Protein AF-A0A1W0E2M6-F1 (afdb_monomer_lite)

Foldseek 3Di:
DDPPLLVVLLVLLPPDFDFPLRQVVLEALAAAADDQKDFPDKFWDACPQFPAKEDAVVQCWIWTDHPQKIWTARRVVRDIDIDDDRPAHWDDKYKAQADPPADDPQFRIWIWIDGQWKIAIWTQGNPPRDTHGDPAMDTDPAGFQDWDYDHRWIWTWGQQRWIWTWDWDQDVVPRDTYIDIDTPDDPVNSVVCVVVVDRRFTQNEWEDDPFWIWTDTCKTWIWGPPPHTGTDDIGRDPADFNYKYAQPGPQWGIWTAHQQRKIFTAGRVGTDDIRHDNDGDDPPWGWDWDDDNFKIWIWIADPQDIKIKIKGADVLCRQANDSHHHRIHIYIDDDDGAFRYWDDDDQWIWTDGNTMIIIMGRDDPLRCQQPPDLVSLVVVCVSNDQLSLLLSVLVCQLVVHDNPSSVVSNPPPVRNLSSNSSNLSVLCVVPPPDDLVVCLVDPVSLVSLVSSLSSVVSSCVVPVRCVCVSVVSNVVSVVSVVCVVVVND

Sequence (489 aa):
MKNSEITEAFIETNKLHPTVQEIYTRSSDSYSRFKTLFLKKEHLINLQNANKVGILAEIKSIWFTKENSLFIYNYCTTTVEEINGFGHSILFVKIFTPTSGIFSKNINYCLFVLTKHEAIIYAIESDTNNIVYTDFSCKLLSQPCSLEVQKDKLFIGCTDGNVYSVIYKVVPLLGYKTMSLYTTSNFIARAVKTVFRRKYEEVHHLSVGKMYLAALNNNLSIFEFKNNLKSIKTFSLSKKYVSCQILEEEPLLVSCTEPNGNRDFFSFEGKVFSKEHCEFVKEGESMAVVSDTTKQVVLRKSNGISFLYLLAQNEDQLVNFKPDSPSENCEQINVDLGVKSIYLKNNTLIILSNNKIKEYEIFSYKKMLLNCRTEEIYSLHKNYGDLNFMIKYFELLADNENVYKIEAFCKNKNIKRFAFFCYLAQALKKIWTLNLCDIFKKSETLIYFNNLVKKFVNLENKVKMSNGFIDELAQTYYYCSFLNDYNIK

InterPro domains:
  IPR004870 Nucleoporin, Nup155-like [PTHR10350] (44-174)
  IPR014908 Nucleoporin, Nup133/Nup155-like, N-terminal [PF08801] (43-168)

Organism: NCBI:txid646526

Secondary structure (DSSP, 8-state):
--SHHHHHHHHHHTSPPPPHHHHHHHSEEEEE----EEEEEEEE---TT-SEEEEEGGGTEEEEEETTEEEEEETTTTEEEEE---SS-EEEEEEEPPPTTTS-TTEEEEEEEEESSEEEEEEEETTT--EEEEEEEEE-SS-EEEEEEETTEEEEEETTS-EEEEEEEEETTTTEEEEEEEESS-HHHHHHHHHTTPPP----EEEE-SSEEEEESSEEEEEE-SSS-EEEEEEE-SS--SEEEEEEETTEEEEEE-TTS-EEEE-SSSEEEEE--SS-PPTT-EEEEEEETTEEEEEEEETTEEEEEEEEE-HHHHHS--TTSEEEEEEEE---TT--EEEEETTEEEEE-SSEEEEEEEPPHHHHHHHS-HHHHHHHHHHHHHHHHHHHHHHHHHTT---HHHHTT---HHHHHHHHHHHHHHHHTTTTTS-HHHHHH-HHHHHHHHHHHHHHHHHHHHH--STTHHHHHHHHHHHHHHHHHTT--

Structure (mmCIF, N/CA/C/O backbone):
data_AF-A0A1W0E2M6-F1
#
_entry.id   AF-A0A1W0E2M6-F1
#
loop_
_atom_site.group_PDB
_atom_site.id
_atom_site.type_symbol
_atom_site.label_atom_id
_atom_site.label_alt_id
_atom_site.label_comp_id
_atom_site.label_asym_id
_atom_site.label_entity_id
_atom_site.label_seq_id
_atom_site.pdbx_PDB_ins_code
_atom_site.Cartn_x
_atom_site.Cartn_y
_atom_site.Cartn_z
_atom_site.occupancy
_atom_site.B_iso_or_equiv
_atom_site.auth_seq_id
_atom_site.auth_comp_id
_atom_site.auth_asym_id
_atom_site.auth_atom_id
_atom_site.pdbx_PDB_model_num
ATOM 1 N N . MET A 1 1 ? 17.051 -12.721 -40.788 1.00 32.66 1 MET A N 1
ATOM 2 C CA . MET A 1 1 ? 17.848 -12.060 -39.729 1.00 32.66 1 MET A CA 1
ATOM 3 C C . MET A 1 1 ? 17.207 -12.387 -38.386 1.00 32.66 1 MET A C 1
ATOM 5 O O . MET A 1 1 ? 16.017 -12.203 -38.252 1.00 32.66 1 MET A O 1
ATOM 9 N N . LYS A 1 2 ? 17.976 -12.905 -37.426 1.00 45.50 2 LYS A N 1
ATOM 10 C CA . LYS A 1 2 ? 18.221 -12.255 -36.127 1.00 45.50 2 LYS A CA 1
ATOM 11 C C . LYS A 1 2 ? 16.994 -12.091 -35.203 1.00 45.50 2 LYS A C 1
ATOM 13 O O . LYS A 1 2 ? 16.683 -10.983 -34.799 1.00 45.50 2 LYS A O 1
ATOM 18 N N . ASN A 1 3 ? 16.424 -13.204 -34.732 1.00 58.25 3 ASN A N 1
ATOM 19 C CA . ASN A 1 3 ? 15.746 -13.232 -33.420 1.00 58.25 3 ASN A CA 1
ATOM 20 C C . ASN A 1 3 ? 16.750 -13.274 -32.245 1.00 58.25 3 ASN A C 1
ATOM 22 O O . ASN A 1 3 ? 16.351 -13.441 -31.093 1.00 58.25 3 ASN A O 1
ATOM 26 N N . SER A 1 4 ? 18.057 -13.123 -32.509 1.00 75.12 4 SER A N 1
ATOM 27 C CA . SER A 1 4 ? 19.084 -13.081 -31.464 1.00 75.12 4 SER A CA 1
ATOM 28 C C . SER A 1 4 ? 18.876 -11.897 -30.524 1.00 75.12 4 SER A C 1
ATOM 30 O O . SER A 1 4 ? 18.956 -12.084 -29.323 1.00 75.12 4 SER A O 1
ATOM 32 N N . GLU A 1 5 ? 18.501 -10.719 -31.033 1.00 86.62 5 GLU A N 1
ATOM 33 C CA . GLU A 1 5 ? 18.382 -9.504 -30.212 1.00 86.62 5 GLU A CA 1
ATOM 34 C C . GLU A 1 5 ? 17.236 -9.591 -29.196 1.00 86.62 5 GLU A C 1
ATOM 36 O O . GLU A 1 5 ? 17.436 -9.288 -28.022 1.00 86.62 5 GLU A O 1
ATOM 41 N N . ILE A 1 6 ? 16.046 -10.049 -29.610 1.00 90.19 6 ILE A N 1
ATOM 42 C CA . ILE A 1 6 ? 14.932 -10.252 -28.671 1.00 90.19 6 ILE A CA 1
ATOM 43 C C . ILE A 1 6 ? 15.241 -11.386 -27.683 1.00 90.19 6 ILE A C 1
ATOM 45 O O . ILE A 1 6 ? 14.884 -11.297 -26.512 1.00 90.19 6 ILE A O 1
ATOM 49 N N . THR A 1 7 ? 15.956 -12.427 -28.120 1.00 88.81 7 THR A N 1
ATOM 50 C CA . THR A 1 7 ? 16.366 -13.540 -27.249 1.00 88.81 7 THR A CA 1
ATOM 51 C C . THR A 1 7 ? 17.391 -13.083 -26.206 1.00 88.81 7 THR A C 1
ATOM 53 O O . THR A 1 7 ? 17.224 -13.362 -25.022 1.00 88.81 7 THR A O 1
ATOM 56 N N . GLU A 1 8 ? 18.410 -12.326 -26.613 1.00 91.38 8 GLU A N 1
ATOM 57 C CA . GLU A 1 8 ? 19.393 -11.691 -25.727 1.00 91.38 8 GLU A CA 1
ATOM 58 C C . GLU A 1 8 ? 18.714 -10.721 -24.753 1.00 91.38 8 GLU A C 1
ATOM 60 O O . GLU A 1 8 ? 19.009 -10.732 -23.559 1.00 91.38 8 GLU A O 1
ATOM 65 N N . ALA A 1 9 ? 17.736 -9.946 -25.225 1.00 92.69 9 ALA A N 1
ATOM 66 C CA . ALA A 1 9 ? 16.916 -9.089 -24.380 1.00 92.69 9 ALA A CA 1
ATOM 67 C C . ALA A 1 9 ? 16.092 -9.884 -23.351 1.00 92.69 9 ALA A C 1
ATOM 69 O O . ALA A 1 9 ? 15.975 -9.469 -22.197 1.00 92.69 9 ALA A O 1
ATOM 70 N N . PHE A 1 10 ? 15.547 -11.050 -23.711 1.00 92.62 10 PHE A N 1
ATOM 71 C CA . PHE A 1 10 ? 14.902 -11.943 -22.743 1.00 92.62 10 PHE A CA 1
ATOM 72 C C . PHE A 1 10 ? 15.889 -12.509 -21.722 1.00 92.62 10 PHE A C 1
ATOM 74 O O . PHE A 1 10 ? 15.523 -12.641 -20.557 1.00 92.62 10 PHE A O 1
ATOM 81 N N . ILE A 1 11 ? 17.125 -12.822 -22.119 1.00 90.75 11 ILE A N 1
ATOM 82 C CA . ILE A 1 11 ? 18.170 -13.244 -21.176 1.00 90.75 11 ILE A CA 1
ATOM 83 C C . ILE A 1 11 ? 18.460 -12.107 -20.190 1.00 90.75 11 ILE A C 1
ATOM 85 O O . ILE A 1 11 ? 18.434 -12.327 -18.982 1.00 90.75 11 ILE A O 1
ATOM 89 N N . GLU A 1 12 ? 18.659 -10.885 -20.687 1.00 90.75 12 GLU A N 1
ATOM 90 C CA . GLU A 1 12 ? 18.942 -9.705 -19.864 1.00 90.75 12 GLU A CA 1
ATOM 91 C C . GLU A 1 12 ? 17.811 -9.395 -18.876 1.00 90.75 12 GLU A C 1
ATOM 93 O O . GLU A 1 12 ? 18.043 -9.216 -17.685 1.00 90.75 12 GLU A O 1
ATOM 98 N N . THR A 1 13 ? 16.569 -9.380 -19.357 1.00 87.44 13 THR A N 1
ATOM 99 C CA . THR A 1 13 ? 15.379 -9.011 -18.567 1.00 87.44 13 THR A CA 1
ATOM 100 C C . THR A 1 13 ? 14.908 -10.105 -17.605 1.00 87.44 13 THR A C 1
ATOM 102 O O . THR A 1 13 ? 14.034 -9.861 -16.769 1.00 87.44 13 THR A O 1
ATOM 105 N N . ASN A 1 14 ? 15.463 -11.313 -17.720 1.00 87.25 14 ASN A N 1
ATOM 106 C CA . ASN A 1 14 ? 15.234 -12.420 -16.794 1.00 87.25 14 ASN A CA 1
ATOM 107 C C . ASN A 1 14 ? 16.424 -12.680 -15.863 1.00 87.25 14 ASN A C 1
ATOM 109 O O . ASN A 1 14 ? 16.367 -13.637 -15.088 1.00 87.25 14 ASN A O 1
ATOM 113 N N . LYS A 1 15 ? 17.476 -11.850 -15.903 1.00 87.56 15 LYS A N 1
ATOM 114 C CA . LYS A 1 15 ? 18.522 -11.893 -14.880 1.00 87.56 15 LYS A CA 1
ATOM 115 C C . LYS A 1 15 ? 17.897 -11.748 -13.496 1.00 87.56 15 LYS A C 1
ATOM 117 O O . LYS A 1 15 ? 16.925 -11.017 -13.302 1.00 87.56 15 LYS A O 1
ATOM 122 N N . LEU A 1 16 ? 18.462 -12.473 -12.537 1.00 83.50 16 LEU A N 1
ATOM 123 C CA . LEU A 1 16 ? 18.041 -12.376 -11.148 1.00 83.50 16 LEU A CA 1
ATOM 124 C C . LEU A 1 16 ? 18.320 -10.958 -10.650 1.00 83.50 16 LEU A C 1
ATOM 126 O O . LEU A 1 16 ? 19.453 -10.480 -10.700 1.00 83.50 16 LEU A O 1
ATOM 130 N N . HIS A 1 17 ? 17.261 -10.296 -10.201 1.00 83.38 17 HIS A N 1
ATOM 131 C CA . HIS A 1 17 ? 17.357 -9.011 -9.532 1.00 83.38 17 HIS A CA 1
ATOM 132 C C . HIS A 1 17 ? 17.864 -9.209 -8.097 1.00 83.38 17 HIS A C 1
ATOM 134 O O . HIS A 1 17 ? 17.616 -10.268 -7.513 1.00 83.38 17 HIS A O 1
ATOM 140 N N . PRO A 1 18 ? 18.556 -8.208 -7.526 1.00 85.94 18 PRO A N 1
ATOM 141 C CA . PRO A 1 18 ? 18.906 -8.214 -6.109 1.00 85.94 18 PRO A CA 1
ATOM 142 C C . PRO A 1 18 ? 17.656 -8.430 -5.247 1.00 85.94 18 PRO A C 1
ATOM 144 O O . PRO A 1 18 ? 16.582 -7.884 -5.522 1.00 85.94 18 PRO A O 1
ATOM 147 N N . THR A 1 19 ? 17.797 -9.197 -4.174 1.00 84.88 19 THR A N 1
ATOM 148 C CA . THR A 1 19 ? 16.729 -9.293 -3.173 1.00 84.88 19 THR A CA 1
ATOM 149 C C . THR A 1 19 ? 16.646 -8.000 -2.364 1.00 84.88 19 THR A C 1
ATOM 151 O O . THR A 1 19 ? 17.627 -7.271 -2.207 1.00 84.88 19 THR A O 1
ATOM 154 N N . VAL A 1 20 ? 15.481 -7.711 -1.786 1.00 82.31 20 VAL A N 1
ATOM 155 C CA . VAL A 1 20 ? 15.313 -6.532 -0.924 1.00 82.31 20 VAL A CA 1
ATOM 156 C C . VAL A 1 20 ? 16.216 -6.601 0.310 1.00 82.31 20 VAL A C 1
ATOM 158 O O . VAL A 1 20 ? 16.765 -5.581 0.723 1.00 82.31 20 VAL A O 1
ATOM 161 N N . GLN A 1 21 ? 16.475 -7.801 0.839 1.00 85.62 21 GLN A N 1
ATOM 162 C CA . GLN A 1 21 ? 17.494 -7.997 1.870 1.00 85.62 21 GLN A CA 1
ATOM 163 C C . GLN A 1 21 ? 18.885 -7.582 1.392 1.00 85.62 21 GLN A C 1
ATOM 165 O O . GLN A 1 21 ? 19.574 -6.862 2.112 1.00 85.62 21 GLN A O 1
ATOM 170 N N . GLU A 1 22 ? 19.319 -8.032 0.213 1.00 87.69 22 GLU A N 1
ATOM 171 C CA . GLU A 1 22 ? 20.628 -7.652 -0.329 1.00 87.69 22 GLU A CA 1
ATOM 172 C C . GLU A 1 22 ? 20.729 -6.143 -0.510 1.00 87.69 22 GLU A C 1
ATOM 174 O O . GLU A 1 22 ? 21.736 -5.567 -0.109 1.00 87.69 22 GLU A O 1
ATOM 179 N N . ILE A 1 23 ? 19.674 -5.503 -1.026 1.00 88.81 23 ILE A N 1
ATOM 180 C CA . ILE A 1 23 ? 19.622 -4.046 -1.153 1.00 88.81 23 ILE A CA 1
ATOM 181 C C . ILE A 1 23 ? 19.800 -3.407 0.220 1.00 88.81 23 ILE A C 1
ATOM 183 O O . ILE A 1 23 ? 20.744 -2.662 0.422 1.00 88.81 23 ILE A O 1
ATOM 187 N N . TYR A 1 24 ? 18.961 -3.722 1.203 1.00 86.12 24 TYR A N 1
ATOM 188 C CA . TYR A 1 24 ? 19.040 -3.046 2.497 1.00 86.12 24 TYR A CA 1
ATOM 189 C C . TYR A 1 24 ? 20.331 -3.316 3.275 1.00 86.12 24 TYR A C 1
ATOM 191 O O . TYR A 1 24 ? 20.812 -2.417 3.953 1.00 86.12 24 TYR A O 1
ATOM 199 N N . THR A 1 25 ? 20.883 -4.528 3.195 1.00 85.88 25 THR A N 1
ATOM 200 C CA . THR A 1 25 ? 22.079 -4.910 3.970 1.00 85.88 25 THR A CA 1
ATOM 201 C C . THR A 1 25 ? 23.385 -4.433 3.353 1.00 85.88 25 THR A C 1
ATOM 203 O O . THR A 1 25 ? 24.388 -4.344 4.057 1.00 85.88 25 THR A O 1
ATOM 206 N N . ARG A 1 26 ? 23.395 -4.171 2.043 1.00 88.88 26 ARG A N 1
ATOM 207 C CA . ARG A 1 26 ? 24.593 -3.746 1.315 1.00 88.88 26 ARG A CA 1
ATOM 208 C C . ARG A 1 26 ? 24.505 -2.320 0.789 1.00 88.88 26 ARG A C 1
ATOM 210 O O . ARG A 1 26 ? 25.522 -1.858 0.295 1.00 88.88 26 ARG A O 1
ATOM 217 N N . SER A 1 27 ? 23.339 -1.670 0.853 1.00 88.88 27 SER A N 1
ATOM 218 C CA . SER A 1 27 ? 23.154 -0.255 0.521 1.00 88.88 27 SER A CA 1
ATOM 219 C C . SER A 1 27 ? 23.781 0.671 1.563 1.00 88.88 27 SER A C 1
ATOM 221 O O . SER A 1 27 ? 23.973 0.296 2.716 1.00 88.88 27 SER A O 1
ATOM 223 N N . SER A 1 28 ? 23.994 1.932 1.185 1.00 85.56 28 SER A N 1
ATOM 224 C CA . SER A 1 28 ? 24.278 2.993 2.151 1.00 85.56 28 SER A CA 1
ATOM 225 C C . SER A 1 28 ? 23.114 3.179 3.138 1.00 85.56 28 SER A C 1
ATOM 227 O O . SER A 1 28 ? 21.944 3.153 2.739 1.00 85.56 28 SER A O 1
ATOM 229 N N . ASP A 1 29 ? 23.444 3.477 4.398 1.00 83.06 29 ASP A N 1
ATOM 230 C CA . ASP A 1 29 ? 22.484 3.913 5.425 1.00 83.06 29 ASP A CA 1
ATOM 231 C C . ASP A 1 29 ? 21.899 5.308 5.145 1.00 83.06 29 ASP A C 1
ATOM 233 O O . ASP A 1 29 ? 20.904 5.716 5.747 1.00 83.06 29 ASP A O 1
ATOM 237 N N . SER A 1 30 ? 22.502 6.053 4.214 1.00 87.88 30 SER A N 1
ATOM 238 C CA . SER A 1 30 ? 22.000 7.359 3.801 1.00 87.88 30 SER A CA 1
ATOM 239 C C . SER A 1 30 ? 20.691 7.259 3.011 1.00 87.88 30 SER A C 1
ATOM 241 O O . SER A 1 30 ? 20.333 6.228 2.437 1.00 87.88 30 SER A O 1
ATOM 243 N N . TYR A 1 31 ? 19.974 8.381 2.967 1.00 89.62 31 TYR A N 1
ATOM 244 C CA . TYR A 1 31 ? 18.722 8.523 2.235 1.00 89.62 31 TYR A CA 1
ATOM 245 C C . TYR A 1 31 ? 18.902 9.484 1.065 1.00 89.62 31 TYR A C 1
ATOM 247 O O . TYR A 1 31 ? 19.520 10.543 1.210 1.00 89.62 31 TYR A O 1
ATOM 255 N N . SER A 1 32 ? 18.297 9.167 -0.080 1.00 89.75 32 SER A N 1
ATOM 256 C CA . SER A 1 32 ? 18.110 10.165 -1.133 1.00 89.75 32 SER A CA 1
ATOM 257 C C . SER A 1 32 ? 17.049 11.193 -0.717 1.00 89.75 32 SER A C 1
ATOM 259 O O . SER A 1 32 ? 16.231 10.946 0.174 1.00 89.75 32 SER A O 1
ATOM 261 N N . ARG A 1 33 ? 17.079 12.373 -1.349 1.00 88.62 33 ARG A N 1
ATOM 262 C CA . ARG A 1 33 ? 16.215 13.524 -1.027 1.00 88.62 33 ARG A CA 1
ATOM 263 C C . ARG A 1 33 ? 15.489 14.060 -2.268 1.00 88.62 33 ARG A C 1
ATOM 265 O O . ARG A 1 33 ? 15.486 15.259 -2.529 1.00 88.62 33 ARG A O 1
ATOM 272 N N . PHE A 1 34 ? 14.907 13.165 -3.060 1.00 86.94 34 PHE A N 1
ATOM 273 C CA . PHE A 1 34 ? 14.069 13.520 -4.203 1.00 86.94 34 PHE A CA 1
ATOM 274 C C . PHE A 1 34 ? 12.695 14.002 -3.747 1.00 86.94 34 PHE A C 1
ATOM 276 O O . PHE A 1 34 ? 12.108 13.440 -2.816 1.00 86.94 34 PHE A O 1
ATOM 283 N N . LYS A 1 35 ? 12.154 14.996 -4.458 1.00 88.44 35 LYS A N 1
ATOM 284 C CA . LYS A 1 35 ? 10.759 15.399 -4.301 1.00 88.44 35 LYS A CA 1
ATOM 285 C C . LYS A 1 35 ? 9.855 14.405 -5.032 1.00 88.44 35 LYS A C 1
ATOM 287 O O . LYS A 1 35 ? 9.809 14.375 -6.260 1.00 88.44 35 LYS A O 1
ATOM 292 N N . THR A 1 36 ? 9.134 13.591 -4.274 1.00 89.75 36 THR A N 1
ATOM 293 C CA . THR A 1 36 ? 8.269 12.515 -4.779 1.00 89.75 36 THR A CA 1
ATOM 294 C C . THR A 1 36 ? 6.787 12.790 -4.566 1.00 89.75 36 THR A C 1
ATOM 296 O O . THR A 1 36 ? 5.956 12.053 -5.088 1.00 89.75 36 THR A O 1
ATOM 299 N N . LEU A 1 37 ? 6.432 13.850 -3.839 1.00 91.75 37 LEU A N 1
ATOM 300 C CA . LEU A 1 37 ? 5.049 14.177 -3.522 1.00 91.75 37 LEU A CA 1
ATOM 301 C C . LEU A 1 37 ? 4.522 15.376 -4.306 1.00 91.75 37 LEU A C 1
ATOM 303 O O . LEU A 1 37 ? 5.145 16.439 -4.406 1.00 91.75 37 LEU A O 1
ATOM 307 N N . PHE A 1 38 ? 3.290 15.223 -4.780 1.00 91.81 38 PHE A N 1
ATOM 308 C CA . PHE A 1 38 ? 2.512 16.286 -5.396 1.00 91.81 38 PHE A CA 1
ATOM 309 C C . PHE A 1 38 ? 1.163 16.432 -4.698 1.00 91.81 38 PHE A C 1
ATOM 311 O O . PHE A 1 38 ? 0.374 15.488 -4.655 1.00 91.81 38 PHE A O 1
ATOM 318 N N . LEU A 1 39 ? 0.890 17.620 -4.154 1.00 93.81 39 LEU A N 1
ATOM 319 C CA . LEU A 1 39 ? -0.415 17.941 -3.579 1.00 93.81 39 LEU A CA 1
ATOM 320 C C . LEU A 1 39 ? -1.439 18.047 -4.714 1.00 93.81 39 LEU A C 1
ATOM 322 O O . LEU A 1 39 ? -1.394 18.987 -5.504 1.00 93.81 39 LEU A O 1
ATOM 326 N N . LYS A 1 40 ? -2.360 17.084 -4.791 1.00 94.25 40 LYS A N 1
ATOM 327 C CA . LYS A 1 40 ? -3.429 17.071 -5.795 1.00 94.25 40 LYS A CA 1
ATOM 328 C C . LYS A 1 40 ? -4.580 17.978 -5.408 1.00 94.25 40 LYS A C 1
ATOM 330 O O . LYS A 1 40 ? -5.084 18.714 -6.253 1.00 94.25 40 LYS A O 1
ATOM 335 N N . LYS A 1 41 ? -5.043 17.854 -4.164 1.00 94.44 41 LYS A N 1
ATOM 336 C CA . LYS A 1 41 ? -6.239 18.535 -3.668 1.00 94.44 41 LYS A CA 1
ATOM 337 C C . LYS A 1 41 ? -6.118 18.848 -2.188 1.00 94.44 41 LYS A C 1
ATOM 339 O O . LYS A 1 41 ? -5.499 18.106 -1.428 1.00 94.44 41 LYS A O 1
ATOM 344 N N . GLU A 1 42 ? -6.766 19.932 -1.796 1.00 95.12 42 GLU A N 1
ATOM 345 C CA . GLU A 1 42 ? -6.977 20.320 -0.410 1.00 95.12 42 GLU A CA 1
ATOM 346 C C . GLU A 1 42 ? -8.456 20.663 -0.238 1.00 95.12 42 GLU A C 1
ATOM 348 O O . GLU A 1 42 ? -9.010 21.421 -1.034 1.00 95.12 42 GLU A O 1
ATOM 353 N N . HIS A 1 43 ? -9.087 20.104 0.791 1.00 94.69 43 HIS A N 1
ATOM 354 C CA . HIS A 1 43 ? -10.466 20.419 1.150 1.00 94.69 43 HIS A CA 1
ATOM 355 C C . HIS A 1 43 ? -10.523 20.929 2.587 1.00 94.69 43 HIS A C 1
ATOM 357 O O . HIS A 1 43 ? -9.884 20.371 3.484 1.00 94.69 43 HIS A O 1
ATOM 363 N N . LEU A 1 44 ? -11.312 21.981 2.805 1.00 92.88 44 LEU A N 1
ATOM 364 C CA . LEU A 1 44 ? -11.646 22.461 4.141 1.00 92.88 44 LEU A CA 1
ATOM 365 C C . LEU A 1 44 ? -12.698 21.543 4.764 1.00 92.88 44 LEU A C 1
ATOM 367 O O . LEU A 1 44 ? -13.666 21.152 4.112 1.00 92.88 44 LEU A O 1
ATOM 371 N N . ILE A 1 45 ? -12.505 21.214 6.035 1.00 92.00 45 ILE A N 1
ATOM 372 C CA . ILE A 1 45 ? -13.414 20.374 6.817 1.00 92.00 45 ILE A CA 1
ATOM 373 C C . ILE A 1 45 ? -13.619 20.988 8.201 1.00 92.00 45 ILE A C 1
ATOM 375 O O . ILE A 1 45 ? -12.778 21.747 8.681 1.00 92.00 45 ILE A O 1
ATOM 379 N N . ASN A 1 46 ? -14.717 20.637 8.868 1.00 85.56 46 ASN A N 1
ATOM 380 C CA . ASN A 1 46 ? -14.962 21.044 10.247 1.00 85.56 46 ASN A CA 1
ATOM 381 C C . ASN A 1 46 ? -15.166 19.813 11.138 1.00 85.56 46 ASN A C 1
ATOM 383 O O . ASN A 1 46 ? -16.219 19.182 11.104 1.00 85.56 46 ASN A O 1
ATOM 387 N N . LEU A 1 47 ? -14.150 19.493 11.943 1.00 85.19 47 LEU A N 1
ATOM 388 C CA . LEU A 1 47 ? -14.167 18.383 12.902 1.00 85.19 47 LEU A CA 1
ATOM 389 C C . LEU A 1 47 ? -14.304 18.854 14.358 1.00 85.19 47 LEU A C 1
ATOM 391 O O . LEU A 1 47 ? -13.891 18.150 15.283 1.00 85.19 47 LEU A O 1
ATOM 395 N N . GLN A 1 48 ? -14.866 20.046 14.587 1.00 75.19 48 GLN A N 1
ATOM 396 C CA . GLN A 1 48 ? -15.141 20.519 15.943 1.00 75.19 48 GLN A CA 1
ATOM 397 C C . GLN A 1 48 ? -16.016 19.501 16.695 1.00 75.19 48 GLN A C 1
ATOM 399 O O . GLN A 1 48 ? -17.035 19.025 16.188 1.00 75.19 48 GLN A O 1
ATOM 404 N N . ASN A 1 49 ? -15.590 19.164 17.915 1.00 81.25 49 ASN A N 1
ATOM 405 C CA . ASN A 1 49 ? -16.246 18.219 18.828 1.00 81.25 49 ASN A CA 1
ATOM 406 C C . ASN A 1 49 ? -16.287 16.750 18.356 1.00 81.25 49 ASN A C 1
ATOM 408 O O . ASN A 1 49 ? -17.058 15.959 18.893 1.00 81.25 49 ASN A O 1
ATOM 412 N N . ALA A 1 50 ? -15.473 16.356 17.371 1.00 87.56 50 ALA A N 1
ATOM 413 C CA . ALA A 1 50 ? -15.326 14.948 17.008 1.00 87.56 50 ALA A CA 1
ATOM 414 C C . ALA A 1 50 ? -14.486 14.182 18.050 1.00 87.56 50 ALA A C 1
ATOM 416 O O . ALA A 1 50 ? -13.357 14.573 18.353 1.00 87.56 50 ALA A O 1
ATOM 417 N N . ASN A 1 51 ? -15.011 13.058 18.552 1.00 88.56 51 ASN A N 1
ATOM 418 C CA . ASN A 1 51 ? -14.324 12.206 19.533 1.00 88.56 51 ASN A CA 1
ATOM 419 C C . ASN A 1 51 ? -13.247 11.332 18.875 1.00 88.56 51 ASN A C 1
ATOM 421 O O . ASN A 1 51 ? -12.095 11.294 19.309 1.00 88.56 51 ASN A O 1
ATOM 425 N N . LYS A 1 52 ? -13.627 10.622 17.812 1.00 92.38 52 LYS A N 1
ATOM 426 C CA . LYS A 1 52 ? -12.746 9.804 16.977 1.00 92.38 52 LYS A CA 1
ATOM 427 C C . LYS A 1 52 ? -12.973 10.145 15.523 1.00 92.38 52 LYS A C 1
ATOM 429 O O . LYS A 1 52 ? -14.071 10.556 15.156 1.00 92.38 52 LYS A O 1
ATOM 434 N N . VAL A 1 53 ? -11.924 9.980 14.724 1.00 95.25 53 VAL A N 1
ATOM 435 C CA . VAL A 1 53 ? -11.935 10.287 13.296 1.00 95.25 53 VAL A CA 1
ATOM 436 C C . VAL A 1 53 ? -11.068 9.298 12.526 1.00 95.25 53 VAL A C 1
ATOM 438 O O . VAL A 1 53 ? -10.098 8.763 13.068 1.00 95.25 53 VAL A O 1
ATOM 441 N N . GLY A 1 54 ? -11.364 9.119 11.246 1.00 95.44 54 GLY A N 1
ATOM 442 C CA . GLY A 1 54 ? -10.496 8.405 10.320 1.00 95.44 54 GLY A CA 1
ATOM 443 C C . GLY A 1 54 ? -10.878 8.638 8.864 1.00 95.44 54 GLY A C 1
ATOM 444 O O . GLY A 1 54 ? -11.868 9.300 8.555 1.00 95.44 54 GLY A O 1
ATOM 445 N N . ILE A 1 55 ? -10.052 8.122 7.960 1.00 96.62 55 ILE A N 1
ATOM 446 C CA . ILE A 1 55 ? -10.175 8.333 6.514 1.00 96.62 55 ILE A CA 1
ATOM 447 C C . ILE A 1 55 ? -10.784 7.084 5.864 1.00 96.62 55 ILE A C 1
ATOM 449 O O . ILE A 1 55 ? -10.346 5.969 6.144 1.00 96.62 55 ILE A O 1
ATOM 453 N N . LEU A 1 56 ? -11.762 7.283 4.976 1.00 96.06 56 LEU A N 1
ATOM 454 C CA . LEU A 1 56 ? -12.382 6.271 4.112 1.00 96.06 56 LEU A CA 1
ATOM 455 C C . LEU A 1 56 ? -12.098 6.633 2.647 1.00 96.06 56 LEU A C 1
ATOM 457 O O . LEU A 1 56 ? -12.945 7.181 1.935 1.00 96.06 56 LEU A O 1
ATOM 461 N N . ALA A 1 57 ? -10.859 6.386 2.219 1.00 93.44 57 ALA A N 1
ATOM 462 C CA . ALA A 1 57 ? -10.341 6.874 0.942 1.00 93.44 57 ALA A CA 1
ATOM 463 C C . ALA A 1 57 ? -11.091 6.298 -0.270 1.00 93.44 57 ALA A C 1
ATOM 465 O O . ALA A 1 57 ? -11.277 6.999 -1.263 1.00 93.44 57 ALA A O 1
ATOM 466 N N . GLU A 1 58 ? -11.552 5.046 -0.183 1.00 92.62 58 GLU A N 1
ATOM 467 C CA . GLU A 1 58 ? -12.269 4.345 -1.254 1.00 92.62 58 GLU A CA 1
ATOM 468 C C . GLU A 1 58 ? -13.538 5.083 -1.712 1.00 92.62 58 GLU A C 1
ATOM 470 O O . GLU A 1 58 ? -13.849 5.080 -2.900 1.00 92.62 58 GLU A O 1
ATOM 475 N N . ILE A 1 59 ? -14.225 5.769 -0.793 1.00 93.56 59 ILE A N 1
ATOM 476 C CA . ILE A 1 59 ? -15.461 6.528 -1.060 1.00 93.56 59 ILE A CA 1
ATOM 477 C C . ILE A 1 59 ? -15.274 8.041 -0.877 1.00 93.56 59 ILE A C 1
ATOM 479 O O . ILE A 1 59 ? -16.247 8.777 -0.708 1.00 93.56 59 ILE A O 1
ATOM 483 N N . LYS A 1 60 ? -14.019 8.516 -0.861 1.00 94.31 60 LYS A N 1
ATOM 484 C CA . LYS A 1 60 ? -13.652 9.934 -0.681 1.00 94.31 60 LYS A CA 1
ATOM 485 C C . LYS A 1 60 ? -14.368 10.594 0.500 1.00 94.31 60 LYS A C 1
ATOM 487 O O . LYS A 1 60 ? -14.902 11.701 0.395 1.00 94.31 60 LYS A O 1
ATOM 492 N N . SER A 1 61 ? -14.396 9.884 1.622 1.00 95.69 61 SER A N 1
ATOM 493 C CA . SER A 1 61 ? -15.064 10.343 2.834 1.00 95.69 61 SER A CA 1
ATOM 494 C C . SER A 1 61 ? -14.147 10.249 4.046 1.00 95.69 61 SER A C 1
ATOM 496 O O . SER A 1 61 ? -13.127 9.559 4.045 1.00 95.69 61 SER A O 1
ATOM 498 N N . ILE A 1 62 ? -14.514 10.956 5.103 1.00 96.94 62 ILE A N 1
ATOM 499 C CA . ILE A 1 62 ? -13.974 10.760 6.445 1.00 96.94 62 ILE A CA 1
ATOM 500 C C . ILE A 1 62 ? -15.096 10.270 7.342 1.00 96.94 62 ILE A C 1
ATOM 502 O O . ILE A 1 62 ? -16.252 10.648 7.158 1.00 96.94 62 ILE A O 1
ATOM 506 N N . TRP A 1 63 ? -14.750 9.448 8.321 1.00 96.44 63 TRP A N 1
ATOM 507 C CA . TRP A 1 63 ? -15.669 9.109 9.389 1.00 96.44 63 TRP A CA 1
ATOM 508 C C . TRP A 1 63 ? -15.294 9.870 10.647 1.00 96.44 63 TRP A C 1
ATOM 510 O O . TRP A 1 63 ? -14.112 10.091 10.926 1.00 96.44 63 TRP A O 1
ATOM 520 N N . PHE A 1 64 ? -16.296 10.253 11.420 1.00 96.00 64 PHE A N 1
ATOM 521 C CA . PHE A 1 64 ? -16.093 10.766 12.759 1.00 96.00 64 PHE A CA 1
ATOM 522 C C . PHE A 1 64 ? -17.259 10.410 13.664 1.00 96.00 64 PHE A C 1
ATOM 524 O O . PHE A 1 64 ? -18.356 10.104 13.208 1.00 96.00 64 PHE A O 1
ATOM 531 N N . THR A 1 65 ? -17.017 10.446 14.966 1.00 95.19 65 THR A N 1
ATOM 532 C CA . THR A 1 65 ? -18.036 10.122 15.965 1.00 95.19 65 THR A CA 1
ATOM 533 C C . THR A 1 65 ? -18.332 11.337 16.822 1.00 95.19 65 THR A C 1
ATOM 535 O O . THR A 1 65 ? -17.398 1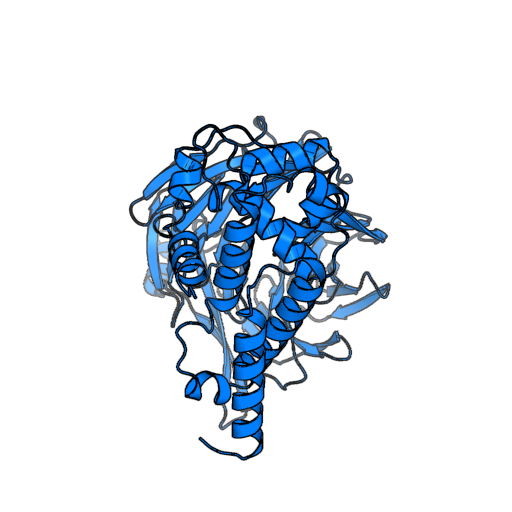1.971 17.329 1.00 95.19 65 THR A O 1
ATOM 538 N N . LYS A 1 66 ? -19.613 11.604 17.059 1.00 91.25 66 LYS A N 1
ATOM 539 C CA . LYS A 1 66 ? -20.074 12.473 18.145 1.00 91.25 66 LYS A CA 1
ATOM 540 C C . LYS A 1 66 ? -20.930 11.604 19.052 1.00 91.25 66 LYS A C 1
ATOM 542 O O . LYS A 1 66 ? -21.861 10.964 18.577 1.00 91.25 66 LYS A O 1
ATOM 547 N N . GLU A 1 67 ? -20.544 11.517 20.321 1.00 85.31 67 GLU A N 1
ATOM 548 C CA . GLU A 1 67 ? -21.149 10.578 21.275 1.00 85.31 67 GLU A CA 1
ATOM 549 C C . GLU A 1 67 ? -21.082 9.126 20.757 1.00 85.31 67 GLU A C 1
ATOM 551 O O . GLU A 1 67 ? -19.977 8.623 20.525 1.00 85.31 67 GLU A O 1
ATOM 556 N N . ASN A 1 68 ? -22.231 8.471 20.565 1.00 87.19 68 ASN A N 1
ATOM 557 C CA . ASN A 1 68 ? -22.341 7.120 20.011 1.00 87.19 68 ASN A CA 1
ATOM 558 C C . ASN A 1 68 ? -22.786 7.100 18.536 1.00 87.19 68 ASN A C 1
ATOM 560 O O . ASN A 1 68 ? -22.949 6.021 17.976 1.00 87.19 68 ASN A O 1
ATOM 564 N N . SER A 1 69 ? -22.958 8.252 17.888 1.00 93.00 69 SER A N 1
ATOM 565 C CA . SER A 1 69 ? -23.361 8.327 16.480 1.00 93.00 69 SER A CA 1
ATOM 566 C C . SER A 1 69 ? -22.148 8.348 15.554 1.00 93.00 69 SER A C 1
ATOM 568 O O . SER A 1 69 ? -21.110 8.947 15.867 1.00 93.00 69 SER A O 1
ATOM 570 N N . LEU A 1 70 ? -22.280 7.689 14.402 1.00 96.38 70 LEU A N 1
ATOM 571 C CA . LEU A 1 70 ? -21.278 7.678 13.341 1.00 96.38 70 LEU A CA 1
ATOM 572 C C . LEU A 1 70 ? -21.687 8.655 12.242 1.00 96.38 70 LEU A C 1
ATOM 574 O O . LEU A 1 70 ? -22.782 8.555 11.705 1.00 96.38 70 LEU A O 1
ATOM 578 N N . PHE A 1 71 ? -20.782 9.543 11.859 1.00 95.81 71 PHE A N 1
ATOM 579 C CA . PHE A 1 71 ? -20.968 10.456 10.741 1.00 95.81 71 PHE A CA 1
ATOM 580 C C . PHE A 1 71 ? -19.971 10.121 9.642 1.00 95.81 71 PHE A C 1
ATOM 582 O O . PHE A 1 71 ? -18.772 10.000 9.911 1.00 95.81 71 PHE A O 1
ATOM 589 N N . ILE A 1 72 ? -20.457 10.011 8.411 1.00 96.25 72 ILE A N 1
ATOM 590 C CA . ILE A 1 72 ? -19.650 9.840 7.205 1.00 96.25 72 ILE A CA 1
ATOM 591 C C . ILE A 1 72 ? -19.770 11.119 6.384 1.00 96.25 72 ILE A C 1
ATOM 593 O O . ILE A 1 72 ? -20.836 11.445 5.872 1.00 96.25 72 ILE A O 1
ATOM 597 N N . TYR A 1 73 ? -18.676 11.869 6.284 1.00 95.25 73 TYR A N 1
ATOM 598 C CA . TYR A 1 73 ? -18.623 13.118 5.531 1.00 95.25 73 TYR A CA 1
ATOM 599 C C . TYR A 1 73 ? -17.838 12.938 4.242 1.00 95.25 73 TYR A C 1
ATOM 601 O O . TYR A 1 73 ? -16.626 12.702 4.273 1.00 95.25 73 TYR A O 1
ATOM 609 N N . ASN A 1 74 ? -18.518 13.096 3.111 1.00 94.44 74 ASN A N 1
ATOM 610 C CA . ASN A 1 74 ? -17.890 13.110 1.803 1.00 94.44 74 ASN A CA 1
ATOM 611 C C . ASN A 1 74 ? -17.295 14.495 1.549 1.00 94.44 74 ASN A C 1
ATOM 613 O O . ASN A 1 74 ? -18.007 15.476 1.339 1.00 94.44 74 ASN A O 1
ATOM 617 N N . TYR A 1 75 ? -15.970 14.586 1.551 1.00 93.81 75 TYR A N 1
ATOM 618 C CA . TYR A 1 75 ? -15.273 15.866 1.427 1.00 93.81 75 TYR A CA 1
ATOM 619 C C . TYR A 1 75 ? -15.214 16.392 -0.018 1.00 93.81 75 TYR A C 1
ATOM 621 O O . TYR A 1 75 ? -14.770 17.518 -0.239 1.00 93.81 75 TYR A O 1
ATOM 629 N N . CYS A 1 76 ? -15.671 15.612 -1.005 1.00 90.81 76 CYS A N 1
ATOM 630 C CA . CYS A 1 76 ? -15.821 16.065 -2.389 1.00 90.81 76 CYS A CA 1
ATOM 631 C C . CYS A 1 76 ? -17.197 16.686 -2.656 1.00 90.81 76 CYS A C 1
ATOM 633 O O . CYS A 1 76 ? -17.273 17.689 -3.360 1.00 90.81 76 CYS A O 1
ATOM 635 N N . THR A 1 77 ? -18.268 16.095 -2.121 1.00 91.06 77 THR A N 1
ATOM 636 C CA . THR A 1 77 ? -19.656 16.560 -2.310 1.00 91.06 77 THR A CA 1
ATOM 637 C C . THR A 1 77 ? -20.169 17.393 -1.147 1.00 91.06 77 THR A C 1
ATOM 639 O O . THR A 1 77 ? -21.228 17.997 -1.274 1.00 91.06 77 THR A O 1
ATOM 642 N N . THR A 1 78 ? -19.434 17.459 -0.033 1.00 90.94 78 THR A N 1
ATOM 643 C CA . THR A 1 78 ? -19.810 18.135 1.223 1.00 90.94 78 THR A CA 1
ATOM 644 C C . THR A 1 78 ? -21.076 17.582 1.888 1.00 90.94 78 THR A C 1
ATOM 646 O O . THR A 1 78 ? -21.708 18.252 2.702 1.00 90.94 78 THR A O 1
ATOM 649 N N . THR A 1 79 ? -21.439 16.337 1.576 1.00 91.81 79 THR A N 1
ATOM 650 C CA . THR A 1 79 ? -22.598 15.650 2.159 1.00 91.81 79 THR A CA 1
ATOM 651 C C . THR A 1 79 ? -22.205 14.901 3.431 1.00 91.81 79 THR A C 1
ATOM 653 O O . THR A 1 79 ? -21.100 14.364 3.525 1.00 91.81 79 THR A O 1
ATOM 656 N N . VAL A 1 80 ? -23.114 14.854 4.407 1.00 93.12 80 VAL A N 1
ATOM 657 C CA . VAL A 1 80 ? -22.960 14.091 5.653 1.00 93.12 80 VAL A CA 1
ATOM 658 C C . VAL A 1 80 ? -24.066 13.047 5.722 1.00 93.12 80 VAL A C 1
ATOM 660 O O . VAL A 1 80 ? -25.238 13.393 5.595 1.00 93.12 80 VAL A O 1
ATOM 663 N N . GLU A 1 81 ? -23.694 11.799 5.967 1.00 94.19 81 GLU A N 1
ATOM 664 C CA . GLU A 1 81 ? -24.613 10.728 6.340 1.00 94.19 81 GLU A CA 1
ATOM 665 C C . GLU A 1 81 ? -24.412 10.387 7.820 1.00 94.19 81 GLU A C 1
ATOM 667 O O . GLU A 1 81 ? -23.277 10.274 8.291 1.00 94.19 81 GLU A O 1
ATOM 672 N N . GLU A 1 82 ? -25.507 10.254 8.562 1.00 95.06 82 GLU A N 1
ATOM 673 C CA . GLU A 1 82 ? -25.500 9.920 9.984 1.00 95.06 82 GLU A CA 1
ATOM 674 C C . GLU A 1 82 ? -26.070 8.518 10.190 1.00 95.06 82 GLU A C 1
ATOM 676 O O . GLU A 1 82 ? -27.187 8.215 9.775 1.00 95.06 82 GLU A O 1
ATOM 681 N N . ILE A 1 83 ? -25.303 7.669 10.870 1.00 94.69 83 ILE A N 1
ATOM 682 C CA . ILE A 1 83 ? -25.712 6.327 11.268 1.00 94.69 83 ILE A CA 1
ATOM 683 C C . ILE A 1 83 ? -25.865 6.328 12.786 1.00 94.69 83 ILE A C 1
ATOM 685 O O . ILE A 1 83 ? -24.895 6.463 13.542 1.00 94.69 83 ILE A O 1
ATOM 689 N N . ASN A 1 84 ? -27.112 6.171 13.213 1.00 89.31 84 ASN A N 1
ATOM 690 C CA . ASN A 1 84 ? -27.522 6.179 14.609 1.00 89.31 84 ASN A CA 1
ATOM 691 C C . ASN A 1 84 ? -27.756 4.768 15.151 1.00 89.31 84 ASN A C 1
ATOM 693 O O . ASN A 1 84 ? -27.848 3.798 14.403 1.00 89.31 84 ASN A O 1
ATOM 697 N N . GLY A 1 85 ? -27.882 4.667 16.477 1.00 83.00 85 GLY A N 1
ATOM 698 C CA . GLY A 1 85 ? -28.321 3.436 17.141 1.00 83.00 85 GLY A CA 1
ATOM 699 C C . GLY A 1 85 ? -27.205 2.527 17.656 1.00 83.00 85 GLY A C 1
ATOM 700 O O . GLY A 1 85 ? -27.484 1.393 18.039 1.00 83.00 85 GLY A O 1
ATOM 701 N N . PHE A 1 86 ? -25.952 2.989 17.723 1.00 92.00 86 PHE A N 1
ATOM 702 C CA . PHE A 1 86 ? -24.907 2.212 18.391 1.00 92.00 86 PHE A CA 1
ATOM 703 C C . PHE A 1 86 ? -25.074 2.294 19.914 1.00 92.00 86 PHE A C 1
ATOM 705 O O . PHE A 1 86 ? -25.009 3.369 20.507 1.00 92.00 86 PHE A O 1
ATOM 712 N N . GLY A 1 87 ? -25.236 1.143 20.571 1.00 88.94 87 GLY A N 1
ATOM 713 C CA . GLY A 1 87 ? -25.343 1.075 22.036 1.00 88.94 87 GLY A CA 1
ATOM 714 C C . GLY A 1 87 ? -24.033 1.375 22.776 1.00 88.94 87 GLY A C 1
ATOM 715 O O . GLY A 1 87 ? -24.032 1.558 23.990 1.00 88.94 87 GLY A O 1
ATOM 716 N N . HIS A 1 88 ? -22.905 1.422 22.060 1.00 91.44 88 HIS A N 1
ATOM 717 C CA . HIS A 1 88 ? -21.574 1.577 22.637 1.00 91.44 88 HIS A CA 1
ATOM 718 C C . HIS A 1 88 ? -20.677 2.439 21.753 1.00 91.44 88 HIS A C 1
ATOM 720 O O . HIS A 1 88 ? -20.831 2.470 20.533 1.00 91.44 88 HIS A O 1
ATOM 726 N N . SER A 1 89 ? -19.666 3.057 22.368 1.00 93.00 89 SER A N 1
ATOM 727 C CA . SER A 1 89 ? -18.709 3.909 21.661 1.00 93.00 89 SER A CA 1
ATOM 728 C C . SER A 1 89 ? -18.023 3.165 20.512 1.00 93.00 89 SER A C 1
ATOM 730 O O . SER A 1 89 ? -17.410 2.109 20.726 1.00 93.00 89 SER A O 1
ATOM 732 N N . ILE A 1 90 ? -18.069 3.758 19.324 1.00 96.12 90 ILE A N 1
ATOM 733 C CA . ILE A 1 90 ? -17.383 3.275 18.125 1.00 96.12 90 ILE A CA 1
ATOM 734 C C . ILE A 1 90 ? -15.873 3.456 18.304 1.00 96.12 90 ILE A C 1
ATOM 736 O O . ILE A 1 90 ? -15.399 4.486 18.788 1.00 96.12 90 ILE A O 1
ATOM 740 N N . LEU A 1 91 ? -15.102 2.432 17.950 1.00 94.94 91 LEU A N 1
ATOM 741 C CA . LEU A 1 91 ? -13.652 2.405 18.095 1.00 94.94 91 LEU A CA 1
ATOM 742 C C . LEU A 1 91 ? -12.927 2.502 16.758 1.00 94.94 91 LEU A C 1
ATOM 744 O O . LEU A 1 91 ? -11.970 3.272 16.674 1.00 94.94 91 LEU A O 1
ATOM 748 N N . PHE A 1 92 ? -13.390 1.753 15.757 1.00 96.00 92 PHE A N 1
ATOM 749 C CA . PHE A 1 92 ? -12.784 1.690 14.432 1.00 96.00 92 PHE A CA 1
ATOM 750 C C . PHE A 1 92 ? -13.857 1.620 13.354 1.00 96.00 92 PHE A C 1
ATOM 752 O O . PHE A 1 92 ? -14.889 0.973 13.535 1.00 96.00 92 PHE A O 1
ATOM 759 N N . VAL A 1 93 ? -13.563 2.241 12.216 1.00 97.19 93 VAL A N 1
ATOM 760 C CA . VAL A 1 93 ? -14.349 2.124 10.991 1.00 97.19 93 VAL A CA 1
ATOM 761 C C . VAL A 1 93 ? -13.377 1.957 9.824 1.00 97.19 93 VAL A C 1
ATOM 763 O O . VAL A 1 93 ? -12.442 2.752 9.688 1.00 97.19 93 VAL A O 1
ATOM 766 N N . LYS A 1 94 ? -13.565 0.917 9.006 1.00 96.62 94 LYS A N 1
ATOM 767 C CA . LYS A 1 94 ? -12.783 0.674 7.780 1.00 96.62 94 LYS A CA 1
ATOM 768 C C . LYS A 1 94 ? -13.690 0.219 6.641 1.00 96.62 94 LYS A C 1
ATOM 770 O O . LYS A 1 94 ? -14.728 -0.394 6.873 1.00 96.62 94 LYS A O 1
ATOM 775 N N . ILE A 1 95 ? -13.258 0.492 5.414 1.00 96.00 95 ILE A N 1
ATOM 776 C CA . ILE A 1 95 ? -13.865 -0.067 4.207 1.00 96.00 95 ILE A CA 1
ATOM 777 C C . ILE A 1 95 ? -13.140 -1.343 3.804 1.00 96.00 95 ILE A C 1
ATOM 779 O O . ILE A 1 95 ? -11.920 -1.451 3.933 1.00 96.00 95 ILE A O 1
ATOM 783 N N . PHE A 1 96 ? -13.905 -2.304 3.299 1.00 95.69 96 PHE A N 1
ATOM 784 C CA . PHE A 1 96 ? -13.385 -3.535 2.725 1.00 95.69 96 PHE A CA 1
ATOM 785 C C . PHE A 1 96 ? -14.182 -3.930 1.477 1.00 95.69 96 PHE A C 1
ATOM 787 O O . PHE A 1 96 ? -15.308 -3.473 1.273 1.00 95.69 96 PHE A O 1
ATOM 794 N N . THR A 1 97 ? -13.590 -4.764 0.625 1.00 94.56 97 THR A N 1
ATOM 795 C CA . THR A 1 97 ? -14.274 -5.324 -0.548 1.00 94.56 97 THR A CA 1
ATOM 796 C C . THR A 1 97 ? -14.820 -6.688 -0.153 1.00 94.56 97 THR A C 1
ATOM 798 O O . THR A 1 97 ? -14.022 -7.539 0.236 1.00 94.56 97 THR A O 1
ATOM 801 N N . PRO A 1 98 ? -16.136 -6.930 -0.213 1.00 93.12 98 PRO A N 1
ATOM 802 C CA . PRO A 1 98 ? -16.694 -8.174 0.293 1.00 93.12 98 PRO A CA 1
ATOM 803 C C . PRO A 1 98 ? -16.324 -9.392 -0.556 1.00 93.12 98 PRO A C 1
ATOM 805 O O . PRO A 1 98 ? -16.036 -9.279 -1.750 1.00 93.12 98 PRO A O 1
ATOM 808 N N . THR A 1 99 ? -16.401 -10.582 0.047 1.00 89.69 99 THR A N 1
ATOM 809 C CA . THR A 1 99 ? -16.256 -11.844 -0.689 1.00 89.69 99 THR A CA 1
ATOM 810 C C . THR A 1 99 ? -17.326 -11.951 -1.778 1.00 89.69 99 THR A C 1
ATOM 812 O O . THR A 1 99 ? -18.513 -11.692 -1.546 1.00 89.69 99 THR A O 1
ATOM 815 N N . SER A 1 100 ? -16.913 -12.367 -2.977 1.00 86.94 100 SER A N 1
ATOM 816 C CA . SER A 1 100 ? -17.825 -12.583 -4.100 1.00 86.94 100 SER A CA 1
ATOM 817 C C . SER A 1 100 ? -18.925 -13.588 -3.741 1.00 86.94 100 SER A C 1
ATOM 819 O O . SER A 1 100 ? -18.652 -14.647 -3.182 1.00 86.94 100 SER A O 1
ATOM 821 N N . GLY A 1 101 ? -20.171 -13.257 -4.089 1.00 85.69 101 GLY A N 1
ATOM 822 C CA . GLY A 1 101 ? -21.340 -14.113 -3.860 1.00 85.69 101 GLY A CA 1
ATOM 823 C C . GLY A 1 101 ? -22.060 -13.905 -2.523 1.00 85.69 101 GLY A C 1
ATOM 824 O O . GLY A 1 101 ? -23.097 -14.526 -2.315 1.00 85.69 101 GLY A O 1
ATOM 825 N N . ILE A 1 102 ? -21.563 -13.035 -1.633 1.00 90.06 102 ILE A N 1
ATOM 826 C CA . ILE A 1 102 ? -22.256 -12.683 -0.376 1.00 90.06 102 ILE A CA 1
ATOM 827 C C . ILE A 1 102 ? -23.281 -11.563 -0.587 1.00 90.06 102 ILE A C 1
ATOM 829 O O . ILE A 1 102 ? -24.393 -11.636 -0.069 1.00 90.06 102 ILE A O 1
ATOM 833 N N . PHE A 1 103 ? -22.910 -10.536 -1.348 1.00 89.56 103 PHE A N 1
ATOM 834 C CA . PHE A 1 103 ? -23.756 -9.381 -1.642 1.00 89.56 103 PHE A CA 1
ATOM 835 C C . PHE A 1 103 ? -24.136 -9.335 -3.125 1.00 89.56 103 PHE A C 1
ATOM 837 O O . PHE A 1 103 ? -23.555 -10.041 -3.956 1.00 89.56 103 PHE A O 1
ATOM 844 N N . SER A 1 104 ? -25.125 -8.501 -3.461 1.00 86.12 104 SER A N 1
ATOM 845 C CA . SER A 1 104 ? -25.489 -8.234 -4.853 1.00 86.12 104 SER A CA 1
ATOM 846 C C . SER A 1 104 ? -24.323 -7.580 -5.605 1.00 86.12 104 SER A C 1
ATOM 848 O O . SER A 1 104 ? -23.449 -6.950 -5.009 1.00 86.12 104 SER A O 1
ATOM 850 N N . LYS A 1 105 ? -24.318 -7.690 -6.940 1.00 86.31 105 LYS A N 1
ATOM 851 C CA . LYS A 1 105 ? -23.276 -7.080 -7.789 1.00 86.31 105 LYS A CA 1
ATOM 852 C C . LYS A 1 105 ? -23.215 -5.551 -7.684 1.00 86.31 105 LYS A C 1
ATOM 854 O O . LYS A 1 105 ? -22.213 -4.972 -8.077 1.00 86.31 105 LYS A O 1
ATOM 859 N N . ASN A 1 106 ? -24.257 -4.919 -7.143 1.00 89.94 106 ASN A N 1
ATOM 860 C CA . ASN A 1 106 ? -24.323 -3.472 -6.955 1.00 89.94 106 ASN A CA 1
ATOM 861 C C . ASN A 1 106 ? -23.569 -3.009 -5.697 1.00 89.94 106 ASN A C 1
ATOM 863 O O . ASN A 1 106 ? -23.521 -1.810 -5.440 1.00 89.94 106 ASN A O 1
ATOM 867 N N . ILE A 1 107 ? -22.974 -3.914 -4.912 1.00 91.50 107 ILE A N 1
ATOM 868 C CA . ILE A 1 107 ? -22.213 -3.588 -3.700 1.00 91.50 107 ILE A CA 1
ATOM 869 C C . ILE A 1 107 ? -20.723 -3.841 -3.957 1.00 91.50 107 ILE A C 1
ATOM 871 O O . ILE A 1 107 ? -20.263 -4.983 -3.951 1.00 91.50 107 ILE A O 1
ATOM 875 N N . ASN A 1 108 ? -19.961 -2.764 -4.157 1.00 88.50 108 ASN A N 1
ATOM 876 C CA . ASN A 1 108 ? -18.507 -2.830 -4.360 1.00 88.50 108 ASN A CA 1
ATOM 877 C C . ASN A 1 108 ? -17.722 -2.806 -3.044 1.00 88.50 108 ASN A C 1
ATOM 879 O O . ASN A 1 108 ? -16.623 -3.361 -2.951 1.00 88.50 108 ASN A O 1
ATOM 883 N N . TYR A 1 109 ? -18.285 -2.157 -2.028 1.00 95.50 109 TYR A N 1
ATOM 884 C CA . TYR A 1 109 ? -17.636 -1.932 -0.747 1.00 95.50 109 TYR A CA 1
ATOM 885 C C . TYR A 1 109 ? -18.588 -2.218 0.404 1.00 95.50 109 TYR A C 1
ATOM 887 O O . TYR A 1 109 ? -19.809 -2.147 0.282 1.00 95.50 109 TYR A O 1
ATOM 895 N N . CYS A 1 110 ? -18.008 -2.535 1.549 1.00 97.00 110 CYS A N 1
ATOM 896 C CA . CYS A 1 110 ? -18.712 -2.656 2.809 1.00 97.00 110 CYS A CA 1
ATOM 897 C C . CYS A 1 110 ? -18.011 -1.802 3.862 1.00 97.00 110 CYS A C 1
ATOM 899 O O . CYS A 1 110 ? -16.780 -1.705 3.886 1.00 97.00 110 CYS A O 1
ATOM 901 N N . LEU A 1 111 ? -18.804 -1.194 4.737 1.00 97.50 111 LEU A N 1
ATOM 902 C CA . LEU A 1 111 ? -18.330 -0.460 5.897 1.00 97.50 111 LEU A CA 1
ATOM 903 C C . LEU A 1 111 ? -18.315 -1.403 7.097 1.00 97.50 111 LEU A C 1
ATOM 905 O O . LEU A 1 111 ? -19.354 -1.912 7.516 1.00 97.50 111 LEU A O 1
ATOM 909 N N . PHE A 1 112 ? -17.136 -1.629 7.661 1.00 97.75 112 PHE A N 1
ATOM 910 C CA . PHE A 1 112 ? -16.970 -2.400 8.880 1.00 97.75 112 PHE A CA 1
ATOM 911 C C . PHE A 1 112 ? -16.865 -1.461 10.078 1.00 97.75 112 PHE A C 1
ATOM 913 O O . PHE A 1 112 ? -15.925 -0.668 10.157 1.00 97.75 112 PHE A O 1
ATOM 920 N N . VAL A 1 113 ? -17.817 -1.560 11.006 1.00 97.44 113 VAL A N 1
ATOM 921 C CA . VAL A 1 113 ? -17.879 -0.741 12.220 1.00 97.44 113 VAL A CA 1
ATOM 922 C C . VAL A 1 113 ? -17.618 -1.620 13.437 1.00 97.44 113 VAL A C 1
ATOM 924 O O . VAL A 1 113 ? -18.330 -2.595 13.679 1.00 97.44 113 VAL A O 1
ATOM 927 N N . LEU A 1 114 ? -16.607 -1.254 14.224 1.00 96.69 114 LEU A N 1
ATOM 928 C CA . LEU A 1 114 ? -16.305 -1.875 15.510 1.00 96.69 114 LEU A CA 1
ATOM 929 C C . LEU A 1 114 ? -16.630 -0.921 16.645 1.00 96.69 114 LEU A C 1
ATOM 931 O O . LEU A 1 114 ? -16.056 0.164 16.732 1.00 96.69 114 LEU A O 1
ATOM 935 N N . THR A 1 115 ? -17.486 -1.360 17.559 1.00 95.69 115 THR A N 1
ATOM 936 C CA . THR A 1 115 ? -17.710 -0.712 18.853 1.00 95.69 115 THR A CA 1
ATOM 937 C C . THR A 1 115 ? -16.884 -1.400 19.942 1.00 95.69 115 THR A C 1
ATOM 939 O O . THR A 1 115 ? -16.082 -2.294 19.668 1.00 95.69 115 THR A O 1
ATOM 942 N N . LYS A 1 116 ? -17.069 -1.005 21.207 1.00 93.12 116 LYS A N 1
ATOM 943 C CA . LYS A 1 116 ? -16.468 -1.716 22.349 1.00 93.12 116 LYS A CA 1
ATOM 944 C C . LYS A 1 116 ? -16.885 -3.187 22.449 1.00 93.12 116 LYS A C 1
ATOM 946 O O . LYS A 1 116 ? -16.096 -3.984 22.950 1.00 93.12 116 LYS A O 1
ATOM 951 N N . HIS A 1 117 ? -18.092 -3.540 21.999 1.00 92.69 117 HIS A N 1
ATOM 952 C CA . HIS A 1 117 ? -18.680 -4.864 22.245 1.00 92.69 117 HIS A CA 1
ATOM 953 C C . HIS A 1 117 ? -19.271 -5.544 21.013 1.00 92.69 117 HIS A C 1
ATOM 955 O O . HIS A 1 117 ? -19.644 -6.710 21.104 1.00 92.69 117 HIS A O 1
ATOM 961 N N . GLU A 1 118 ? -19.359 -4.867 19.872 1.00 95.19 118 GLU A N 1
ATOM 962 C CA . GLU A 1 118 ? -20.018 -5.400 18.679 1.00 95.19 118 GLU A CA 1
ATOM 963 C C . GLU A 1 118 ? -19.250 -5.035 17.412 1.00 95.19 118 GLU A C 1
ATOM 965 O O . GLU A 1 118 ? -18.659 -3.957 17.307 1.00 95.19 118 GLU A O 1
ATOM 970 N N . ALA A 1 119 ? -19.283 -5.948 16.448 1.00 96.69 119 ALA A N 1
ATOM 971 C CA . ALA A 1 119 ? -18.837 -5.734 15.083 1.00 96.69 119 ALA A CA 1
ATOM 972 C C . ALA A 1 119 ? -20.051 -5.764 14.159 1.00 96.69 119 ALA A C 1
ATOM 974 O O . ALA A 1 119 ? -20.884 -6.660 14.294 1.00 96.69 119 ALA A O 1
ATOM 975 N N . ILE A 1 120 ? -20.149 -4.804 13.241 1.00 96.75 120 ILE A N 1
ATOM 976 C CA . ILE A 1 120 ? -21.295 -4.635 12.343 1.00 96.75 120 ILE A CA 1
ATOM 977 C C . ILE A 1 120 ? -20.783 -4.356 10.928 1.00 96.75 120 ILE A C 1
ATOM 979 O O . ILE A 1 120 ? -19.823 -3.602 10.752 1.00 96.75 120 ILE A O 1
ATOM 983 N N . ILE A 1 121 ? -21.422 -4.956 9.923 1.00 97.25 121 ILE A N 1
ATOM 984 C CA . ILE A 1 121 ? -21.157 -4.678 8.507 1.00 97.25 121 ILE A CA 1
ATOM 985 C C . ILE A 1 121 ? -22.343 -3.907 7.913 1.00 97.25 121 ILE A C 1
ATOM 987 O O . ILE A 1 121 ? -23.499 -4.307 8.051 1.00 97.25 121 ILE A O 1
ATOM 991 N N . TYR A 1 122 ? -22.048 -2.824 7.203 1.00 96.62 122 TYR A N 1
ATOM 992 C CA . TYR A 1 122 ? -22.985 -2.139 6.315 1.00 96.62 122 TYR A CA 1
ATOM 993 C C . TYR A 1 122 ? -22.525 -2.314 4.865 1.00 96.62 122 TYR A C 1
ATOM 995 O O . TYR A 1 122 ? -21.327 -2.415 4.597 1.00 96.62 122 TYR A O 1
ATOM 1003 N N . ALA A 1 123 ? -23.463 -2.350 3.929 1.00 95.38 123 ALA A N 1
ATOM 1004 C CA . ALA A 1 123 ? -23.190 -2.368 2.501 1.00 95.38 123 ALA A CA 1
ATOM 1005 C C . ALA A 1 123 ? -23.119 -0.935 1.977 1.00 95.38 123 ALA A C 1
ATOM 1007 O O . ALA A 1 123 ? -23.829 -0.066 2.474 1.00 95.38 123 ALA A O 1
ATOM 1008 N N . ILE A 1 124 ? -22.278 -0.705 0.972 1.00 95.25 124 ILE A N 1
ATOM 1009 C CA . ILE A 1 124 ? -22.193 0.571 0.264 1.00 95.25 124 ILE A CA 1
ATOM 1010 C C . ILE A 1 124 ? -22.595 0.320 -1.188 1.00 95.25 124 ILE A C 1
ATOM 1012 O O . ILE A 1 124 ? -21.944 -0.456 -1.897 1.00 95.25 124 ILE A O 1
ATOM 1016 N N . GLU A 1 125 ? -23.682 0.954 -1.619 1.00 91.75 125 GLU A N 1
ATOM 1017 C CA . GLU A 1 125 ? -24.164 0.864 -2.997 1.00 91.75 125 GLU A CA 1
ATOM 1018 C C . GLU A 1 125 ? -23.206 1.564 -3.967 1.00 91.75 125 GLU A C 1
ATOM 1020 O O . GLU A 1 125 ? -22.737 2.670 -3.717 1.00 91.75 125 GLU A O 1
ATOM 1025 N N . SER A 1 126 ? -22.929 0.929 -5.104 1.00 88.25 126 SER A N 1
ATOM 1026 C CA . SER A 1 126 ? -21.900 1.392 -6.045 1.00 88.25 126 SER A CA 1
ATOM 1027 C C . SER A 1 126 ? -22.263 2.692 -6.759 1.00 88.25 126 SER A C 1
ATOM 1029 O O . SER A 1 126 ? -21.373 3.485 -7.059 1.00 88.25 126 SER A O 1
ATOM 1031 N N . ASP A 1 127 ? -23.552 2.907 -7.026 1.00 85.31 127 ASP A N 1
ATOM 1032 C CA . ASP A 1 127 ? -24.025 4.040 -7.828 1.00 85.31 127 ASP A CA 1
ATOM 1033 C C . ASP A 1 127 ? -24.245 5.294 -6.973 1.00 85.31 127 ASP A C 1
ATOM 1035 O O . ASP A 1 127 ? -23.966 6.412 -7.404 1.00 85.31 127 ASP A O 1
ATOM 1039 N N . THR A 1 128 ? -24.728 5.111 -5.744 1.00 84.81 128 THR A N 1
ATOM 1040 C CA . THR A 1 128 ? -25.156 6.195 -4.848 1.00 84.81 128 THR A CA 1
ATOM 1041 C C . THR A 1 128 ? -24.167 6.458 -3.711 1.00 84.81 128 THR A C 1
ATOM 1043 O O . THR A 1 128 ? -24.172 7.547 -3.145 1.00 84.81 128 THR A O 1
ATOM 1046 N N . ASN A 1 129 ? -23.296 5.493 -3.385 1.00 85.81 129 ASN A N 1
ATOM 1047 C CA . ASN A 1 129 ? -22.547 5.417 -2.124 1.00 85.81 129 ASN A CA 1
ATOM 1048 C C . ASN A 1 129 ? -23.430 5.432 -0.863 1.00 85.81 129 ASN A C 1
ATOM 1050 O O . ASN A 1 129 ? -22.915 5.698 0.221 1.00 85.81 129 ASN A O 1
ATOM 1054 N N . ASN A 1 130 ? -24.726 5.125 -0.981 1.00 89.31 130 ASN A N 1
ATOM 1055 C CA . ASN A 1 130 ? -25.614 5.028 0.174 1.00 89.31 130 ASN A CA 1
ATOM 1056 C C . ASN A 1 130 ? -25.202 3.857 1.070 1.00 89.31 130 ASN A C 1
ATOM 1058 O O . ASN A 1 130 ? -24.870 2.772 0.569 1.00 89.31 130 ASN A O 1
ATOM 1062 N N . ILE A 1 131 ? -25.261 4.061 2.388 1.00 93.69 131 ILE A N 1
ATOM 1063 C CA . ILE A 1 131 ? -24.896 3.043 3.369 1.00 93.69 131 ILE A CA 1
ATOM 1064 C C . ILE A 1 131 ? -26.157 2.317 3.844 1.00 93.69 131 ILE A C 1
ATOM 1066 O O . ILE A 1 131 ? -27.079 2.899 4.408 1.00 93.69 131 ILE A O 1
ATOM 1070 N N . VAL A 1 132 ? -26.193 1.002 3.634 1.00 93.25 132 VAL A N 1
ATOM 1071 C CA . VAL A 1 132 ? -27.358 0.157 3.925 1.00 93.25 132 VAL A CA 1
ATOM 1072 C C . VAL A 1 132 ? -27.007 -0.873 4.993 1.00 93.25 132 VAL A C 1
ATOM 1074 O O . VAL A 1 132 ? -25.984 -1.555 4.914 1.00 93.25 132 VAL A O 1
ATOM 1077 N N . TYR A 1 133 ? -27.859 -1.013 6.008 1.00 92.69 133 TYR A N 1
ATOM 1078 C CA . TYR A 1 133 ? -27.690 -2.028 7.049 1.00 92.69 133 TYR A CA 1
ATOM 1079 C C . TYR A 1 133 ? -27.845 -3.447 6.478 1.00 92.69 133 TYR A C 1
ATOM 1081 O O . TYR A 1 133 ? -28.736 -3.703 5.671 1.00 92.69 133 TYR A O 1
ATOM 1089 N N . THR A 1 134 ? -26.974 -4.381 6.883 1.00 91.50 134 THR A N 1
ATOM 1090 C CA . THR A 1 134 ? -26.914 -5.727 6.273 1.00 91.50 134 THR A CA 1
ATOM 1091 C C . THR A 1 134 ? -27.292 -6.875 7.202 1.00 91.50 134 THR A C 1
ATOM 1093 O O . THR A 1 134 ? -27.195 -8.026 6.779 1.00 91.50 134 THR A O 1
ATOM 1096 N N . ASP A 1 135 ? -27.706 -6.603 8.441 1.00 90.69 135 ASP A N 1
ATOM 1097 C CA . ASP A 1 135 ? -27.952 -7.581 9.521 1.00 90.69 135 ASP A CA 1
ATOM 1098 C C . ASP A 1 135 ? -26.725 -8.398 9.967 1.00 90.69 135 ASP A C 1
ATOM 1100 O O . ASP A 1 135 ? -26.789 -9.134 10.953 1.00 90.69 135 ASP A O 1
ATOM 1104 N N . PHE A 1 136 ? -25.579 -8.274 9.291 1.00 95.06 136 PHE A N 1
ATOM 1105 C CA . PHE A 1 136 ? -24.335 -8.888 9.740 1.00 95.06 136 PHE A CA 1
ATOM 1106 C C . PHE A 1 136 ? -23.827 -8.162 10.984 1.00 95.06 136 PHE A C 1
ATOM 1108 O O . PHE A 1 136 ? -23.276 -7.060 10.910 1.00 95.06 136 PHE A O 1
ATOM 1115 N N . SER A 1 137 ? -24.001 -8.811 12.130 1.00 94.88 137 SER A N 1
ATOM 1116 C CA . SER A 1 137 ? -23.458 -8.358 13.402 1.00 94.88 137 SER A CA 1
ATOM 1117 C C . SER A 1 137 ? -23.003 -9.531 14.267 1.00 94.88 137 SER A C 1
ATOM 1119 O O . SER A 1 137 ? -23.549 -10.634 14.195 1.00 94.88 137 SER A O 1
ATOM 1121 N N . CYS A 1 138 ? -21.985 -9.307 15.095 1.00 95.06 138 CYS A N 1
ATOM 1122 C CA . CYS A 1 138 ? -21.583 -10.265 16.119 1.00 95.06 138 CYS A CA 1
ATOM 1123 C C . CYS A 1 138 ? -21.040 -9.568 17.367 1.00 95.06 138 CYS A C 1
ATOM 1125 O O . CYS A 1 138 ? -20.402 -8.515 17.284 1.00 95.06 138 CYS A O 1
ATOM 1127 N N . LYS A 1 139 ? -21.239 -10.198 18.529 1.00 94.75 139 LYS A N 1
ATOM 1128 C CA . LYS A 1 139 ? -20.668 -9.732 19.796 1.00 94.75 139 LYS A CA 1
ATOM 1129 C C . LYS A 1 139 ? -19.178 -10.047 19.876 1.00 94.75 139 LYS A C 1
ATOM 1131 O O . LYS A 1 139 ? -18.726 -11.119 19.475 1.00 94.75 139 LYS A O 1
ATOM 1136 N N . LEU A 1 140 ? -18.429 -9.108 20.432 1.00 92.31 140 LEU A N 1
ATOM 1137 C CA . LEU A 1 140 ? -17.003 -9.212 20.682 1.00 92.31 140 LEU A CA 1
ATOM 1138 C C . LEU A 1 140 ? -16.757 -9.853 22.048 1.00 92.31 140 LEU A C 1
ATOM 1140 O O . LEU A 1 140 ? -17.446 -9.563 23.024 1.00 92.31 140 LEU A O 1
ATOM 1144 N N . LEU A 1 141 ? -15.743 -10.713 22.116 1.00 86.75 141 LEU A N 1
ATOM 1145 C CA . LEU A 1 141 ? -15.349 -11.396 23.353 1.00 86.75 141 LEU A CA 1
ATOM 1146 C C . LEU A 1 141 ? -14.436 -10.540 24.240 1.00 86.75 141 LEU A C 1
ATOM 1148 O O . LEU A 1 141 ? -14.341 -10.781 25.439 1.00 86.75 141 LEU A O 1
ATOM 1152 N N . SER A 1 142 ? -13.759 -9.560 23.645 1.00 90.94 142 SER A N 1
ATOM 1153 C CA . SER A 1 142 ? -12.861 -8.625 24.317 1.00 90.94 142 SER A CA 1
ATOM 1154 C C . SER A 1 142 ? -12.854 -7.293 23.568 1.00 90.94 142 SER A C 1
ATOM 1156 O O . SER A 1 142 ? -13.236 -7.239 22.398 1.00 90.94 142 SER A O 1
ATOM 1158 N N . GLN A 1 143 ? -12.418 -6.223 24.234 1.00 93.88 143 GLN A N 1
ATOM 1159 C CA . GLN A 1 143 ? -12.366 -4.892 23.634 1.00 93.88 143 GLN A CA 1
ATOM 1160 C C . GLN A 1 143 ? -11.315 -4.838 22.501 1.00 93.88 143 GLN A C 1
ATOM 1162 O O . GLN A 1 143 ? -10.165 -5.221 22.738 1.00 93.88 143 GLN A O 1
ATOM 1167 N N . PRO A 1 144 ? -11.669 -4.331 21.304 1.00 95.56 144 PRO A N 1
ATOM 1168 C CA . PRO A 1 144 ? -10.723 -4.101 20.212 1.00 95.56 144 PRO A CA 1
ATOM 1169 C C . PRO A 1 144 ? -9.684 -3.025 20.534 1.00 95.56 144 PRO A C 1
ATOM 1171 O O . PRO A 1 144 ? -10.034 -1.934 20.993 1.00 95.56 144 PRO A O 1
ATOM 1174 N N . CYS A 1 145 ? -8.429 -3.306 20.193 1.00 95.00 145 CYS A N 1
ATOM 1175 C CA . CYS A 1 145 ? -7.297 -2.374 20.247 1.00 95.00 145 CYS A CA 1
ATOM 1176 C C . CYS A 1 145 ? -6.720 -2.066 18.863 1.00 95.00 145 CYS A C 1
ATOM 1178 O O . CYS A 1 145 ? -6.145 -0.999 18.670 1.00 95.00 145 CYS A O 1
ATOM 1180 N N . SER A 1 146 ? -6.881 -2.969 17.897 1.00 95.62 14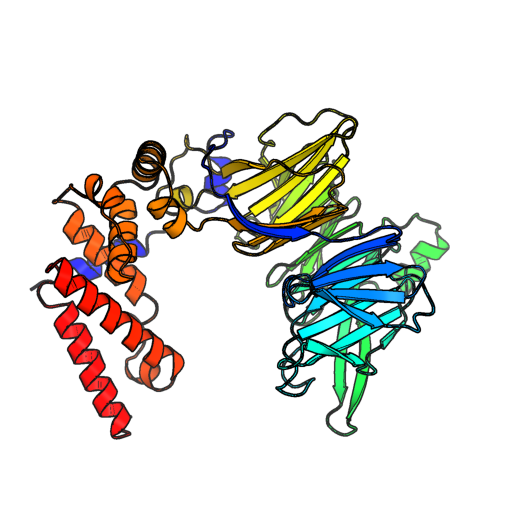6 SER A N 1
ATOM 1181 C CA . SER A 1 146 ? -6.391 -2.794 16.530 1.00 95.62 146 SER A CA 1
ATOM 1182 C C . SER A 1 146 ? -7.308 -3.483 15.517 1.00 95.62 146 SER A C 1
ATOM 1184 O O . SER A 1 146 ? -8.010 -4.445 15.838 1.00 95.62 146 SER A O 1
ATOM 1186 N N . LEU A 1 147 ? -7.318 -2.969 14.286 1.00 96.19 147 LEU A N 1
ATOM 1187 C CA . LEU A 1 147 ? -8.119 -3.480 13.175 1.00 96.19 147 LEU A CA 1
ATOM 1188 C C . LEU A 1 147 ? -7.310 -3.409 11.884 1.00 96.19 147 LEU A C 1
ATOM 1190 O O . LEU A 1 147 ? -6.902 -2.321 11.469 1.00 96.19 147 LEU A O 1
ATOM 1194 N N . GLU A 1 148 ? -7.196 -4.540 11.196 1.00 95.00 148 GLU A N 1
ATOM 1195 C CA . GLU A 1 148 ? -6.592 -4.585 9.871 1.00 95.00 148 GLU A CA 1
ATOM 1196 C C . GLU A 1 148 ? -7.452 -5.340 8.859 1.00 95.00 148 GLU A C 1
ATOM 1198 O O . GLU A 1 148 ? -8.175 -6.281 9.196 1.00 95.00 148 GLU A O 1
ATOM 1203 N N . VAL A 1 149 ? -7.408 -4.870 7.612 1.00 92.94 149 VAL A N 1
ATOM 1204 C CA . VAL A 1 149 ? -8.286 -5.324 6.535 1.00 92.94 149 VAL A CA 1
ATOM 1205 C C . VAL A 1 149 ? -7.458 -5.608 5.298 1.00 92.94 149 VAL A C 1
ATOM 1207 O O . VAL A 1 149 ? -6.694 -4.760 4.843 1.00 92.94 149 VAL A O 1
ATOM 1210 N N . GLN A 1 150 ? -7.682 -6.771 4.693 1.00 90.31 150 GLN A N 1
ATOM 1211 C CA . GLN A 1 150 ? -7.151 -7.080 3.376 1.00 90.31 150 GLN A CA 1
ATOM 1212 C C . GLN A 1 150 ? -8.231 -7.672 2.486 1.00 90.31 150 GLN A C 1
ATOM 1214 O O . GLN A 1 150 ? -8.642 -8.814 2.680 1.00 90.31 150 GLN A O 1
ATOM 1219 N N . LYS A 1 151 ? -8.640 -6.911 1.465 1.00 89.00 151 LYS A N 1
ATOM 1220 C CA . LYS A 1 151 ? -9.739 -7.282 0.563 1.00 89.00 151 LYS A CA 1
ATOM 1221 C C . LYS A 1 151 ? -11.004 -7.618 1.356 1.00 89.00 151 LYS A C 1
ATOM 1223 O O . LYS A 1 151 ? -11.626 -6.698 1.866 1.00 89.00 151 LYS A O 1
ATOM 1228 N N . ASP A 1 152 ? -11.333 -8.900 1.464 1.00 90.44 152 ASP A N 1
ATOM 1229 C CA . ASP A 1 152 ? -12.514 -9.462 2.109 1.00 90.44 152 ASP A CA 1
ATOM 1230 C C . ASP A 1 152 ? -12.239 -10.023 3.510 1.00 90.44 152 ASP A C 1
ATOM 1232 O O . ASP A 1 152 ? -13.171 -10.439 4.202 1.00 90.44 152 ASP A O 1
ATOM 1236 N N . LYS A 1 153 ? -10.972 -10.019 3.939 1.00 93.50 153 LYS A N 1
ATOM 1237 C CA . LYS A 1 153 ? -10.521 -10.553 5.222 1.00 93.50 153 LYS A CA 1
ATOM 1238 C C . LYS A 1 153 ? -10.362 -9.439 6.248 1.00 93.50 153 LYS A C 1
ATOM 1240 O O . LYS A 1 153 ? -9.706 -8.428 5.997 1.00 93.50 153 LYS A O 1
ATOM 1245 N N . LEU A 1 154 ? -10.945 -9.663 7.420 1.00 96.00 154 LEU A N 1
ATOM 1246 C CA . LEU A 1 154 ? -11.007 -8.713 8.526 1.00 96.00 154 LEU A CA 1
ATOM 1247 C C . LEU A 1 154 ? -10.362 -9.343 9.766 1.00 96.00 154 LEU A C 1
ATOM 1249 O O . LEU A 1 154 ? -10.736 -10.454 10.163 1.00 96.00 154 LEU A O 1
ATOM 1253 N N . PHE A 1 155 ? -9.424 -8.627 10.386 1.00 96.94 155 PHE A N 1
ATOM 1254 C CA . PHE A 1 155 ? -8.705 -9.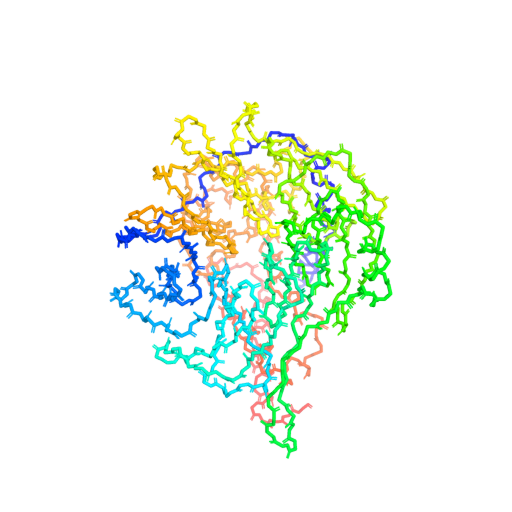077 11.576 1.00 96.94 155 PHE A CA 1
ATOM 1255 C C . PHE A 1 155 ? -8.769 -8.038 12.692 1.00 96.94 155 PHE A C 1
ATOM 1257 O O . PHE A 1 155 ? -8.549 -6.851 12.462 1.00 96.94 155 PHE A O 1
ATOM 1264 N N . ILE A 1 156 ? -9.047 -8.497 13.910 1.00 97.38 156 ILE A N 1
ATOM 1265 C CA . ILE A 1 156 ? -9.204 -7.660 15.101 1.00 97.38 156 ILE A CA 1
ATOM 1266 C C . ILE A 1 156 ? -8.197 -8.116 16.150 1.00 97.38 156 ILE A C 1
ATOM 1268 O O . ILE A 1 156 ? -8.175 -9.292 16.515 1.00 97.38 156 ILE A O 1
ATOM 1272 N N . GLY A 1 157 ? -7.380 -7.192 16.642 1.00 96.44 157 GLY A N 1
ATOM 1273 C CA . GLY A 1 157 ? -6.520 -7.402 17.800 1.00 96.44 157 GLY A CA 1
ATOM 1274 C C . GLY A 1 157 ? -7.184 -6.811 19.036 1.00 96.44 157 GLY A C 1
ATOM 1275 O O . GLY A 1 157 ? -7.740 -5.713 18.972 1.00 96.44 157 GLY A O 1
ATOM 1276 N N . CYS A 1 158 ? -7.154 -7.533 20.152 1.00 95.31 158 CYS A N 1
ATOM 1277 C CA . CYS A 1 158 ? -7.915 -7.180 21.349 1.00 95.31 158 CYS A CA 1
ATOM 1278 C C . CYS A 1 158 ? -7.037 -7.025 22.603 1.00 95.31 158 CYS A C 1
ATOM 1280 O O . CYS A 1 158 ? -5.878 -7.448 22.644 1.00 95.31 158 CYS A O 1
ATOM 1282 N N . THR A 1 159 ? -7.623 -6.447 23.657 1.00 92.75 159 THR A N 1
ATOM 1283 C CA . THR A 1 159 ? -6.997 -6.276 24.985 1.00 92.75 159 THR A CA 1
ATOM 1284 C C . THR A 1 159 ? -6.627 -7.593 25.676 1.00 92.75 159 THR A C 1
ATOM 1286 O O . THR A 1 159 ? -5.770 -7.609 26.554 1.00 92.75 159 THR A O 1
ATOM 1289 N N . ASP A 1 160 ? -7.242 -8.710 25.284 1.00 89.88 160 ASP A N 1
ATOM 1290 C CA . ASP A 1 160 ? -6.946 -10.057 25.785 1.00 89.88 160 ASP A CA 1
ATOM 1291 C C . ASP A 1 160 ? -5.714 -10.697 25.110 1.00 89.88 160 ASP A C 1
ATOM 1293 O O . ASP A 1 160 ? -5.409 -11.871 25.337 1.00 89.88 160 ASP A O 1
ATOM 1297 N N . GLY A 1 161 ? -5.010 -9.942 24.262 1.00 89.62 161 GLY A N 1
ATOM 1298 C CA . GLY A 1 161 ? -3.838 -10.401 23.522 1.00 89.62 161 GLY A CA 1
ATOM 1299 C C . GLY A 1 161 ? -4.151 -11.380 22.392 1.00 89.62 161 GLY A C 1
ATOM 1300 O O . GLY A 1 161 ? -3.225 -11.940 21.803 1.00 89.62 161 GLY A O 1
ATOM 1301 N N . ASN A 1 162 ? -5.431 -11.617 22.087 1.00 91.69 162 ASN A N 1
ATOM 1302 C CA . ASN A 1 162 ? -5.839 -12.492 20.998 1.00 91.69 162 ASN A CA 1
ATOM 1303 C C . ASN A 1 162 ? -6.069 -11.709 19.707 1.00 91.69 162 ASN A C 1
ATOM 1305 O O . ASN A 1 162 ? -6.427 -10.529 19.698 1.00 91.69 162 ASN A O 1
ATOM 1309 N N . VAL A 1 163 ? -5.915 -12.442 18.609 1.00 94.75 163 VAL A N 1
ATOM 1310 C CA . VAL A 1 163 ? -6.301 -12.007 17.272 1.00 94.75 163 VAL A CA 1
ATOM 1311 C C . VAL A 1 163 ? -7.532 -12.794 16.847 1.00 94.75 163 VAL A C 1
ATOM 1313 O O . VAL A 1 163 ? -7.576 -14.024 16.985 1.00 94.75 163 VAL A O 1
ATOM 1316 N N . TYR A 1 164 ? -8.522 -12.078 16.330 1.00 94.62 164 TYR A N 1
ATOM 1317 C CA . TYR A 1 164 ? -9.778 -12.620 15.842 1.00 94.62 164 TYR A CA 1
ATOM 1318 C C . TYR A 1 164 ? -9.907 -12.371 14.342 1.00 94.62 164 TYR A C 1
ATOM 1320 O O . TYR A 1 164 ? -9.710 -11.254 13.874 1.00 94.62 164 TYR A O 1
ATOM 1328 N N . SER A 1 165 ? -10.265 -13.405 13.590 1.00 95.38 165 SER A N 1
ATOM 1329 C CA . SER A 1 165 ? -10.716 -13.290 12.206 1.00 95.38 165 SER A CA 1
ATOM 1330 C C . SER A 1 165 ? -12.237 -13.220 12.188 1.00 95.38 165 SER A C 1
ATOM 1332 O O . SER A 1 165 ? -12.906 -14.038 12.825 1.00 95.38 165 SER A O 1
ATOM 1334 N N . VAL A 1 166 ? -12.784 -12.238 11.477 1.00 95.12 166 VAL A N 1
ATOM 1335 C CA . VAL A 1 166 ? -14.233 -12.105 11.303 1.00 95.12 166 VAL A CA 1
ATOM 1336 C C . VAL A 1 166 ? -14.664 -12.959 10.120 1.00 95.12 166 VAL A C 1
ATOM 1338 O O . VAL A 1 166 ? -14.178 -12.782 9.005 1.00 95.12 166 VAL A O 1
ATOM 1341 N N . ILE A 1 167 ? -15.598 -13.872 10.362 1.00 93.38 167 ILE A N 1
ATOM 1342 C CA . ILE A 1 167 ? -16.168 -14.751 9.344 1.00 93.38 167 ILE A CA 1
ATOM 1343 C C . ILE A 1 167 ? -17.623 -14.347 9.146 1.00 93.38 167 ILE A C 1
ATOM 1345 O O . ILE A 1 167 ? -18.424 -14.484 10.070 1.00 93.38 167 ILE A O 1
ATOM 1349 N N . TYR A 1 168 ? -17.967 -13.890 7.944 1.00 93.94 168 TYR A N 1
ATOM 1350 C CA . TYR A 1 168 ? -19.332 -13.553 7.542 1.00 93.94 168 TYR A CA 1
ATOM 1351 C C . TYR A 1 168 ? -19.727 -14.383 6.315 1.00 93.94 168 TYR A C 1
ATOM 1353 O O . TYR A 1 168 ? -18.945 -14.525 5.376 1.00 93.94 168 TYR A O 1
ATOM 1361 N N . LYS A 1 169 ? -20.907 -15.012 6.352 1.00 92.12 169 LYS A N 1
ATOM 1362 C CA . LYS A 1 169 ? -21.388 -15.933 5.307 1.00 92.12 169 LYS A CA 1
ATOM 1363 C C . LYS A 1 169 ? -22.907 -15.882 5.182 1.00 92.12 169 LYS A C 1
ATOM 1365 O O . LYS A 1 169 ? -23.605 -15.722 6.183 1.00 92.12 169 LYS A O 1
ATOM 1370 N N . VAL A 1 170 ? -23.404 -16.108 3.967 1.00 88.81 170 VAL A N 1
ATOM 1371 C CA . VAL A 1 170 ? -24.824 -16.371 3.688 1.00 88.81 170 VAL A CA 1
ATOM 1372 C C . VAL A 1 170 ? -25.002 -17.870 3.480 1.00 88.81 170 VAL A C 1
ATOM 1374 O O . VAL A 1 170 ? -24.296 -18.466 2.669 1.00 88.81 170 VAL A O 1
ATOM 1377 N N . VAL A 1 171 ? -25.925 -18.489 4.215 1.00 82.62 171 VAL A N 1
ATOM 1378 C CA . VAL A 1 171 ? -26.287 -19.900 4.040 1.00 82.62 171 VAL A CA 1
ATOM 1379 C C . VAL A 1 171 ? -27.239 -20.007 2.841 1.00 82.62 171 VAL A C 1
ATOM 1381 O O . VAL A 1 171 ? -28.376 -19.543 2.951 1.00 82.62 171 VAL A O 1
ATOM 1384 N N . PRO A 1 172 ? -26.833 -20.624 1.711 1.00 73.12 172 PRO A N 1
ATOM 1385 C CA . PRO A 1 172 ? -27.584 -20.536 0.453 1.00 73.12 172 PRO A CA 1
ATOM 1386 C C . PRO A 1 172 ? -29.006 -21.099 0.524 1.00 73.12 172 PRO A C 1
ATOM 1388 O O . PRO A 1 172 ? -29.903 -20.566 -0.116 1.00 73.12 172 PRO A O 1
ATOM 1391 N N . LEU A 1 173 ? -29.223 -22.155 1.317 1.00 72.88 173 LEU A N 1
ATOM 1392 C CA . LEU A 1 173 ? -30.520 -22.838 1.393 1.00 72.88 173 LEU A CA 1
ATOM 1393 C C . LEU A 1 173 ? -31.600 -22.035 2.134 1.00 72.88 173 LEU A C 1
ATOM 1395 O O . LEU A 1 173 ? -32.782 -22.229 1.881 1.00 72.88 173 LEU A O 1
ATOM 1399 N N . LEU A 1 174 ? -31.196 -21.181 3.078 1.00 72.94 174 LEU A N 1
ATOM 1400 C CA . LEU A 1 174 ? -32.104 -20.473 3.991 1.00 72.94 174 LEU A CA 1
ATOM 1401 C C . LEU A 1 174 ? -32.013 -18.948 3.854 1.00 72.94 174 LEU A C 1
ATOM 1403 O O . LEU A 1 174 ? -32.733 -18.231 4.540 1.00 72.94 174 LEU A O 1
ATOM 1407 N N . GLY A 1 175 ? -31.075 -18.439 3.047 1.00 73.31 175 GLY A N 1
ATOM 1408 C CA . GLY A 1 175 ? -30.747 -17.011 2.989 1.00 73.31 175 GLY A CA 1
ATOM 1409 C C . GLY A 1 175 ? -30.208 -16.449 4.310 1.00 73.31 175 GLY A C 1
ATOM 1410 O O . GLY A 1 175 ? -30.101 -15.234 4.465 1.00 73.31 175 GLY A O 1
ATOM 1411 N N . TYR A 1 176 ? -29.875 -17.313 5.276 1.00 82.44 176 TYR A N 1
ATOM 1412 C CA . TYR A 1 176 ? -29.522 -16.892 6.626 1.00 82.44 176 TYR A CA 1
ATOM 1413 C C . TYR A 1 176 ? -28.129 -16.267 6.640 1.00 82.44 176 TYR A C 1
ATOM 1415 O O . TYR A 1 176 ? -27.147 -16.885 6.216 1.00 82.44 176 TYR A O 1
ATOM 1423 N N . LYS A 1 177 ? -28.038 -15.040 7.145 1.00 88.31 177 LYS A N 1
ATOM 1424 C CA . LYS A 1 177 ? -26.782 -14.308 7.296 1.00 88.31 177 LYS A CA 1
ATOM 1425 C C . LYS A 1 177 ? -26.159 -14.659 8.640 1.00 88.31 177 LYS A C 1
ATOM 1427 O O . LYS A 1 177 ? -26.815 -14.606 9.675 1.00 88.31 177 LYS A O 1
ATOM 1432 N N . THR A 1 178 ? -24.887 -15.034 8.632 1.00 91.19 178 THR A N 1
ATOM 1433 C CA . THR A 1 178 ? -24.141 -15.377 9.847 1.00 91.19 178 THR A CA 1
ATOM 1434 C C . THR A 1 178 ? -22.855 -14.579 9.910 1.00 91.19 178 THR A C 1
ATOM 1436 O O . THR A 1 178 ? -22.169 -14.425 8.900 1.00 91.19 178 THR A O 1
ATOM 1439 N N . MET A 1 179 ? -22.522 -14.085 11.098 1.00 94.88 179 MET A N 1
ATOM 1440 C CA . MET A 1 179 ? -21.260 -13.420 11.390 1.00 94.88 179 MET A CA 1
ATOM 1441 C C . MET A 1 179 ? -20.713 -13.967 12.705 1.00 94.88 179 MET A C 1
ATOM 1443 O O . MET A 1 179 ? -21.443 -14.107 13.684 1.00 94.88 179 MET A O 1
ATOM 1447 N N . SER A 1 180 ? -19.434 -14.321 12.726 1.00 93.19 180 SER A N 1
ATOM 1448 C CA . SER A 1 180 ? -18.786 -14.927 13.888 1.00 93.19 180 SER A CA 1
ATOM 1449 C C . SER A 1 180 ? -17.317 -14.531 13.972 1.00 93.19 180 SER A C 1
ATOM 1451 O O . SER A 1 180 ? -16.719 -14.085 12.991 1.00 93.19 180 SER A O 1
ATOM 1453 N N . LEU A 1 181 ? -16.736 -14.704 15.158 1.00 92.62 181 LEU A N 1
ATOM 1454 C CA . LEU A 1 181 ? -15.319 -14.476 15.409 1.00 92.62 181 LEU A CA 1
ATOM 1455 C C . LEU A 1 181 ? -14.603 -15.810 15.583 1.00 92.62 181 LEU A C 1
ATOM 1457 O O . LEU A 1 181 ? -14.998 -16.635 16.407 1.00 92.62 181 LEU A O 1
ATOM 1461 N N . TYR A 1 182 ? -13.508 -15.985 14.854 1.00 91.44 182 TYR A N 1
ATOM 1462 C CA . TYR A 1 182 ? -12.618 -17.129 14.988 1.00 91.44 182 TYR A CA 1
ATOM 1463 C C . TYR A 1 182 ? -11.269 -16.694 15.561 1.00 91.44 182 TYR A C 1
ATOM 1465 O O . TYR A 1 182 ? -10.703 -15.694 15.133 1.00 91.44 182 TYR A O 1
ATOM 1473 N N . THR A 1 183 ? -10.725 -17.455 16.508 1.00 89.06 183 THR A N 1
ATOM 1474 C CA . THR A 1 183 ? -9.384 -17.234 17.064 1.00 89.06 183 THR A CA 1
ATOM 1475 C C . THR A 1 183 ? -8.658 -18.561 17.234 1.00 89.06 183 THR A C 1
ATOM 1477 O O . THR A 1 183 ? -9.284 -19.605 17.397 1.00 89.06 183 THR A O 1
ATOM 1480 N N . THR A 1 184 ? -7.328 -18.514 17.215 1.00 82.56 184 THR A N 1
ATOM 1481 C CA . THR A 1 184 ? -6.470 -19.683 17.454 1.00 82.56 184 THR A CA 1
ATOM 1482 C C . THR A 1 184 ? -6.383 -20.060 18.932 1.00 82.56 184 THR A C 1
ATOM 1484 O O . THR A 1 184 ? -5.939 -21.160 19.255 1.00 82.56 184 THR A O 1
ATOM 1487 N N . SER A 1 185 ? -6.794 -19.176 19.849 1.00 75.75 185 SER A N 1
ATOM 1488 C CA . SER A 1 185 ? -6.731 -19.462 21.279 1.00 75.75 185 SER A CA 1
ATOM 1489 C C . SER A 1 185 ? -7.875 -20.374 21.728 1.00 75.75 185 SER A C 1
ATOM 1491 O O . SER A 1 185 ? -9.062 -20.017 21.723 1.00 75.75 185 SER A O 1
ATOM 1493 N N . ASN A 1 186 ? -7.496 -21.568 22.187 1.00 65.88 186 ASN A N 1
ATOM 1494 C CA . ASN A 1 186 ? -8.428 -22.500 22.809 1.00 65.88 186 ASN A CA 1
ATOM 1495 C C . ASN A 1 186 ? -9.074 -21.862 24.047 1.00 65.88 186 ASN A C 1
ATOM 1497 O O . ASN A 1 186 ? -8.423 -21.143 24.811 1.00 65.88 186 ASN A O 1
ATOM 1501 N N . PHE A 1 187 ? -10.350 -22.173 24.278 1.00 63.78 187 PHE A N 1
ATOM 1502 C CA . PHE A 1 187 ? -11.113 -21.685 25.432 1.00 63.78 187 PHE A CA 1
ATOM 1503 C C . PHE A 1 187 ? -10.394 -21.948 26.769 1.00 63.78 187 PHE A C 1
ATOM 1505 O O . PHE A 1 187 ? -10.346 -21.075 27.633 1.00 63.78 187 PHE A O 1
ATOM 1512 N N . ILE A 1 188 ? -9.739 -23.108 26.900 1.00 59.19 188 ILE A N 1
ATOM 1513 C CA . ILE A 1 188 ? -8.965 -23.492 28.091 1.00 59.19 188 ILE A CA 1
ATOM 1514 C C . ILE A 1 188 ? -7.784 -22.539 28.323 1.00 59.19 188 ILE A C 1
ATOM 1516 O O . ILE A 1 188 ? -7.561 -22.102 29.448 1.00 59.19 188 ILE A O 1
ATOM 1520 N N . ALA A 1 189 ? -7.054 -22.150 27.273 1.00 61.50 189 ALA A N 1
ATOM 1521 C CA . ALA A 1 189 ? -5.921 -21.231 27.400 1.00 61.50 189 ALA A CA 1
ATOM 1522 C C . ALA A 1 189 ? -6.361 -19.831 27.869 1.00 61.50 189 ALA A C 1
ATOM 1524 O O . ALA A 1 189 ? -5.640 -19.178 28.627 1.00 61.50 189 ALA A O 1
ATOM 1525 N N . ARG A 1 190 ? -7.563 -19.395 27.464 1.00 62.69 190 ARG A N 1
ATOM 1526 C CA . ARG A 1 190 ? -8.197 -18.164 27.959 1.00 62.69 190 ARG A CA 1
ATOM 1527 C C . ARG A 1 190 ? -8.614 -18.299 29.425 1.00 62.69 190 ARG A C 1
ATOM 1529 O O . ARG A 1 190 ? -8.275 -17.441 30.231 1.00 62.69 190 ARG A O 1
ATOM 1536 N N . ALA A 1 191 ? -9.271 -19.397 29.798 1.00 61.28 191 ALA A N 1
ATOM 1537 C CA . ALA A 1 191 ? -9.696 -19.639 31.178 1.00 61.28 191 ALA A CA 1
ATOM 1538 C C . ALA A 1 191 ? -8.506 -19.699 32.155 1.00 61.28 191 ALA A C 1
ATOM 1540 O O . ALA A 1 191 ? -8.520 -19.035 33.189 1.00 61.28 191 ALA A O 1
ATOM 1541 N N . VAL A 1 192 ? -7.438 -20.416 31.790 1.00 60.97 192 VAL A N 1
ATOM 1542 C CA . VAL A 1 192 ? -6.215 -20.555 32.597 1.00 60.97 192 VAL A CA 1
ATOM 1543 C C . VAL A 1 192 ? -5.578 -19.190 32.876 1.00 60.97 192 VAL A C 1
ATOM 1545 O O . VAL A 1 192 ? -5.300 -18.863 34.028 1.00 60.97 192 VAL A O 1
ATOM 1548 N N . LYS A 1 193 ? -5.388 -18.343 31.858 1.00 61.06 193 LYS A N 1
ATOM 1549 C CA . LYS A 1 193 ? -4.781 -17.014 32.052 1.00 61.06 193 LYS A CA 1
ATOM 1550 C C . LYS A 1 193 ? -5.628 -16.097 32.940 1.00 61.06 193 LYS A C 1
ATOM 1552 O O . LYS A 1 193 ? -5.062 -15.371 33.758 1.00 61.06 193 LYS A O 1
ATOM 1557 N N . THR A 1 194 ? -6.955 -16.184 32.835 1.00 62.75 194 THR A N 1
ATOM 1558 C CA . THR A 1 194 ? -7.890 -15.450 33.700 1.00 62.75 194 THR A CA 1
ATOM 1559 C C . THR A 1 194 ? -7.794 -15.911 35.158 1.00 62.75 194 THR A C 1
ATOM 1561 O O . THR A 1 194 ? -7.734 -15.073 36.056 1.00 62.75 194 THR A O 1
ATOM 1564 N N . VAL A 1 195 ? -7.691 -17.222 35.403 1.00 66.06 195 VAL A N 1
ATOM 1565 C CA . VAL A 1 195 ? -7.533 -17.792 36.756 1.00 66.06 195 VAL A CA 1
ATOM 1566 C C . VAL A 1 195 ? -6.204 -17.373 37.395 1.00 66.06 195 VAL A C 1
ATOM 1568 O O . VAL A 1 195 ? -6.173 -17.010 38.569 1.00 66.06 195 VAL A O 1
ATOM 1571 N N . PHE A 1 196 ? -5.113 -17.333 36.623 1.00 67.75 196 PHE A N 1
ATOM 1572 C CA . PHE A 1 196 ? -3.783 -16.955 37.124 1.00 67.75 196 PHE A CA 1
ATOM 1573 C C . PHE A 1 196 ? -3.519 -15.439 37.186 1.00 67.75 196 PHE A C 1
ATOM 1575 O O . PHE A 1 196 ? -2.390 -15.042 37.473 1.00 67.75 196 PHE A O 1
ATOM 1582 N N . ARG A 1 197 ? -4.519 -14.581 36.912 1.00 60.09 197 ARG A N 1
ATOM 1583 C CA . ARG A 1 197 ? -4.412 -13.102 36.932 1.00 60.09 197 ARG A CA 1
ATOM 1584 C C . ARG A 1 197 ? -3.189 -12.540 36.187 1.00 60.09 197 ARG A C 1
ATOM 1586 O O . ARG A 1 197 ? -2.682 -11.471 36.530 1.00 60.09 197 ARG A O 1
ATOM 1593 N N . ARG A 1 198 ? -2.692 -13.236 35.162 1.00 61.00 198 ARG A N 1
ATOM 1594 C CA . ARG A 1 198 ? -1.606 -12.699 34.332 1.00 61.00 198 ARG A CA 1
ATOM 1595 C C . ARG A 1 198 ? -2.173 -11.548 33.507 1.00 61.00 198 ARG A C 1
ATOM 1597 O O . ARG A 1 198 ? -3.211 -11.717 32.872 1.00 61.00 198 ARG A O 1
ATOM 1604 N N . LYS A 1 199 ? -1.513 -10.383 33.518 1.00 64.69 199 LYS A N 1
ATOM 1605 C CA . LYS A 1 199 ? -1.899 -9.270 32.641 1.00 64.69 199 LYS A CA 1
ATOM 1606 C C . LYS A 1 199 ? -1.825 -9.749 31.192 1.00 64.69 199 LYS A C 1
ATOM 1608 O O . LYS A 1 199 ? -0.788 -10.249 30.760 1.00 64.69 199 LYS A O 1
ATOM 1613 N N . TYR A 1 200 ? -2.938 -9.631 30.477 1.00 71.56 200 TYR A N 1
ATOM 1614 C CA . TYR A 1 200 ? -2.949 -9.804 29.034 1.00 71.56 200 TYR A CA 1
ATOM 1615 C C . TYR A 1 200 ? -2.201 -8.633 28.399 1.00 71.56 200 TYR A C 1
ATOM 1617 O O . TYR A 1 200 ? -2.361 -7.487 28.819 1.00 71.56 200 TYR A O 1
ATOM 1625 N N . GLU A 1 201 ? -1.354 -8.938 27.425 1.00 85.75 201 GLU A N 1
ATOM 1626 C CA . GLU A 1 201 ? -0.665 -7.924 26.637 1.00 85.75 201 GLU A CA 1
ATOM 1627 C C . GLU A 1 201 ? -1.508 -7.634 25.405 1.00 85.75 201 GLU A C 1
ATOM 1629 O O . GLU A 1 201 ? -1.695 -8.517 24.565 1.00 85.75 201 GLU A O 1
ATOM 1634 N N . GLU A 1 202 ? -2.040 -6.418 25.329 1.00 92.94 202 GLU A N 1
ATOM 1635 C CA . GLU A 1 202 ? -2.921 -6.000 24.245 1.00 92.94 202 GLU A CA 1
ATOM 1636 C C . GLU A 1 202 ? -2.230 -6.063 22.880 1.00 92.94 202 GLU A C 1
ATOM 1638 O O . GLU A 1 202 ? -1.047 -5.752 22.750 1.00 92.94 202 GLU A O 1
ATOM 1643 N N . VAL A 1 203 ? -2.980 -6.455 21.848 1.00 94.88 203 VAL A N 1
ATOM 1644 C CA . VAL A 1 203 ? -2.492 -6.402 20.463 1.00 94.88 203 VAL A CA 1
ATOM 1645 C C . VAL A 1 203 ? -2.667 -4.979 19.938 1.00 94.88 203 VAL A C 1
ATOM 1647 O O . VAL A 1 203 ? -3.739 -4.618 19.438 1.00 94.88 203 VAL A O 1
ATOM 1650 N N . HIS A 1 204 ? -1.626 -4.158 20.061 1.00 93.62 204 HIS A N 1
ATOM 1651 C CA . HIS A 1 204 ? -1.684 -2.740 19.696 1.00 93.62 204 HIS A CA 1
ATOM 1652 C C . HIS A 1 204 ? -1.490 -2.474 18.201 1.00 93.62 204 HIS A C 1
ATOM 1654 O O . HIS A 1 204 ? -1.916 -1.425 17.726 1.00 93.62 204 HIS A O 1
ATOM 1660 N N . HIS A 1 205 ? -0.905 -3.405 17.438 1.00 95.69 205 HIS A N 1
ATOM 1661 C CA . HIS A 1 205 ? -0.762 -3.252 15.985 1.00 95.69 205 HIS A CA 1
ATOM 1662 C C . HIS A 1 205 ? -0.949 -4.576 15.234 1.00 95.69 205 HIS A C 1
ATOM 1664 O O . HIS A 1 205 ? -0.508 -5.636 15.684 1.00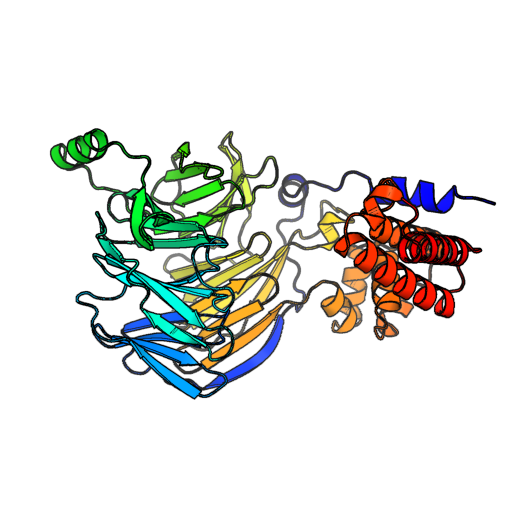 95.69 205 HIS A O 1
ATOM 1670 N N . LEU A 1 206 ? -1.571 -4.497 14.057 1.00 96.44 206 LEU A N 1
ATOM 1671 C CA . LEU A 1 206 ? -1.744 -5.599 13.113 1.00 96.44 206 LEU A CA 1
ATOM 1672 C C . LEU A 1 206 ? -1.211 -5.179 11.741 1.00 96.44 206 LEU A C 1
ATOM 1674 O O . LEU A 1 206 ? -1.363 -4.029 11.346 1.00 96.44 206 LEU A O 1
ATOM 1678 N N . SER A 1 207 ? -0.618 -6.112 11.004 1.00 95.31 207 SER A N 1
ATOM 1679 C CA . SER A 1 207 ? -0.267 -5.912 9.596 1.00 95.31 207 SER A CA 1
ATOM 1680 C C . SER A 1 207 ? -0.506 -7.183 8.804 1.00 95.31 207 SER A C 1
ATOM 1682 O O . SER A 1 207 ? -0.186 -8.274 9.270 1.00 95.31 207 SER A O 1
ATOM 1684 N N . VAL A 1 208 ? -1.087 -7.046 7.617 1.00 93.88 208 VAL A N 1
ATOM 1685 C CA . VAL A 1 208 ? -1.581 -8.157 6.801 1.00 93.88 208 VAL A CA 1
ATOM 1686 C C . VAL A 1 208 ? -0.922 -8.132 5.416 1.00 93.88 208 VAL A C 1
ATOM 1688 O O . VAL A 1 208 ? -1.063 -7.172 4.660 1.00 93.88 208 VAL A O 1
ATOM 1691 N N . GLY A 1 209 ? -0.171 -9.185 5.090 1.00 92.06 209 GLY A N 1
ATOM 1692 C CA . GLY A 1 209 ? 0.331 -9.484 3.742 1.00 92.06 209 GLY A CA 1
ATOM 1693 C C . GLY A 1 209 ? -0.650 -10.359 2.981 1.00 92.06 209 GLY A C 1
ATOM 1694 O O . GLY A 1 209 ? -1.797 -10.443 3.375 1.00 92.06 209 GLY A O 1
ATOM 1695 N N . LYS A 1 210 ? -0.281 -10.995 1.870 1.00 90.19 210 LYS A N 1
ATOM 1696 C CA . LYS A 1 210 ? -1.178 -11.857 1.071 1.00 90.19 210 LYS A CA 1
ATOM 1697 C C . LYS A 1 210 ? -1.492 -13.189 1.760 1.00 90.19 210 LYS A C 1
ATOM 1699 O O . LYS A 1 210 ? -2.559 -13.759 1.519 1.00 90.19 210 LYS A O 1
ATOM 1704 N N . MET A 1 211 ? -0.563 -13.706 2.559 1.00 90.81 211 MET A N 1
ATOM 1705 C CA . MET A 1 211 ? -0.632 -15.024 3.199 1.00 90.81 211 MET A CA 1
ATOM 1706 C C . MET A 1 211 ? -0.479 -14.960 4.721 1.00 90.81 211 MET A C 1
ATOM 1708 O O . MET A 1 211 ? -1.027 -15.825 5.417 1.00 90.81 211 MET A O 1
ATOM 1712 N N . TYR A 1 212 ? 0.227 -13.946 5.225 1.00 94.31 212 TYR A N 1
ATOM 1713 C CA . TYR A 1 212 ? 0.628 -13.823 6.618 1.00 94.31 212 TYR A CA 1
ATOM 1714 C C . TYR A 1 212 ? 0.091 -12.567 7.296 1.00 94.31 212 TYR A C 1
ATOM 1716 O O . TYR A 1 212 ? 0.026 -11.484 6.717 1.00 94.31 212 TYR A O 1
ATOM 1724 N N . LEU A 1 213 ? -0.281 -12.719 8.561 1.00 95.75 213 LEU A N 1
ATOM 1725 C CA . LEU A 1 213 ? -0.694 -11.645 9.453 1.00 95.75 213 LEU A CA 1
ATOM 1726 C C . LEU A 1 213 ? 0.333 -11.543 10.581 1.00 95.75 213 LEU A C 1
ATOM 1728 O O . LEU A 1 213 ? 0.602 -12.535 11.258 1.00 95.75 213 LEU A O 1
ATOM 1732 N N . ALA A 1 214 ? 0.876 -10.352 10.803 1.00 96.31 214 ALA A N 1
ATOM 1733 C CA . ALA A 1 214 ? 1.664 -10.026 11.981 1.00 96.31 214 ALA A CA 1
ATOM 1734 C C . ALA A 1 214 ? 0.782 -9.343 13.026 1.00 96.31 214 ALA A C 1
ATOM 1736 O O . ALA A 1 214 ? 0.018 -8.430 12.710 1.00 96.31 214 ALA A O 1
ATOM 1737 N N . ALA A 1 215 ? 0.938 -9.756 14.278 1.00 96.81 215 ALA A N 1
ATOM 1738 C CA . ALA A 1 215 ? 0.358 -9.107 15.439 1.00 96.81 215 ALA A CA 1
ATOM 1739 C C . ALA A 1 215 ? 1.461 -8.708 16.408 1.00 96.81 215 ALA A C 1
ATOM 1741 O O . ALA A 1 215 ? 2.317 -9.526 16.754 1.00 96.81 215 ALA A O 1
ATOM 1742 N N . LEU A 1 216 ? 1.425 -7.449 16.826 1.00 96.06 216 LEU A N 1
ATOM 1743 C CA . LEU A 1 216 ? 2.410 -6.860 17.712 1.00 96.06 216 LEU A CA 1
ATOM 1744 C C . LEU A 1 216 ? 1.778 -6.578 19.075 1.00 96.06 216 LEU A C 1
ATOM 1746 O O . LEU A 1 216 ? 0.761 -5.891 19.172 1.00 96.06 216 LEU A O 1
ATOM 1750 N N . ASN A 1 217 ? 2.412 -7.128 20.103 1.00 92.81 217 ASN A N 1
ATOM 1751 C CA . ASN A 1 217 ? 2.285 -6.752 21.507 1.00 92.81 217 ASN A CA 1
ATOM 1752 C C . ASN A 1 217 ? 3.713 -6.589 22.070 1.00 92.81 217 ASN A C 1
ATOM 1754 O O . ASN A 1 217 ? 4.552 -5.997 21.387 1.00 92.81 217 ASN A O 1
ATOM 1758 N N . ASN A 1 218 ? 4.060 -7.129 23.246 1.00 89.62 218 ASN A N 1
ATOM 1759 C CA . ASN A 1 218 ? 5.484 -7.225 23.620 1.00 89.62 218 ASN A CA 1
ATOM 1760 C C . ASN A 1 218 ? 6.227 -8.311 22.822 1.00 89.62 218 ASN A C 1
ATOM 1762 O O . ASN A 1 218 ? 7.450 -8.395 22.864 1.00 89.62 218 ASN A O 1
ATOM 1766 N N . ASN A 1 219 ? 5.493 -9.141 22.086 1.00 93.25 219 ASN A N 1
ATOM 1767 C CA . ASN A 1 219 ? 5.998 -10.135 21.161 1.00 93.25 219 ASN A CA 1
ATOM 1768 C C . ASN A 1 219 ? 5.520 -9.811 19.739 1.00 93.25 219 ASN A C 1
ATOM 1770 O O . ASN A 1 219 ? 4.536 -9.102 19.522 1.00 93.25 219 ASN A O 1
ATOM 1774 N N . LEU A 1 220 ? 6.198 -10.390 18.756 1.00 95.88 220 LEU A N 1
ATOM 1775 C CA . LEU A 1 220 ? 5.763 -10.384 17.364 1.00 95.88 220 LEU A CA 1
ATOM 1776 C C . LEU A 1 220 ? 5.231 -11.776 17.030 1.00 95.88 220 LEU A C 1
ATOM 1778 O O . LEU A 1 220 ? 5.998 -12.734 16.988 1.00 95.88 220 LEU A O 1
ATOM 1782 N N . SER A 1 221 ? 3.926 -11.900 16.801 1.00 95.62 221 SER A N 1
ATOM 1783 C CA . SER A 1 221 ? 3.285 -13.167 16.433 1.00 95.62 221 SER A CA 1
ATOM 1784 C C . SER A 1 221 ? 2.889 -13.176 14.962 1.00 95.62 221 SER A C 1
ATOM 1786 O O . SER A 1 221 ? 2.239 -12.251 14.488 1.00 95.62 221 SER A O 1
ATOM 1788 N N . ILE A 1 222 ? 3.256 -14.240 14.255 1.00 95.88 222 ILE A N 1
ATOM 1789 C CA . ILE A 1 222 ? 2.966 -14.468 12.841 1.00 95.88 222 ILE A CA 1
ATOM 1790 C C . ILE A 1 222 ? 1.908 -15.557 12.709 1.00 95.88 222 ILE A C 1
ATOM 1792 O O . ILE A 1 222 ? 2.037 -16.650 13.274 1.00 95.88 222 ILE A O 1
ATOM 1796 N N . PHE A 1 223 ? 0.892 -15.270 11.905 1.00 95.12 223 PHE A N 1
ATOM 1797 C CA . PHE A 1 223 ? -0.184 -16.188 11.569 1.00 95.12 223 PHE A CA 1
ATOM 1798 C C . PHE A 1 223 ? -0.262 -16.407 10.059 1.00 95.12 223 PHE A C 1
ATOM 1800 O O . PHE A 1 223 ? -0.081 -15.470 9.292 1.00 95.12 223 PHE A O 1
ATOM 1807 N N . GLU A 1 224 ? -0.594 -17.622 9.635 1.00 94.25 224 GLU A N 1
ATOM 1808 C CA . GLU A 1 224 ? -1.038 -17.922 8.271 1.00 94.25 224 GLU A CA 1
ATOM 1809 C C . GLU A 1 224 ? -2.559 -17.796 8.210 1.00 94.25 224 GLU A C 1
ATOM 1811 O O . GLU A 1 224 ? -3.240 -18.178 9.165 1.00 94.25 224 GLU A O 1
ATOM 1816 N N . PHE A 1 225 ? -3.113 -17.306 7.098 1.00 90.56 225 PHE A N 1
ATOM 1817 C CA . PHE A 1 225 ? -4.570 -17.204 6.939 1.00 90.56 225 PHE A CA 1
ATOM 1818 C C . PHE A 1 225 ? -5.092 -17.620 5.549 1.00 90.56 225 PHE A C 1
ATOM 1820 O O . PHE A 1 225 ? -6.184 -17.218 5.133 1.00 90.56 225 PHE A O 1
ATOM 1827 N N . LYS A 1 226 ? -4.346 -18.451 4.804 1.00 81.38 226 LYS A N 1
ATOM 1828 C CA . LYS A 1 226 ? -4.765 -18.920 3.467 1.00 81.38 226 LYS A CA 1
ATOM 1829 C C . LYS A 1 226 ? -6.153 -19.579 3.488 1.00 81.38 226 LYS A C 1
ATOM 1831 O O . LYS A 1 226 ? -7.000 -19.188 2.692 1.00 81.38 226 LYS A O 1
ATOM 1836 N N . ASN A 1 227 ? -6.384 -20.490 4.440 1.00 72.06 227 ASN A N 1
ATOM 1837 C CA . ASN A 1 227 ? -7.670 -21.178 4.636 1.00 72.06 227 ASN A CA 1
ATOM 1838 C C . ASN A 1 227 ? -8.327 -20.820 5.977 1.00 72.06 227 ASN A C 1
ATOM 1840 O O . ASN A 1 227 ? -9.495 -20.458 6.013 1.00 72.06 227 ASN A O 1
ATOM 1844 N N . ASN A 1 228 ? -7.563 -20.903 7.069 1.00 81.94 228 ASN A N 1
ATOM 1845 C CA . ASN A 1 228 ? -7.973 -20.547 8.427 1.00 81.94 228 ASN A CA 1
ATOM 1846 C C . ASN A 1 228 ? -6.822 -19.808 9.107 1.00 81.94 228 ASN A C 1
ATOM 1848 O O . ASN A 1 228 ? -5.667 -20.012 8.736 1.00 81.94 228 ASN A O 1
ATOM 1852 N N . LEU A 1 229 ? -7.129 -19.001 10.124 1.00 90.94 229 LEU A N 1
ATOM 1853 C CA . LEU A 1 229 ? -6.100 -18.354 10.934 1.00 90.94 229 LEU A CA 1
ATOM 1854 C C . LEU A 1 229 ? -5.342 -19.417 11.754 1.00 90.94 229 LEU A C 1
ATOM 1856 O O . LEU A 1 229 ? -5.949 -20.150 12.538 1.00 90.94 229 LEU A O 1
ATOM 1860 N N . LYS A 1 230 ? -4.023 -19.504 11.583 1.00 91.69 230 LYS A N 1
ATOM 1861 C CA . LYS A 1 230 ? -3.145 -20.449 12.289 1.00 91.69 230 LYS A CA 1
ATOM 1862 C C . LYS A 1 230 ? -1.889 -19.732 12.765 1.00 91.69 230 LYS A C 1
ATOM 1864 O O . LYS A 1 230 ? -1.225 -19.087 11.968 1.00 91.69 230 LYS A O 1
ATOM 1869 N N . SER A 1 231 ? -1.543 -19.861 14.045 1.00 92.00 231 SER A N 1
ATOM 1870 C CA . SER A 1 231 ? -0.275 -19.333 14.564 1.00 92.00 231 SER A CA 1
ATOM 1871 C C . SER A 1 231 ? 0.892 -20.180 14.051 1.00 92.00 231 SER A C 1
ATOM 1873 O O . SER A 1 231 ? 0.834 -21.409 14.121 1.00 92.00 231 SER A O 1
ATOM 1875 N N . ILE A 1 232 ? 1.922 -19.526 13.510 1.00 92.50 232 ILE A N 1
ATOM 1876 C CA . ILE A 1 232 ? 3.119 -20.182 12.963 1.00 92.50 232 ILE A CA 1
ATOM 1877 C C . ILE A 1 232 ? 4.319 -19.954 13.877 1.00 92.50 232 ILE A C 1
ATOM 1879 O O . ILE A 1 232 ? 5.063 -20.885 14.178 1.00 92.50 232 ILE A O 1
ATOM 1883 N N . LYS A 1 233 ? 4.535 -18.700 14.285 1.00 92.62 233 LYS A N 1
ATOM 1884 C CA . LYS A 1 233 ? 5.754 -18.278 14.974 1.00 92.62 233 LYS A CA 1
ATOM 1885 C C . LYS A 1 233 ? 5.461 -17.105 15.897 1.00 92.62 233 LYS A C 1
ATOM 1887 O O . LYS A 1 233 ? 4.688 -16.224 15.540 1.00 92.62 233 LYS A O 1
ATOM 1892 N N . THR A 1 234 ? 6.130 -17.068 17.041 1.00 94.00 234 THR A N 1
ATOM 1893 C CA . THR A 1 234 ? 6.150 -15.906 17.931 1.00 94.00 234 THR A CA 1
ATOM 1894 C C . THR A 1 234 ? 7.596 -15.594 18.292 1.00 94.00 234 THR A C 1
ATOM 1896 O O . THR A 1 234 ? 8.342 -16.494 18.679 1.00 94.00 234 THR A O 1
ATOM 1899 N N . PHE A 1 235 ? 7.988 -14.332 18.147 1.00 93.31 235 PHE A N 1
ATOM 1900 C CA . PHE A 1 235 ? 9.294 -13.815 18.537 1.00 93.31 235 PHE A CA 1
ATOM 1901 C C . PHE A 1 235 ? 9.154 -12.997 19.816 1.00 93.31 235 PHE A C 1
ATOM 1903 O O . PHE A 1 235 ? 8.344 -12.069 19.869 1.00 93.31 235 PHE A O 1
ATOM 1910 N N . SER A 1 236 ? 9.970 -13.315 20.818 1.00 91.81 236 SER A N 1
ATOM 1911 C CA . SER A 1 236 ? 10.128 -12.466 21.997 1.00 91.81 236 SER A CA 1
ATOM 1912 C C . SER A 1 236 ? 10.981 -11.259 21.634 1.00 91.81 236 SER A C 1
ATOM 1914 O O . SER A 1 236 ? 12.108 -11.417 21.161 1.00 91.81 236 SER A O 1
ATOM 1916 N N . LEU A 1 237 ? 10.447 -10.057 21.831 1.00 91.81 237 LEU A N 1
ATOM 1917 C CA . LEU A 1 237 ? 11.118 -8.824 21.438 1.00 91.81 237 LEU A CA 1
ATOM 1918 C C . LEU A 1 237 ? 11.903 -8.251 22.620 1.00 91.81 237 LEU A C 1
ATOM 1920 O O . LEU A 1 237 ? 11.390 -8.143 23.730 1.00 91.81 237 LEU A O 1
ATOM 1924 N N . SER A 1 238 ? 13.157 -7.865 22.382 1.00 87.12 238 SER A N 1
ATOM 1925 C CA . SER A 1 238 ? 14.000 -7.198 23.387 1.00 87.12 238 SER A CA 1
ATOM 1926 C C . SER A 1 238 ? 13.747 -5.690 23.477 1.00 87.12 238 SER A C 1
ATOM 1928 O O . SER A 1 238 ? 14.150 -5.048 24.445 1.00 87.12 238 SER A O 1
ATOM 1930 N N . LYS A 1 239 ? 13.080 -5.126 22.468 1.00 90.19 239 LYS A N 1
ATOM 1931 C CA . LYS A 1 239 ? 12.770 -3.703 22.334 1.00 90.19 239 LYS A CA 1
ATOM 1932 C C . LYS A 1 239 ? 11.264 -3.489 22.234 1.00 90.19 239 LYS A C 1
ATOM 1934 O O . LYS A 1 239 ? 10.515 -4.397 21.876 1.00 90.19 239 LYS A O 1
ATOM 1939 N N . LYS A 1 240 ? 10.825 -2.261 22.516 1.00 90.81 240 LYS A N 1
ATOM 1940 C CA . LYS A 1 240 ? 9.441 -1.833 22.282 1.00 90.81 240 LYS A CA 1
ATOM 1941 C C . LYS A 1 240 ? 9.291 -1.346 20.846 1.00 90.81 240 LYS A C 1
ATOM 1943 O O . LYS A 1 240 ? 10.107 -0.555 20.386 1.00 90.81 240 LYS A O 1
ATOM 1948 N N . TYR A 1 241 ? 8.216 -1.759 20.185 1.00 93.38 241 TYR A N 1
ATOM 1949 C CA . TYR A 1 241 ? 7.890 -1.341 18.823 1.00 93.38 241 TYR A CA 1
ATOM 1950 C C . TYR A 1 241 ? 6.483 -0.745 18.775 1.00 93.38 241 TYR A C 1
ATOM 1952 O O . TYR A 1 241 ? 5.579 -1.201 19.479 1.00 93.38 241 TYR A O 1
ATOM 1960 N N . VAL A 1 242 ? 6.301 0.274 17.939 1.00 92.06 242 VAL A N 1
ATOM 1961 C CA . VAL A 1 242 ? 5.028 0.997 17.773 1.00 92.06 242 VAL A CA 1
ATOM 1962 C C . VAL A 1 242 ? 4.196 0.466 16.607 1.00 92.06 242 VAL A C 1
ATOM 1964 O O . VAL A 1 242 ? 2.982 0.639 16.589 1.00 92.06 242 VAL A O 1
ATOM 1967 N N . SER A 1 243 ? 4.840 -0.182 15.636 1.00 94.38 243 SER A N 1
ATOM 1968 C CA . SER A 1 243 ? 4.198 -0.697 14.427 1.00 94.38 243 SER A CA 1
ATOM 1969 C C . SER A 1 243 ? 4.974 -1.887 13.869 1.00 94.38 243 SER A C 1
ATOM 1971 O O . SER A 1 243 ? 6.177 -2.024 14.107 1.00 94.38 243 SER A O 1
ATOM 1973 N N . CYS A 1 244 ? 4.279 -2.744 13.126 1.00 95.19 244 CYS A N 1
ATOM 1974 C CA . CYS A 1 244 ? 4.865 -3.801 12.313 1.00 95.19 244 CYS A CA 1
ATOM 1975 C C . CYS A 1 244 ? 4.305 -3.738 10.886 1.00 95.19 244 CYS A C 1
ATOM 1977 O O . CYS A 1 244 ? 3.167 -3.318 10.692 1.00 95.19 244 CYS A O 1
ATOM 1979 N N . GLN A 1 245 ? 5.083 -4.169 9.893 1.00 94.50 245 GLN A N 1
ATOM 1980 C CA . GLN A 1 245 ? 4.666 -4.246 8.495 1.00 94.50 245 GLN A CA 1
ATOM 1981 C C . GLN A 1 245 ? 5.100 -5.574 7.878 1.00 94.50 245 GLN A C 1
ATOM 1983 O O . GLN A 1 245 ? 6.295 -5.862 7.804 1.00 94.50 245 GLN A O 1
ATOM 1988 N N . ILE A 1 246 ? 4.133 -6.366 7.412 1.00 92.62 246 ILE A N 1
ATOM 1989 C CA . ILE A 1 246 ? 4.394 -7.573 6.627 1.00 92.62 246 ILE A CA 1
ATOM 1990 C C . ILE A 1 246 ? 4.968 -7.183 5.254 1.00 92.62 246 ILE A C 1
ATOM 1992 O O . ILE A 1 246 ? 4.427 -6.309 4.570 1.00 92.62 246 ILE A O 1
ATOM 1996 N N . LEU A 1 247 ? 6.056 -7.853 4.868 1.00 89.56 247 LEU A N 1
ATOM 1997 C CA . LEU A 1 247 ? 6.748 -7.684 3.586 1.00 89.56 247 LEU A CA 1
ATOM 1998 C C . LEU A 1 247 ? 6.470 -8.869 2.640 1.00 89.56 247 LEU A C 1
ATOM 2000 O O . LEU A 1 247 ? 6.129 -8.651 1.483 1.00 89.56 247 LEU A O 1
ATOM 2004 N N . GLU A 1 248 ? 6.521 -10.107 3.158 1.00 82.81 248 GLU A N 1
ATOM 2005 C CA . GLU A 1 248 ? 6.408 -11.373 2.390 1.00 82.81 248 GLU A CA 1
ATOM 2006 C C . GLU A 1 248 ? 7.389 -11.500 1.214 1.00 82.81 248 GLU A C 1
ATOM 2008 O O . GLU A 1 248 ? 7.034 -11.987 0.139 1.00 82.81 248 GLU A O 1
ATOM 2013 N N . GLU A 1 249 ? 8.632 -11.081 1.418 1.00 81.38 249 GLU A N 1
ATOM 2014 C CA . GLU A 1 249 ? 9.689 -11.150 0.414 1.00 81.38 249 GLU A CA 1
ATOM 2015 C C . GLU A 1 249 ? 10.794 -12.066 0.918 1.00 81.38 249 GLU A C 1
ATOM 2017 O O . GLU A 1 249 ? 11.586 -11.657 1.756 1.00 81.38 249 GLU A O 1
ATOM 2022 N N . GLU A 1 250 ? 10.863 -13.310 0.442 1.00 78.25 250 GLU A N 1
ATOM 2023 C CA . GLU A 1 250 ? 11.824 -14.270 0.993 1.00 78.25 250 GLU A CA 1
ATOM 2024 C C . GLU A 1 250 ? 13.279 -13.750 0.945 1.00 78.25 250 GLU A C 1
ATOM 2026 O O . GLU A 1 250 ? 13.732 -13.291 -0.108 1.00 78.25 250 GLU A O 1
ATOM 2031 N N . PRO A 1 251 ? 14.025 -13.829 2.068 1.00 83.75 251 PRO A N 1
ATOM 2032 C CA . PRO A 1 251 ? 13.644 -14.413 3.366 1.00 83.75 251 PRO A CA 1
ATOM 2033 C C . PRO A 1 251 ? 13.057 -13.407 4.388 1.00 83.75 251 PRO A C 1
ATOM 2035 O O . PRO A 1 251 ? 12.759 -13.790 5.521 1.00 83.75 251 PRO A O 1
ATOM 2038 N N . LEU A 1 252 ? 12.894 -12.129 4.035 1.00 88.81 252 LEU A N 1
ATOM 2039 C CA . LEU A 1 252 ? 12.284 -11.094 4.876 1.00 88.81 252 LEU A CA 1
ATOM 2040 C C . LEU A 1 252 ? 10.764 -11.251 4.984 1.00 88.81 252 LEU A C 1
ATOM 2042 O O . LEU A 1 252 ? 9.999 -11.153 4.026 1.00 88.81 252 LEU A O 1
ATOM 2046 N N . LEU A 1 253 ? 10.294 -11.419 6.212 1.00 91.50 253 LEU A N 1
ATOM 2047 C CA . LEU A 1 253 ? 8.883 -11.633 6.490 1.00 91.50 253 LEU A CA 1
ATOM 2048 C C . LEU A 1 253 ? 8.187 -10.348 6.936 1.00 91.50 253 LEU A C 1
ATOM 2050 O O . LEU A 1 253 ? 7.104 -10.020 6.447 1.00 91.50 253 LEU A O 1
ATOM 2054 N N . VAL A 1 254 ? 8.790 -9.637 7.887 1.00 94.00 254 VAL A N 1
ATOM 2055 C CA . VAL A 1 254 ? 8.157 -8.514 8.585 1.00 94.00 254 VAL A CA 1
ATOM 2056 C C . VAL A 1 254 ? 9.202 -7.515 9.068 1.00 94.00 254 VAL A C 1
ATOM 2058 O O . VAL A 1 254 ? 10.312 -7.892 9.442 1.00 94.00 254 VAL A O 1
ATOM 2061 N N . SER A 1 255 ? 8.835 -6.239 9.087 1.00 94.00 255 SER A N 1
ATOM 2062 C CA . SER A 1 255 ? 9.604 -5.180 9.739 1.00 94.00 255 SER A CA 1
ATOM 2063 C C . SER A 1 255 ? 8.858 -4.656 10.965 1.00 94.00 255 SER A C 1
ATOM 2065 O O . SER A 1 255 ? 7.629 -4.598 10.964 1.00 94.00 255 SER A O 1
ATOM 2067 N N . CYS A 1 256 ? 9.584 -4.269 12.010 1.00 95.06 256 CYS A N 1
ATOM 2068 C CA . CYS A 1 256 ? 9.037 -3.630 13.205 1.00 95.06 256 CYS A CA 1
ATOM 2069 C C . CYS A 1 256 ? 9.692 -2.264 13.398 1.00 95.06 256 CYS A C 1
ATOM 2071 O O . CYS A 1 256 ? 10.912 -2.146 13.309 1.00 95.06 256 CYS A O 1
ATOM 2073 N N . THR A 1 257 ? 8.893 -1.234 13.672 1.00 93.38 257 THR A N 1
ATOM 2074 C CA . THR A 1 257 ? 9.364 0.147 13.853 1.00 93.38 257 THR A CA 1
ATOM 2075 C C . THR A 1 257 ? 9.391 0.521 15.329 1.00 93.38 257 THR A C 1
ATOM 2077 O O . THR A 1 257 ? 8.396 0.372 16.040 1.00 93.38 257 THR A O 1
ATOM 2080 N N . GLU A 1 258 ? 10.547 0.975 15.798 1.00 91.38 258 GLU A N 1
ATOM 2081 C CA . GLU A 1 258 ? 10.778 1.482 17.150 1.00 91.38 258 GLU A CA 1
ATOM 2082 C C . GLU A 1 258 ? 10.189 2.899 17.318 1.00 91.38 258 GLU A C 1
ATOM 2084 O O . GLU A 1 258 ? 9.981 3.602 16.327 1.00 91.38 258 GLU A O 1
ATOM 2089 N N . PRO A 1 259 ? 9.957 3.378 18.556 1.00 87.06 259 PRO A N 1
ATOM 2090 C CA . PRO A 1 259 ? 9.493 4.746 18.810 1.00 87.06 259 PRO A CA 1
ATOM 2091 C C . PRO A 1 259 ? 10.395 5.855 18.248 1.00 87.06 259 PRO A C 1
ATOM 2093 O O . PRO A 1 259 ? 9.927 6.972 18.056 1.00 87.06 259 PRO A O 1
ATOM 2096 N N . ASN A 1 260 ? 11.675 5.563 17.998 1.00 84.75 260 ASN A N 1
ATOM 2097 C CA . ASN A 1 260 ? 12.629 6.496 17.394 1.00 84.75 260 ASN A CA 1
ATOM 2098 C C . ASN A 1 260 ? 12.668 6.423 15.852 1.00 84.75 260 ASN A C 1
ATOM 2100 O O . ASN A 1 260 ? 13.470 7.111 15.230 1.00 84.75 260 ASN A O 1
ATOM 2104 N N . GLY A 1 261 ? 11.823 5.594 15.232 1.00 86.31 261 GLY A N 1
ATOM 2105 C CA . GLY A 1 261 ? 11.743 5.423 13.780 1.00 86.31 261 GLY A CA 1
ATOM 2106 C C . GLY A 1 261 ? 12.700 4.381 13.202 1.00 86.31 261 GLY A C 1
ATOM 2107 O O . GLY A 1 261 ? 12.595 4.076 12.011 1.00 86.31 261 GLY A O 1
ATOM 2108 N N . ASN A 1 262 ? 13.601 3.808 14.007 1.00 89.31 262 ASN A N 1
ATOM 2109 C CA . ASN A 1 262 ? 14.460 2.713 13.561 1.00 89.31 262 ASN A CA 1
ATOM 2110 C C . ASN A 1 262 ? 13.618 1.478 13.240 1.00 89.31 262 ASN A C 1
ATOM 2112 O O . ASN A 1 262 ? 12.581 1.227 13.859 1.00 89.31 262 ASN A O 1
ATOM 2116 N N . ARG A 1 263 ? 14.069 0.695 12.262 1.00 91.56 263 ARG A N 1
ATOM 2117 C CA . ARG A 1 263 ? 13.372 -0.506 11.803 1.00 91.56 263 ARG A CA 1
ATOM 2118 C C . ARG A 1 263 ? 14.232 -1.736 11.991 1.00 91.56 263 ARG A C 1
ATOM 2120 O O . ARG A 1 263 ? 15.358 -1.777 11.512 1.00 91.56 263 ARG A O 1
ATOM 2127 N N . ASP A 1 264 ? 13.661 -2.755 12.611 1.00 94.25 264 ASP A N 1
ATOM 2128 C CA . ASP A 1 264 ? 14.240 -4.091 12.668 1.00 94.25 264 ASP A CA 1
ATOM 2129 C C . ASP A 1 264 ? 13.505 -5.006 11.691 1.00 94.25 264 ASP A C 1
ATOM 2131 O O . ASP A 1 264 ? 12.274 -5.034 11.667 1.00 94.25 264 ASP A O 1
ATOM 2135 N N . PHE A 1 265 ? 14.256 -5.758 10.891 1.00 93.19 265 PHE A N 1
ATOM 2136 C CA . PHE A 1 265 ? 13.723 -6.666 9.878 1.00 93.19 265 PHE A CA 1
ATOM 2137 C C . PHE A 1 265 ? 13.900 -8.114 10.325 1.00 93.19 265 PHE A C 1
ATOM 2139 O O . PHE A 1 265 ? 14.970 -8.491 10.805 1.00 93.19 265 PHE A O 1
ATOM 2146 N N . PHE A 1 266 ? 12.858 -8.927 10.163 1.00 93.81 266 PHE A N 1
ATOM 2147 C CA . PHE A 1 266 ? 12.796 -10.300 10.656 1.00 93.81 266 PHE A CA 1
ATOM 2148 C C . PHE A 1 266 ? 12.487 -11.289 9.529 1.00 93.81 266 PHE A C 1
ATOM 2150 O O . PHE A 1 266 ? 11.639 -11.029 8.673 1.00 93.81 266 PHE A O 1
ATOM 2157 N N . SER A 1 267 ? 13.140 -12.448 9.581 1.00 93.56 267 SER A N 1
ATOM 2158 C CA . SER A 1 267 ? 12.794 -13.672 8.854 1.00 93.56 267 SER A CA 1
ATOM 2159 C C . SER A 1 267 ? 12.106 -14.664 9.802 1.00 93.56 267 SER A C 1
ATOM 2161 O O . SER A 1 267 ? 11.908 -14.378 10.985 1.00 93.56 267 SER A O 1
ATOM 2163 N N . PHE A 1 268 ? 11.771 -15.865 9.322 1.00 91.38 268 PHE A N 1
ATOM 2164 C CA . PHE A 1 268 ? 11.293 -16.947 10.197 1.00 91.38 268 PHE A CA 1
ATOM 2165 C C . PHE A 1 268 ? 12.332 -17.409 11.236 1.00 91.38 268 PHE A C 1
ATOM 2167 O O . PHE A 1 268 ? 11.955 -17.962 12.277 1.00 91.38 268 PHE A O 1
ATOM 2174 N N . GLU A 1 269 ? 13.618 -17.174 10.972 1.00 91.50 269 GLU A N 1
ATOM 2175 C CA . GLU A 1 269 ? 14.727 -17.567 11.845 1.00 91.50 269 GLU A CA 1
ATOM 2176 C C . GLU A 1 269 ? 14.969 -16.548 12.963 1.00 91.50 269 GLU A C 1
ATOM 2178 O O . GLU A 1 269 ? 15.378 -16.922 14.061 1.00 91.50 269 GLU A O 1
ATOM 2183 N N . GLY A 1 270 ? 14.642 -15.275 12.733 1.00 91.81 270 GLY A N 1
ATOM 2184 C CA . GLY A 1 270 ? 14.809 -14.212 13.716 1.00 91.81 270 GLY A CA 1
ATOM 2185 C C . GLY A 1 270 ? 15.070 -12.858 13.074 1.00 91.81 270 GLY A C 1
ATOM 2186 O O . GLY A 1 270 ? 14.760 -12.629 11.906 1.00 91.81 270 GLY A O 1
ATOM 2187 N N . LYS A 1 271 ? 15.637 -11.939 13.857 1.00 93.06 271 LYS A N 1
ATOM 2188 C CA . LYS A 1 271 ? 16.071 -10.631 13.361 1.00 93.06 271 LYS A CA 1
ATOM 2189 C C . LYS A 1 271 ? 17.242 -10.806 12.390 1.00 93.06 271 LYS A C 1
ATOM 2191 O O . LYS A 1 271 ? 18.222 -11.457 12.733 1.00 93.06 271 LYS A O 1
ATOM 2196 N N . VAL A 1 272 ? 17.141 -10.185 11.219 1.00 92.44 272 VAL A N 1
ATOM 2197 C CA . VAL A 1 272 ? 18.154 -10.228 10.156 1.00 92.44 272 VAL A CA 1
ATOM 2198 C C . VAL A 1 272 ? 19.063 -9.002 10.225 1.00 92.44 272 VAL A C 1
ATOM 2200 O O . VAL A 1 272 ? 20.279 -9.144 10.273 1.00 92.44 272 VAL A O 1
ATOM 2203 N N . PHE A 1 273 ? 18.488 -7.796 10.255 1.00 91.50 273 PHE A N 1
ATOM 2204 C CA . PHE A 1 273 ? 19.241 -6.539 10.326 1.00 91.50 273 PHE A CA 1
ATOM 2205 C C . PHE A 1 273 ? 18.385 -5.393 10.893 1.00 91.50 273 PHE A C 1
ATOM 2207 O O . PHE A 1 273 ? 17.188 -5.560 11.156 1.00 91.50 273 PHE A O 1
ATOM 2214 N N . SER A 1 274 ? 19.015 -4.234 11.092 1.00 91.06 274 SER A N 1
ATOM 2215 C CA . SER A 1 274 ? 18.382 -2.978 11.502 1.00 91.06 274 SER A CA 1
ATOM 2216 C C . SER A 1 274 ? 18.660 -1.886 10.479 1.00 91.06 274 SER A C 1
ATOM 2218 O O . SER A 1 274 ? 19.730 -1.880 9.880 1.00 91.06 274 SER A O 1
ATOM 2220 N N . LYS A 1 275 ? 17.733 -0.941 10.331 1.00 88.81 275 LYS A N 1
ATOM 2221 C CA . LYS A 1 275 ? 17.933 0.286 9.567 1.00 88.81 275 LYS A CA 1
ATOM 2222 C C . LYS A 1 275 ? 17.564 1.505 10.397 1.00 88.81 275 LYS A C 1
ATOM 2224 O O . LYS A 1 275 ? 16.474 1.563 10.974 1.00 88.81 275 LYS A O 1
ATOM 2229 N N . GLU A 1 276 ? 18.463 2.477 10.436 1.00 87.94 276 GLU A N 1
ATOM 2230 C CA . GLU A 1 276 ? 18.264 3.723 11.173 1.00 87.94 276 GLU A CA 1
ATOM 2231 C C . GLU A 1 276 ? 17.308 4.671 10.446 1.00 87.94 276 GLU A C 1
ATOM 2233 O O . GLU A 1 276 ? 17.210 4.665 9.216 1.00 87.94 276 GLU A O 1
ATOM 2238 N N . HIS A 1 277 ? 16.576 5.487 11.202 1.00 85.31 277 HIS A N 1
ATOM 2239 C CA . HIS A 1 277 ? 15.709 6.519 10.635 1.00 85.31 277 HIS A CA 1
ATOM 2240 C C . HIS A 1 277 ? 16.517 7.657 9.982 1.00 85.31 277 HIS A C 1
ATOM 2242 O O . HIS A 1 277 ? 17.647 7.928 10.378 1.00 85.31 277 HIS A O 1
ATOM 2248 N N . CYS A 1 278 ? 15.933 8.372 9.008 1.00 80.00 278 CYS A N 1
ATOM 2249 C CA . CYS A 1 278 ? 16.627 9.472 8.316 1.00 80.00 278 CYS A CA 1
ATOM 2250 C C . CYS A 1 278 ? 16.937 10.686 9.208 1.00 80.00 278 CYS A C 1
ATOM 2252 O O . CYS A 1 278 ? 17.712 11.551 8.798 1.00 80.00 278 CYS A O 1
ATOM 2254 N N . GLU A 1 279 ? 16.345 10.765 10.402 1.00 76.25 279 GLU A N 1
ATOM 2255 C CA . GLU A 1 279 ? 16.609 11.812 11.386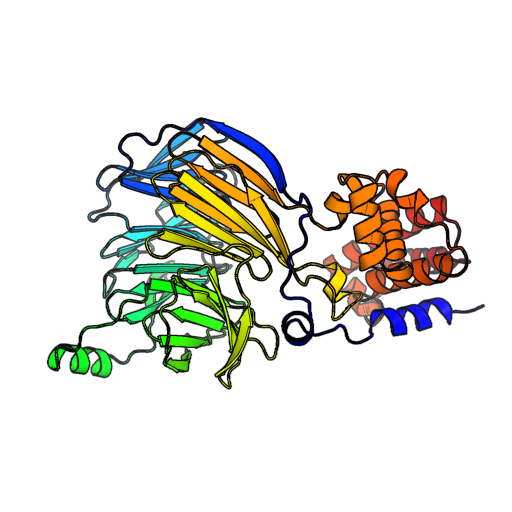 1.00 76.25 279 GLU A CA 1
ATOM 2256 C C . GLU A 1 279 ? 16.637 11.254 12.810 1.00 76.25 279 GLU A C 1
ATOM 2258 O O . GLU A 1 279 ? 15.893 10.335 13.150 1.00 76.25 279 GLU A O 1
ATOM 2263 N N . PHE A 1 280 ? 17.464 11.852 13.669 1.00 61.81 280 PHE A N 1
ATOM 2264 C CA . PHE A 1 280 ? 17.542 11.473 15.076 1.00 61.81 280 PHE A CA 1
ATOM 2265 C C . PHE A 1 280 ? 16.276 11.937 15.815 1.00 61.81 280 PHE A C 1
ATOM 2267 O O . PHE A 1 280 ? 16.042 13.137 16.002 1.00 61.81 280 PHE A O 1
ATOM 2274 N N . VAL A 1 281 ? 15.445 10.984 16.232 1.00 62.75 281 VAL A N 1
ATOM 2275 C CA . VAL A 1 281 ? 14.271 11.234 17.078 1.00 62.75 281 VAL A CA 1
ATOM 2276 C C . VAL A 1 281 ? 14.733 11.265 18.533 1.00 62.75 281 VAL A C 1
ATOM 2278 O O . VAL A 1 281 ? 15.404 10.344 18.999 1.00 62.75 281 VAL A O 1
ATOM 2281 N N . LYS A 1 282 ? 14.413 12.350 19.245 1.00 62.91 282 LYS A N 1
ATOM 2282 C CA . LYS A 1 282 ? 14.815 12.522 20.649 1.00 62.91 282 LYS A CA 1
ATOM 2283 C C . LYS A 1 282 ? 13.835 11.795 21.571 1.00 62.91 282 LYS A C 1
ATOM 2285 O O . LYS A 1 282 ? 12.665 11.618 21.237 1.00 62.91 282 LYS A O 1
ATOM 2290 N N . GLU A 1 283 ? 14.303 11.407 22.755 1.00 59.19 283 GLU A N 1
ATOM 2291 C CA . GLU A 1 283 ? 13.431 10.856 23.797 1.00 59.19 283 GLU A CA 1
ATOM 2292 C C . GLU A 1 283 ? 12.308 11.846 24.167 1.00 59.19 283 GLU A C 1
ATOM 2294 O O . GLU A 1 283 ? 12.541 13.048 24.289 1.00 59.19 283 GLU A O 1
ATOM 2299 N N . GLY A 1 284 ? 11.083 11.336 24.348 1.00 60.56 284 GLY A N 1
ATOM 2300 C CA . GLY A 1 284 ? 9.903 12.124 24.744 1.00 60.56 284 GLY A CA 1
ATOM 2301 C C . GLY A 1 284 ? 8.956 12.525 23.605 1.00 60.56 284 GLY A C 1
ATOM 2302 O O . GLY A 1 284 ? 7.908 13.116 23.859 1.00 60.56 284 GLY A O 1
ATOM 2303 N N . GLU A 1 285 ? 9.275 12.186 22.358 1.00 71.94 285 GLU A N 1
ATOM 2304 C CA . GLU A 1 285 ? 8.428 12.487 21.201 1.00 71.94 285 GLU A CA 1
ATOM 2305 C C . GLU A 1 285 ? 7.425 11.362 20.933 1.00 71.94 285 GLU A C 1
ATOM 2307 O O . GLU A 1 285 ? 7.731 10.179 21.082 1.00 71.94 285 GLU A O 1
ATOM 2312 N N . SER A 1 286 ? 6.202 11.725 20.534 1.00 72.75 286 SER A N 1
ATOM 2313 C CA . SER A 1 286 ? 5.210 10.724 20.122 1.00 72.75 286 SER A CA 1
ATOM 2314 C C . SER A 1 286 ? 5.323 10.447 18.628 1.00 72.75 286 SER A C 1
ATOM 2316 O O . SER A 1 286 ? 5.495 11.375 17.830 1.00 72.75 286 SER A O 1
ATOM 2318 N N . MET A 1 287 ? 5.202 9.170 18.265 1.00 81.75 287 MET A N 1
ATOM 2319 C CA . MET A 1 287 ? 5.309 8.699 16.892 1.00 81.75 287 MET A CA 1
ATOM 2320 C C . MET A 1 287 ? 4.053 7.928 16.487 1.00 81.75 287 MET A C 1
ATOM 2322 O O . MET A 1 287 ? 3.577 7.066 17.224 1.00 81.75 287 MET A O 1
ATOM 2326 N N . ALA A 1 288 ? 3.535 8.226 15.299 1.00 82.50 288 ALA A N 1
ATOM 2327 C CA . ALA A 1 288 ? 2.571 7.385 14.605 1.00 82.50 288 ALA A CA 1
ATOM 2328 C C . ALA A 1 288 ? 3.173 6.938 13.275 1.00 82.50 288 ALA A C 1
ATOM 2330 O O . ALA A 1 288 ? 3.832 7.718 12.588 1.00 82.50 288 ALA A O 1
ATOM 2331 N N . VAL A 1 289 ? 2.942 5.679 12.925 1.00 86.75 289 VAL A N 1
ATOM 2332 C CA . VAL A 1 289 ? 3.514 5.049 11.740 1.00 86.75 289 VAL A CA 1
ATOM 2333 C C . VAL A 1 289 ? 2.379 4.465 10.921 1.00 86.75 289 VAL A C 1
ATOM 2335 O O . VAL A 1 289 ? 1.530 3.755 11.455 1.00 86.75 289 VAL A O 1
ATOM 2338 N N . VAL A 1 290 ? 2.372 4.770 9.628 1.00 87.25 290 VAL A N 1
ATOM 2339 C CA . VAL A 1 290 ? 1.502 4.116 8.652 1.00 87.25 290 VAL A CA 1
ATOM 2340 C C . VAL A 1 290 ? 2.390 3.576 7.550 1.00 87.25 290 VAL A C 1
ATOM 2342 O O . VAL A 1 290 ? 3.176 4.323 6.971 1.00 87.25 290 VAL A O 1
ATOM 2345 N N . SER A 1 291 ? 2.268 2.288 7.267 1.00 87.50 291 SER A N 1
ATOM 2346 C CA . SER A 1 291 ? 3.117 1.605 6.300 1.00 87.50 291 SER A CA 1
ATOM 2347 C C . SER A 1 291 ? 2.284 0.961 5.198 1.00 87.50 291 SER A C 1
ATOM 2349 O O . SER A 1 291 ? 1.156 0.525 5.410 1.00 87.50 291 SER A O 1
ATOM 2351 N N . ASP A 1 292 ? 2.883 0.911 4.020 1.00 84.12 292 ASP A N 1
ATOM 2352 C CA . ASP A 1 292 ? 2.554 0.045 2.895 1.00 84.12 292 ASP A CA 1
ATOM 2353 C C . ASP A 1 292 ? 3.803 -0.824 2.623 1.00 84.12 292 ASP A C 1
ATOM 2355 O O . ASP A 1 292 ? 4.863 -0.586 3.205 1.00 84.12 292 ASP A O 1
ATOM 2359 N N . THR A 1 293 ? 3.728 -1.827 1.750 1.00 80.75 293 THR A N 1
ATOM 2360 C CA . THR A 1 293 ? 4.828 -2.783 1.516 1.00 80.75 293 THR A CA 1
ATOM 2361 C C . THR A 1 293 ? 6.160 -2.100 1.179 1.00 80.75 293 THR A C 1
ATOM 2363 O O . THR A 1 293 ? 7.203 -2.534 1.650 1.00 80.75 293 THR A O 1
ATOM 2366 N N . THR A 1 294 ? 6.133 -1.011 0.402 1.00 84.38 294 THR A N 1
ATOM 2367 C CA . THR A 1 294 ? 7.344 -0.318 -0.089 1.00 84.38 294 THR A CA 1
ATOM 2368 C C . THR A 1 294 ? 7.516 1.103 0.442 1.00 84.38 294 THR A C 1
ATOM 2370 O O . THR A 1 294 ? 8.453 1.805 0.052 1.00 84.38 294 THR A O 1
ATOM 2373 N N . LYS A 1 295 ? 6.584 1.572 1.280 1.00 91.31 295 LYS A N 1
ATOM 2374 C CA . LYS A 1 295 ? 6.533 2.965 1.734 1.00 91.31 295 LYS A CA 1
ATOM 2375 C C . LYS A 1 295 ? 6.123 3.038 3.187 1.00 91.31 295 LYS A C 1
ATOM 2377 O O . LYS A 1 295 ? 5.280 2.278 3.642 1.00 91.31 295 LYS A O 1
ATOM 2382 N N . GLN A 1 296 ? 6.654 4.014 3.896 1.00 91.81 296 GLN A N 1
ATOM 2383 C CA . GLN A 1 296 ? 6.288 4.273 5.273 1.00 91.81 296 GLN A CA 1
ATOM 2384 C C . GLN A 1 296 ? 6.158 5.768 5.491 1.00 91.81 296 GLN A C 1
ATOM 2386 O O . GLN A 1 296 ? 6.989 6.551 5.043 1.00 91.81 296 GLN A O 1
ATOM 2391 N N . VAL A 1 297 ? 5.114 6.160 6.204 1.00 93.06 297 VAL A N 1
ATOM 2392 C CA . VAL A 1 297 ? 4.929 7.520 6.675 1.00 93.06 297 VAL A CA 1
ATOM 2393 C C . VAL A 1 297 ? 5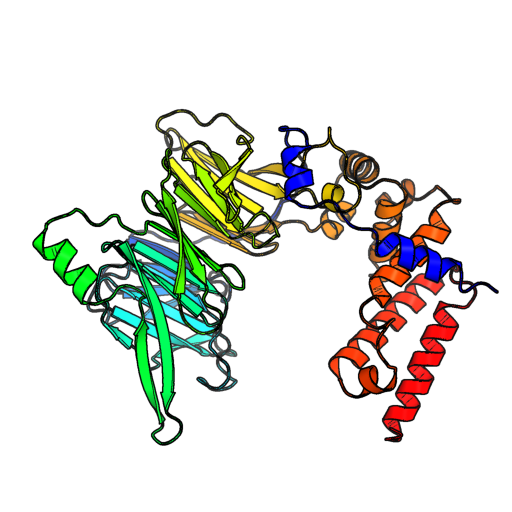.088 7.535 8.184 1.00 93.06 297 VAL A C 1
ATOM 2395 O O . VAL A 1 297 ? 4.384 6.829 8.907 1.00 93.06 297 VAL A O 1
ATOM 2398 N N . VAL A 1 298 ? 6.019 8.363 8.646 1.00 91.50 298 VAL A N 1
ATOM 2399 C CA . VAL A 1 298 ? 6.318 8.561 10.062 1.00 91.50 298 VAL A CA 1
ATOM 2400 C C . VAL A 1 298 ? 5.867 9.959 10.456 1.00 91.50 298 VAL A C 1
ATOM 2402 O O . VAL A 1 298 ? 6.370 10.953 9.936 1.00 91.50 298 VAL A O 1
ATOM 2405 N N . LEU A 1 299 ? 4.904 10.037 11.372 1.00 90.00 299 LEU A N 1
ATOM 2406 C CA . LEU A 1 299 ? 4.466 11.275 12.009 1.00 90.00 299 LEU A CA 1
ATOM 2407 C C . LEU A 1 299 ? 5.125 11.389 13.374 1.00 90.00 299 LEU A C 1
ATOM 2409 O O . LEU A 1 299 ? 4.807 10.628 14.285 1.00 90.00 299 LEU A O 1
ATOM 2413 N N . ARG A 1 300 ? 5.976 12.393 13.526 1.00 86.56 300 ARG A N 1
ATOM 2414 C CA . ARG A 1 300 ? 6.623 12.778 14.776 1.00 86.56 300 ARG A CA 1
ATOM 2415 C C . ARG A 1 300 ? 5.939 14.021 15.326 1.00 86.56 300 ARG A C 1
ATOM 2417 O O . ARG A 1 300 ? 5.748 14.994 14.598 1.00 86.56 300 ARG A O 1
ATOM 2424 N N . LYS A 1 301 ? 5.593 14.021 16.613 1.00 83.75 301 LYS A N 1
ATOM 2425 C CA . LYS A 1 301 ? 5.102 15.217 17.313 1.00 83.75 301 LYS A CA 1
ATOM 2426 C C . LYS A 1 301 ? 6.069 15.602 18.422 1.00 83.75 301 LYS A C 1
ATOM 2428 O O . LYS A 1 301 ? 6.304 14.806 19.330 1.00 83.75 301 LYS A O 1
ATOM 2433 N N . SER A 1 302 ? 6.586 16.824 18.340 1.00 79.56 302 SER A N 1
ATOM 2434 C CA . SER A 1 302 ? 7.561 17.392 19.271 1.00 79.56 302 SER A CA 1
ATOM 2435 C C . SER A 1 302 ? 7.140 18.810 19.638 1.00 79.56 302 SER A C 1
ATOM 2437 O O . SER A 1 302 ? 6.968 19.648 18.755 1.00 79.56 302 SER A O 1
ATOM 2439 N N . ASN A 1 303 ? 6.905 19.074 20.927 1.00 76.44 303 ASN A N 1
ATOM 2440 C CA . ASN A 1 303 ? 6.512 20.394 21.447 1.00 76.44 303 ASN A CA 1
ATOM 2441 C C . ASN A 1 303 ? 5.340 21.056 20.689 1.00 76.44 303 ASN A C 1
ATOM 2443 O O . ASN A 1 303 ? 5.350 22.253 20.418 1.00 76.44 303 ASN A O 1
ATOM 2447 N N . GLY A 1 304 ? 4.335 20.265 20.300 1.00 73.25 304 GLY A N 1
ATOM 2448 C CA . GLY A 1 304 ? 3.172 20.738 19.537 1.00 73.25 304 GLY A CA 1
ATOM 2449 C C . GLY A 1 304 ? 3.393 20.856 18.025 1.00 73.25 304 GLY A C 1
ATOM 2450 O O . GLY A 1 304 ? 2.413 20.937 17.287 1.00 73.25 304 GLY A O 1
ATOM 2451 N N . ILE A 1 305 ? 4.634 20.778 17.541 1.00 79.31 305 ILE A N 1
ATOM 2452 C CA . ILE A 1 305 ? 4.968 20.758 16.114 1.00 79.31 305 ILE A CA 1
ATOM 2453 C C . ILE A 1 305 ? 4.877 19.321 15.598 1.00 79.31 305 ILE A C 1
ATOM 2455 O O . ILE A 1 305 ? 5.295 18.374 16.264 1.00 79.31 305 ILE A O 1
ATOM 2459 N N . SER A 1 306 ? 4.292 19.154 14.414 1.00 84.50 306 SER A N 1
ATOM 2460 C CA . SER A 1 306 ? 4.181 17.865 13.730 1.00 84.50 306 SER A CA 1
ATOM 2461 C C . SER A 1 306 ? 5.122 17.839 12.530 1.00 84.50 306 SER A C 1
ATOM 2463 O O . SER A 1 306 ? 5.041 18.709 11.669 1.00 84.50 306 SER A O 1
ATOM 2465 N N . PHE A 1 307 ? 5.987 16.833 12.471 1.00 86.25 307 PHE A N 1
ATOM 2466 C CA . PHE A 1 307 ? 6.871 16.560 11.344 1.00 86.25 307 PHE A CA 1
ATOM 2467 C C . PHE A 1 307 ? 6.456 15.237 10.718 1.00 86.25 307 PHE A C 1
ATOM 2469 O O . PHE A 1 307 ? 6.284 14.243 11.423 1.00 86.25 307 PHE A O 1
ATOM 2476 N N . LEU A 1 308 ? 6.263 15.231 9.405 1.00 90.62 308 LEU A N 1
ATOM 2477 C CA . LEU A 1 308 ? 5.848 14.045 8.675 1.00 90.62 308 LEU A CA 1
ATOM 2478 C C . LEU A 1 308 ? 6.925 13.688 7.653 1.00 90.62 308 LEU A C 1
ATOM 2480 O O . LEU A 1 308 ? 7.325 14.545 6.871 1.00 90.62 308 LEU A O 1
ATOM 2484 N N . TYR A 1 309 ? 7.367 12.436 7.643 1.00 91.88 309 TYR A N 1
ATOM 2485 C CA . TYR A 1 309 ? 8.380 11.941 6.713 1.00 91.88 309 TYR A CA 1
ATOM 2486 C C . TYR A 1 309 ? 7.799 10.798 5.895 1.00 91.88 309 TYR A C 1
ATOM 2488 O O . TYR A 1 309 ? 7.254 9.853 6.466 1.00 91.88 309 TYR A O 1
ATOM 2496 N N . LEU A 1 310 ? 7.923 10.879 4.572 1.00 93.81 310 LEU A N 1
ATOM 2497 C CA . LEU A 1 310 ? 7.687 9.763 3.666 1.00 93.81 310 LEU A CA 1
ATOM 2498 C C . LEU A 1 310 ? 9.021 9.079 3.376 1.00 93.81 310 LEU A C 1
ATOM 2500 O O . LEU A 1 310 ? 9.916 9.675 2.777 1.00 93.81 310 LEU A O 1
ATOM 2504 N N . LEU A 1 311 ? 9.116 7.817 3.775 1.00 92.94 311 LEU A N 1
ATOM 2505 C CA . LEU A 1 311 ? 10.168 6.892 3.388 1.00 92.94 311 LEU A CA 1
ATOM 2506 C C . LEU A 1 311 ? 9.647 6.025 2.243 1.00 92.94 311 LEU A C 1
ATOM 2508 O O . LEU A 1 311 ? 8.566 5.443 2.354 1.00 92.94 311 LEU A O 1
ATOM 2512 N N . ALA A 1 312 ? 10.393 5.927 1.150 1.00 92.12 312 ALA A N 1
ATOM 2513 C CA . ALA A 1 312 ? 10.040 5.076 0.018 1.00 92.12 312 ALA A CA 1
ATOM 2514 C C . ALA A 1 312 ? 11.276 4.351 -0.510 1.00 92.12 312 ALA A C 1
ATOM 2516 O O . ALA A 1 312 ? 12.340 4.956 -0.625 1.00 92.12 312 ALA A O 1
ATOM 2517 N N . GLN A 1 313 ? 11.133 3.073 -0.853 1.00 89.88 313 GLN A N 1
ATOM 2518 C CA . GLN A 1 313 ? 12.204 2.312 -1.493 1.00 89.88 313 GLN A CA 1
ATOM 2519 C C . GLN A 1 313 ? 12.563 2.906 -2.861 1.00 89.88 313 GLN A C 1
ATOM 2521 O O . GLN A 1 313 ? 11.685 3.248 -3.657 1.00 89.88 313 GLN A O 1
ATOM 2526 N N . ASN A 1 314 ? 13.862 3.001 -3.139 1.00 90.94 314 ASN A N 1
ATOM 2527 C CA . ASN A 1 314 ? 14.374 3.462 -4.422 1.00 90.94 314 ASN A CA 1
ATOM 2528 C C . ASN A 1 314 ? 14.252 2.344 -5.465 1.00 90.94 314 ASN A C 1
ATOM 2530 O O . ASN A 1 314 ? 14.982 1.355 -5.421 1.00 90.94 314 ASN A O 1
ATOM 2534 N N . GLU A 1 315 ? 13.328 2.505 -6.419 1.00 87.69 315 GLU A N 1
ATOM 2535 C CA . GLU A 1 315 ? 13.101 1.525 -7.495 1.00 87.69 315 GLU A CA 1
ATOM 2536 C C . GLU A 1 315 ? 14.365 1.284 -8.338 1.00 87.69 315 GLU A C 1
ATOM 2538 O O . GLU A 1 315 ? 14.586 0.172 -8.814 1.00 87.69 315 GLU A O 1
ATOM 2543 N N . ASP A 1 316 ? 15.236 2.289 -8.486 1.00 88.88 316 ASP A N 1
ATOM 2544 C CA . ASP A 1 316 ? 16.497 2.144 -9.216 1.00 88.88 316 ASP A CA 1
ATOM 2545 C C . ASP A 1 316 ? 17.417 1.068 -8.618 1.00 88.88 316 ASP A C 1
ATOM 2547 O O . ASP A 1 316 ? 18.088 0.367 -9.376 1.00 88.88 316 ASP A O 1
ATOM 2551 N N . GLN A 1 317 ? 17.388 0.855 -7.298 1.00 90.62 317 GLN A N 1
ATOM 2552 C CA . GLN A 1 317 ? 18.195 -0.182 -6.648 1.00 90.62 317 GLN A CA 1
ATOM 2553 C C . GLN A 1 317 ? 17.707 -1.602 -6.953 1.00 90.62 317 GLN A C 1
ATOM 2555 O O . GLN A 1 317 ? 18.505 -2.532 -6.890 1.00 90.62 317 GLN A O 1
ATOM 2560 N N . LEU A 1 318 ? 16.436 -1.781 -7.335 1.00 87.00 318 LEU A N 1
ATOM 2561 C CA . LEU A 1 318 ? 15.895 -3.084 -7.750 1.00 87.00 318 LEU A CA 1
ATOM 2562 C C . LEU A 1 318 ? 16.368 -3.486 -9.154 1.00 87.00 318 LEU A C 1
ATOM 2564 O O . LEU A 1 318 ? 16.476 -4.671 -9.465 1.00 87.00 318 LEU A O 1
ATOM 2568 N N . VAL A 1 319 ? 16.644 -2.508 -10.020 1.00 85.69 319 VAL A N 1
ATOM 2569 C CA . VAL A 1 319 ? 17.004 -2.759 -11.427 1.00 85.69 319 VAL A CA 1
ATOM 2570 C C . VAL A 1 319 ? 18.491 -2.580 -11.716 1.00 85.69 319 VAL A C 1
ATOM 2572 O O . VAL A 1 319 ? 19.004 -3.201 -12.644 1.00 85.69 319 VAL A O 1
ATOM 2575 N N . ASN A 1 320 ? 19.189 -1.751 -10.940 1.00 88.12 320 ASN A N 1
ATOM 2576 C CA . ASN A 1 320 ? 20.619 -1.501 -11.078 1.00 88.12 320 ASN A CA 1
ATOM 2577 C C . ASN A 1 320 ? 21.258 -1.299 -9.701 1.00 88.12 320 ASN A C 1
ATOM 2579 O O . ASN A 1 320 ? 21.583 -0.180 -9.298 1.00 88.12 320 ASN A O 1
ATOM 2583 N N . PHE A 1 321 ? 21.401 -2.402 -8.970 1.00 90.62 321 PHE A N 1
ATOM 2584 C CA . PHE A 1 321 ? 21.908 -2.380 -7.605 1.00 90.62 321 PHE A CA 1
ATOM 2585 C C . PHE A 1 321 ? 23.319 -1.805 -7.505 1.00 90.62 321 PHE A C 1
ATOM 2587 O O . PHE A 1 321 ? 24.231 -2.226 -8.223 1.00 90.62 321 PHE A O 1
ATOM 2594 N N . LYS A 1 322 ? 23.509 -0.879 -6.562 1.00 89.56 322 LYS A N 1
ATOM 2595 C CA . LYS A 1 322 ? 24.810 -0.297 -6.236 1.00 89.56 322 LYS A CA 1
ATOM 2596 C C . LYS A 1 322 ? 24.997 -0.295 -4.718 1.00 89.56 322 LYS A C 1
ATOM 2598 O O . LYS A 1 322 ? 24.289 0.458 -4.051 1.00 89.56 322 LYS A O 1
ATOM 2603 N N . PRO A 1 323 ? 25.963 -1.060 -4.178 1.00 87.12 323 PRO A N 1
ATOM 2604 C CA . PRO A 1 323 ? 26.184 -1.158 -2.735 1.00 87.12 323 PRO A CA 1
ATOM 2605 C C . PRO A 1 323 ? 26.290 0.204 -2.033 1.00 87.12 323 PRO A C 1
ATOM 2607 O O . PRO A 1 323 ? 25.578 0.485 -1.090 1.00 87.12 323 PRO A O 1
ATOM 2610 N N . ASP A 1 324 ? 27.043 1.164 -2.553 1.00 86.00 324 ASP A N 1
ATOM 2611 C CA . ASP A 1 324 ? 27.207 2.435 -1.823 1.00 86.00 324 ASP A CA 1
ATOM 2612 C C . ASP A 1 324 ? 26.100 3.471 -2.100 1.00 86.00 324 ASP A C 1
ATOM 2614 O O . ASP A 1 324 ? 26.239 4.648 -1.767 1.00 86.00 324 ASP A O 1
ATOM 2618 N N . SER A 1 325 ? 24.998 3.071 -2.745 1.00 90.25 325 SER A N 1
ATOM 2619 C CA . SER A 1 325 ? 23.881 3.970 -3.061 1.00 90.25 325 SER A CA 1
ATOM 2620 C C . SER A 1 325 ? 22.752 3.883 -2.025 1.00 90.25 325 SER A C 1
ATOM 2622 O O . SER A 1 325 ? 22.524 2.813 -1.453 1.00 90.25 325 SER A O 1
ATOM 2624 N N . PRO A 1 326 ? 22.017 4.988 -1.784 1.00 91.25 326 PRO A N 1
ATOM 2625 C CA . PRO A 1 326 ? 20.847 4.986 -0.909 1.00 91.25 326 PRO A CA 1
ATOM 2626 C C . PRO A 1 326 ? 19.780 3.985 -1.369 1.00 91.25 326 PRO A C 1
ATOM 2628 O O . PRO A 1 326 ? 19.318 4.048 -2.511 1.00 91.25 326 PRO A O 1
ATOM 2631 N N . SER A 1 327 ? 19.325 3.116 -0.463 1.00 91.06 327 SER A N 1
ATOM 2632 C CA . SER A 1 327 ? 18.213 2.182 -0.730 1.00 91.06 327 SER A CA 1
ATOM 2633 C C . SER A 1 327 ? 16.831 2.829 -0.655 1.00 91.06 327 SER A C 1
ATOM 2635 O O . SER A 1 327 ? 15.860 2.272 -1.167 1.00 91.06 327 SER A O 1
ATOM 2637 N N . GLU A 1 328 ? 16.720 3.998 -0.025 1.00 92.56 328 GLU A N 1
ATOM 2638 C CA . GLU A 1 328 ? 15.450 4.686 0.192 1.00 92.56 328 GLU A CA 1
ATOM 2639 C C . GLU A 1 328 ? 15.567 6.197 0.016 1.00 92.56 328 GLU A C 1
ATOM 2641 O O . GLU A 1 328 ? 16.603 6.812 0.279 1.00 92.56 328 GLU A O 1
ATOM 2646 N N . ASN A 1 329 ? 14.443 6.792 -0.358 1.00 92.38 329 ASN A N 1
ATOM 2647 C CA . ASN A 1 329 ? 14.202 8.218 -0.356 1.00 92.38 329 ASN A CA 1
ATOM 2648 C C . ASN A 1 329 ? 13.514 8.642 0.944 1.00 92.38 329 ASN A C 1
ATOM 2650 O O . ASN A 1 329 ? 12.567 7.982 1.368 1.00 92.38 329 ASN A O 1
ATOM 2654 N N . CYS A 1 330 ? 13.947 9.752 1.547 1.00 93.44 330 CYS A N 1
ATOM 2655 C CA . CYS A 1 330 ? 13.270 10.382 2.686 1.00 93.44 330 CYS A CA 1
ATOM 2656 C C . CYS A 1 330 ? 12.858 11.817 2.321 1.00 93.44 330 CYS A C 1
ATOM 2658 O O . CYS A 1 330 ? 13.694 12.720 2.223 1.00 93.44 330 CYS A O 1
ATOM 2660 N N . GLU A 1 331 ? 11.556 12.037 2.153 1.00 92.50 331 GLU A N 1
ATOM 2661 C CA . GLU A 1 331 ? 10.963 13.349 1.883 1.00 92.50 331 GLU A CA 1
ATOM 2662 C C . GLU A 1 331 ? 10.201 13.847 3.116 1.00 92.50 331 GLU A C 1
ATOM 2664 O O . GLU A 1 331 ? 9.289 13.182 3.607 1.00 92.50 331 GLU A O 1
ATOM 2669 N N . GLN A 1 332 ? 10.562 15.030 3.617 1.00 91.12 332 GLN A N 1
ATOM 2670 C CA . GLN A 1 332 ? 9.826 15.691 4.692 1.00 91.12 332 GLN A CA 1
ATOM 2671 C C . GLN A 1 332 ? 8.634 16.466 4.119 1.00 91.12 332 GLN A C 1
ATOM 2673 O O . GLN A 1 332 ? 8.753 17.189 3.130 1.00 91.12 332 GLN A O 1
ATOM 2678 N N . ILE A 1 333 ? 7.485 16.346 4.776 1.00 88.88 333 ILE A N 1
ATOM 2679 C CA . ILE A 1 333 ? 6.213 16.927 4.363 1.00 88.88 333 ILE A CA 1
ATOM 2680 C C . ILE A 1 333 ? 5.810 17.991 5.375 1.00 88.88 333 ILE A C 1
ATOM 2682 O O . ILE A 1 333 ? 5.696 17.732 6.576 1.00 88.88 333 ILE A O 1
ATOM 2686 N N . ASN A 1 334 ? 5.525 19.187 4.870 1.00 82.56 334 ASN A N 1
ATOM 2687 C CA . ASN A 1 334 ? 4.946 20.252 5.677 1.00 82.56 334 ASN A CA 1
ATOM 2688 C C . ASN A 1 334 ? 3.476 19.927 5.961 1.00 82.56 334 ASN A C 1
ATOM 2690 O O . ASN A 1 334 ? 2.639 19.933 5.053 1.00 82.56 334 ASN A O 1
ATOM 2694 N N . VAL A 1 335 ? 3.167 19.644 7.225 1.00 82.75 335 VAL A N 1
ATOM 2695 C CA . VAL A 1 335 ? 1.817 19.314 7.691 1.00 82.75 335 VAL A CA 1
ATOM 2696 C C . VAL A 1 335 ? 1.264 20.404 8.596 1.00 82.75 335 VAL A C 1
ATOM 2698 O O . VAL A 1 335 ? 2.010 21.121 9.260 1.00 82.75 335 VAL A O 1
ATOM 2701 N N . ASP A 1 336 ? -0.062 20.532 8.616 1.00 81.88 336 ASP A N 1
ATOM 2702 C CA . ASP A 1 336 ? -0.728 21.454 9.534 1.00 81.88 336 ASP A CA 1
ATOM 2703 C C . ASP A 1 336 ? -0.617 20.941 10.978 1.00 81.88 336 ASP A C 1
ATOM 2705 O O . ASP A 1 336 ? -0.453 19.743 11.235 1.00 81.88 336 ASP A O 1
ATOM 2709 N N . LEU A 1 337 ? -0.755 21.851 11.943 1.00 79.19 337 LEU A N 1
ATOM 2710 C CA . LEU A 1 337 ? -0.842 21.474 13.350 1.00 79.19 337 LEU A CA 1
ATOM 2711 C C . LEU A 1 337 ? -2.071 20.581 13.583 1.00 79.19 337 LEU A C 1
ATOM 2713 O O . LEU A 1 337 ? -3.170 20.850 13.094 1.00 79.19 337 LEU A O 1
ATOM 2717 N N . GLY A 1 338 ? -1.896 19.528 14.383 1.00 84.25 338 GLY A N 1
ATOM 2718 C CA . GLY A 1 338 ? -3.003 18.667 14.795 1.00 84.25 338 GLY A CA 1
ATOM 2719 C C . GLY A 1 338 ? -3.413 17.608 13.771 1.00 84.25 338 GLY A C 1
ATOM 2720 O O . GLY A 1 338 ? -4.605 17.354 13.621 1.00 84.25 338 GLY A O 1
ATOM 2721 N N . VAL A 1 339 ? -2.452 16.951 13.110 1.00 90.00 339 VAL A N 1
ATOM 2722 C CA . VAL A 1 339 ? -2.716 15.741 12.309 1.00 90.00 339 VAL A CA 1
ATOM 2723 C C . VAL A 1 339 ? -3.431 14.687 13.168 1.00 90.00 339 VAL A C 1
ATOM 2725 O O . VAL A 1 339 ? -2.939 14.296 14.240 1.00 90.00 339 VAL A O 1
ATOM 2728 N N . LYS A 1 340 ? -4.602 14.254 12.692 1.00 90.12 340 LYS A N 1
ATOM 2729 C CA . LYS A 1 340 ? -5.511 13.305 13.345 1.00 90.12 340 LYS A CA 1
ATOM 2730 C C . LYS A 1 340 ? -5.442 11.906 12.748 1.00 90.12 340 LYS A C 1
ATOM 2732 O O . LYS A 1 340 ? -5.504 10.938 13.497 1.00 90.12 340 LYS A O 1
ATOM 2737 N N . SER A 1 341 ? -5.332 11.795 11.426 1.00 92.38 341 SER A N 1
ATOM 2738 C CA . SER A 1 341 ? -5.282 10.507 10.732 1.00 92.38 341 SER A CA 1
ATOM 2739 C C . SER A 1 341 ? -4.450 10.617 9.458 1.00 92.38 341 SER A C 1
ATOM 2741 O O . SER A 1 341 ? -4.379 11.680 8.841 1.00 92.38 341 SER A O 1
ATOM 2743 N N . ILE A 1 342 ? -3.803 9.517 9.088 1.00 94.94 342 ILE A N 1
ATOM 2744 C CA . ILE A 1 342 ? -3.003 9.386 7.873 1.00 94.94 342 ILE A CA 1
ATOM 2745 C C . ILE A 1 342 ? -3.456 8.109 7.183 1.00 94.94 342 ILE A C 1
ATOM 2747 O O . ILE A 1 342 ? -3.628 7.075 7.828 1.00 94.94 342 ILE A O 1
ATOM 2751 N N . TYR A 1 343 ? -3.629 8.187 5.874 1.00 94.94 343 TYR A N 1
ATOM 2752 C CA . TYR A 1 343 ? -3.910 7.042 5.028 1.00 94.94 343 TYR A CA 1
ATOM 2753 C C . TYR A 1 343 ? -2.840 6.949 3.946 1.00 94.94 343 TYR A C 1
ATOM 2755 O O . TYR A 1 343 ? -2.565 7.930 3.256 1.00 94.94 343 TYR A O 1
ATOM 2763 N N . LEU A 1 344 ? -2.254 5.765 3.797 1.00 94.38 344 LEU A N 1
ATOM 2764 C CA . LEU A 1 344 ? -1.229 5.461 2.808 1.00 94.38 344 LEU A CA 1
ATOM 2765 C C . LEU A 1 344 ? -1.612 4.165 2.099 1.00 94.38 344 LEU A C 1
ATOM 2767 O O . LEU A 1 344 ? -1.795 3.139 2.749 1.00 94.38 344 LEU A O 1
ATOM 2771 N N . LYS A 1 345 ? -1.738 4.214 0.771 1.00 90.31 345 LYS A N 1
ATOM 2772 C CA . LYS A 1 345 ? -1.938 3.019 -0.058 1.00 90.31 345 LYS A CA 1
ATOM 2773 C C . LYS A 1 345 ? -1.451 3.283 -1.472 1.00 90.31 345 LYS A C 1
ATOM 2775 O O . LYS A 1 345 ? -1.861 4.265 -2.099 1.00 90.31 345 LYS A O 1
ATOM 2780 N N . ASN A 1 346 ? -0.628 2.386 -2.006 1.00 88.44 346 ASN A N 1
ATOM 2781 C CA . ASN A 1 346 ? -0.070 2.475 -3.350 1.00 88.44 346 ASN A CA 1
ATOM 2782 C C . ASN A 1 346 ? 0.686 3.803 -3.574 1.00 88.44 346 ASN A C 1
ATOM 2784 O O . ASN A 1 346 ? 1.773 4.015 -3.035 1.00 88.44 346 ASN A O 1
ATOM 2788 N N . ASN A 1 347 ? 0.104 4.691 -4.386 1.00 92.75 347 ASN A N 1
ATOM 2789 C CA . ASN A 1 347 ? 0.657 5.986 -4.785 1.00 92.75 347 ASN A CA 1
ATOM 2790 C C . ASN A 1 347 ? -0.166 7.157 -4.221 1.00 92.75 347 ASN A C 1
ATOM 2792 O O . ASN A 1 347 ? -0.127 8.266 -4.753 1.00 92.75 347 ASN A O 1
ATOM 2796 N N . THR A 1 348 ? -0.958 6.912 -3.178 1.00 94.62 348 THR A N 1
ATOM 2797 C CA . THR A 1 348 ? -1.837 7.910 -2.570 1.00 94.62 348 THR A CA 1
ATOM 2798 C C . THR A 1 348 ? -1.519 8.048 -1.091 1.00 94.62 348 THR A C 1
ATOM 2800 O O . THR A 1 348 ? -1.494 7.062 -0.355 1.00 94.62 348 THR A O 1
ATOM 2803 N N . LEU A 1 349 ? -1.309 9.294 -0.674 1.00 96.19 349 LEU A N 1
ATOM 2804 C CA . LEU A 1 349 ? -1.160 9.696 0.716 1.00 96.19 349 LEU A CA 1
ATOM 2805 C C . LEU A 1 349 ? -2.240 10.728 1.034 1.00 96.19 349 LEU A C 1
ATOM 2807 O O . LEU A 1 349 ? -2.332 11.753 0.366 1.00 96.19 349 LEU A O 1
ATOM 2811 N N . ILE A 1 350 ? -3.054 10.469 2.051 1.00 96.25 350 ILE A N 1
ATOM 2812 C CA . ILE A 1 350 ? -4.081 11.400 2.521 1.00 96.25 350 ILE A CA 1
ATOM 2813 C C . ILE A 1 350 ? -3.785 11.750 3.971 1.00 96.25 350 ILE A C 1
ATOM 2815 O O . ILE A 1 350 ? -3.584 10.867 4.806 1.00 96.25 350 ILE A O 1
ATOM 2819 N N . ILE A 1 351 ? -3.759 13.046 4.265 1.00 95.44 351 ILE A N 1
ATOM 2820 C CA . ILE A 1 351 ? -3.490 13.571 5.603 1.00 95.44 351 ILE A CA 1
ATOM 2821 C C . ILE A 1 351 ? -4.732 14.311 6.077 1.00 95.44 351 ILE A C 1
ATOM 2823 O O . ILE A 1 351 ? -5.176 15.267 5.438 1.00 95.44 351 ILE A O 1
ATOM 2827 N N . LEU A 1 352 ? -5.275 13.865 7.208 1.00 94.69 352 LEU A N 1
ATOM 2828 C CA . LEU A 1 352 ? -6.409 14.476 7.883 1.00 94.69 352 LEU A CA 1
ATOM 2829 C C . LEU A 1 352 ? -5.926 15.272 9.096 1.00 94.69 352 LEU A C 1
ATOM 2831 O O . LEU A 1 352 ? -5.404 14.703 10.060 1.00 94.69 352 LEU A O 1
ATOM 2835 N N . SER A 1 353 ? -6.159 16.576 9.063 1.00 92.12 353 SER A N 1
ATOM 2836 C CA . SER A 1 353 ? -5.921 17.519 10.159 1.00 92.12 353 SER A CA 1
ATOM 2837 C C . SER A 1 353 ? -7.256 17.990 10.748 1.00 92.12 353 SER A C 1
ATOM 2839 O O . SER A 1 353 ? -8.324 17.581 10.302 1.00 92.12 353 SER A O 1
ATOM 2841 N N . ASN A 1 354 ? -7.225 18.873 11.749 1.00 88.44 354 ASN A N 1
ATOM 2842 C CA . ASN A 1 354 ? -8.445 19.390 12.391 1.00 88.44 354 ASN A CA 1
ATOM 2843 C C . ASN A 1 354 ? -9.420 20.094 11.429 1.00 88.44 354 ASN A C 1
ATOM 2845 O O . ASN A 1 354 ? -10.632 20.025 11.617 1.00 88.44 354 ASN A O 1
ATOM 2849 N N . ASN A 1 355 ? -8.885 20.814 10.443 1.00 90.25 355 ASN A N 1
ATOM 2850 C CA . ASN A 1 355 ? -9.639 21.717 9.572 1.00 90.25 355 ASN A CA 1
ATOM 2851 C C . ASN A 1 355 ? -9.421 21.456 8.075 1.00 90.25 355 ASN A C 1
ATOM 2853 O O . ASN A 1 355 ? -10.006 22.144 7.239 1.00 90.25 355 ASN A O 1
ATOM 2857 N N . LYS A 1 356 ? -8.559 20.495 7.727 1.00 93.50 356 LYS A N 1
ATOM 2858 C CA . LYS A 1 356 ? -8.170 20.216 6.347 1.00 93.50 356 LYS A CA 1
ATOM 2859 C C . LYS A 1 356 ? -7.987 18.730 6.105 1.00 93.50 356 LYS A C 1
ATOM 2861 O O . LYS A 1 356 ? -7.508 18.005 6.977 1.00 93.50 356 LYS A O 1
ATOM 2866 N N . ILE A 1 357 ? -8.289 18.320 4.883 1.00 95.31 357 ILE A N 1
ATOM 2867 C CA . ILE A 1 357 ? -7.829 17.062 4.307 1.00 95.31 357 ILE A CA 1
ATOM 2868 C C . ILE A 1 357 ? -7.010 17.369 3.054 1.00 95.31 357 ILE A C 1
ATOM 2870 O O . ILE A 1 357 ? -7.450 18.117 2.178 1.00 95.31 357 ILE A O 1
ATOM 2874 N N . LYS A 1 358 ? -5.792 16.831 3.002 1.00 95.31 358 LYS A N 1
ATOM 2875 C CA . LYS A 1 358 ? -4.854 17.011 1.890 1.00 95.31 358 LYS A CA 1
ATOM 2876 C C . LYS A 1 358 ? -4.613 15.674 1.209 1.00 95.31 358 LYS A C 1
ATOM 2878 O O . LYS A 1 358 ? -4.207 14.714 1.864 1.00 95.31 358 LYS A O 1
ATOM 2883 N N . GLU A 1 359 ? -4.849 15.629 -0.096 1.00 95.81 359 GLU A N 1
ATOM 2884 C CA . GLU A 1 359 ? -4.598 14.463 -0.937 1.00 95.81 359 GLU A CA 1
ATOM 2885 C C . GLU A 1 359 ? -3.314 14.668 -1.734 1.00 95.81 359 GLU A C 1
ATOM 2887 O O . GLU A 1 359 ? -3.219 15.563 -2.580 1.00 95.81 359 GLU A O 1
ATOM 2892 N N . TYR A 1 360 ? -2.335 13.808 -1.491 1.00 95.31 360 TYR A N 1
ATOM 2893 C CA . TYR A 1 360 ? -1.075 13.774 -2.209 1.00 95.31 360 TYR A CA 1
ATOM 2894 C C . TYR A 1 360 ? -1.012 12.563 -3.135 1.00 95.31 360 TYR A C 1
ATOM 2896 O O . TYR A 1 360 ? -1.404 11.444 -2.793 1.00 95.31 360 TYR A O 1
ATOM 2904 N N . GLU A 1 361 ? -0.451 12.792 -4.313 1.00 94.75 361 GLU A N 1
ATOM 2905 C CA . GLU A 1 361 ? 0.053 11.737 -5.173 1.00 94.75 361 GLU A CA 1
ATOM 2906 C C . GLU A 1 361 ? 1.539 11.522 -4.903 1.00 94.75 361 GLU A C 1
ATOM 2908 O O . GLU A 1 361 ? 2.332 12.461 -4.970 1.00 94.75 361 GLU A O 1
ATOM 2913 N N . ILE A 1 362 ? 1.900 10.272 -4.630 1.00 93.81 362 ILE A N 1
ATOM 2914 C CA . ILE A 1 362 ? 3.285 9.818 -4.589 1.00 93.81 362 ILE A CA 1
ATOM 2915 C C . ILE A 1 362 ? 3.662 9.438 -6.018 1.00 93.81 362 ILE A C 1
ATOM 2917 O O . ILE A 1 362 ? 3.024 8.583 -6.640 1.00 93.81 362 ILE A O 1
ATOM 2921 N N . PHE A 1 363 ? 4.674 10.092 -6.567 1.00 91.69 363 PHE A N 1
ATOM 2922 C CA . PHE A 1 363 ? 5.129 9.848 -7.920 1.00 91.69 363 PHE A CA 1
ATOM 2923 C C . PHE A 1 363 ? 5.675 8.426 -8.067 1.00 91.69 363 PHE A C 1
ATOM 2925 O O . PHE A 1 363 ? 6.646 8.036 -7.431 1.00 91.69 363 PHE A O 1
ATOM 2932 N N . SER A 1 364 ? 5.076 7.666 -8.984 1.00 89.75 364 SER A N 1
ATOM 2933 C CA . SER A 1 364 ? 5.750 6.527 -9.619 1.00 89.75 364 SER A CA 1
ATOM 2934 C C . SER A 1 364 ? 6.999 7.004 -10.365 1.00 89.75 364 SER A C 1
ATOM 2936 O O . SER A 1 364 ? 7.031 8.168 -10.779 1.00 89.75 364 SER A O 1
ATOM 2938 N N . TYR A 1 365 ? 7.927 6.103 -10.698 1.00 87.62 365 TYR A N 1
ATOM 2939 C CA . TYR A 1 365 ? 9.109 6.456 -11.491 1.00 87.62 365 TYR A CA 1
ATOM 2940 C C . TYR A 1 365 ? 8.761 7.215 -12.793 1.00 87.62 365 TYR A C 1
ATOM 2942 O O . TYR A 1 365 ? 9.446 8.175 -13.132 1.00 87.62 365 TYR A O 1
ATOM 2950 N N . LYS A 1 366 ? 7.658 6.867 -13.488 1.00 91.12 366 LYS A N 1
ATOM 2951 C CA . LYS A 1 366 ? 7.198 7.583 -14.699 1.00 91.12 366 LYS A CA 1
ATOM 2952 C C . LYS A 1 366 ? 6.973 9.062 -14.413 1.00 91.12 366 LYS A C 1
ATOM 2954 O O . LYS A 1 366 ? 7.519 9.932 -15.081 1.00 91.12 366 LYS A O 1
ATOM 2959 N N . LYS A 1 367 ? 6.187 9.341 -13.372 1.00 90.81 367 LYS A N 1
ATOM 2960 C CA . LYS A 1 367 ? 5.875 10.706 -12.941 1.00 90.81 367 LYS A CA 1
ATOM 2961 C C . LYS A 1 367 ? 7.099 11.440 -12.419 1.00 90.81 367 LYS A C 1
ATOM 2963 O O . LYS A 1 367 ? 7.197 12.631 -12.687 1.00 90.81 367 LYS A O 1
ATOM 2968 N N . MET A 1 368 ? 8.025 10.756 -11.747 1.00 89.56 368 MET A N 1
ATOM 2969 C CA . MET A 1 368 ? 9.304 11.361 -11.372 1.00 89.56 368 MET A CA 1
ATOM 2970 C C . MET A 1 368 ? 10.062 11.816 -12.622 1.00 89.56 368 MET A C 1
ATOM 2972 O O . MET A 1 368 ? 10.358 12.996 -12.750 1.00 89.56 368 MET A O 1
ATOM 2976 N N . LEU A 1 369 ? 10.273 10.933 -13.602 1.00 91.38 369 LEU A N 1
ATOM 2977 C CA . LEU A 1 369 ? 11.004 11.268 -14.830 1.00 91.38 369 LEU A CA 1
ATOM 2978 C C . LEU A 1 369 ? 10.367 12.420 -15.630 1.00 91.38 369 LEU A C 1
ATOM 2980 O O . LEU A 1 369 ? 11.087 13.205 -16.244 1.00 91.38 369 LEU A O 1
ATOM 2984 N N . LEU A 1 370 ? 9.036 12.542 -15.613 1.00 91.12 370 LEU A N 1
ATOM 2985 C CA . LEU A 1 370 ? 8.316 13.600 -16.332 1.00 91.12 370 LEU A CA 1
ATOM 2986 C C . LEU A 1 370 ? 8.285 14.948 -15.586 1.00 91.12 370 LEU A C 1
ATOM 2988 O O . LEU A 1 370 ? 8.270 16.000 -16.229 1.00 91.12 370 LEU A O 1
ATOM 2992 N N . ASN A 1 371 ? 8.269 14.940 -14.248 1.00 88.12 371 ASN A N 1
ATOM 2993 C CA . ASN A 1 371 ? 8.035 16.146 -13.438 1.00 88.12 371 ASN A CA 1
ATOM 2994 C C . ASN A 1 371 ? 9.274 16.669 -12.701 1.00 88.12 371 ASN A C 1
ATOM 2996 O O . ASN A 1 371 ? 9.284 17.834 -12.299 1.00 88.12 371 ASN A O 1
ATOM 3000 N N . CYS A 1 372 ? 10.306 15.845 -12.523 1.00 86.31 372 CYS A N 1
ATOM 3001 C CA . CYS A 1 372 ? 11.537 16.241 -11.851 1.00 86.31 372 CYS A CA 1
ATOM 3002 C C . CYS A 1 372 ? 12.317 17.309 -12.631 1.00 86.31 372 CYS A C 1
ATOM 3004 O O . CYS A 1 372 ? 12.160 17.507 -13.845 1.00 86.31 372 CYS A O 1
ATOM 3006 N N . ARG A 1 373 ? 13.180 18.017 -11.903 1.00 86.81 373 ARG A N 1
ATOM 3007 C CA . ARG A 1 373 ? 14.141 18.961 -12.482 1.00 86.81 373 ARG A CA 1
ATOM 3008 C C . ARG A 1 373 ? 15.249 18.207 -13.216 1.00 86.81 373 ARG A C 1
ATOM 3010 O O . ARG A 1 373 ? 15.486 17.028 -12.963 1.00 86.81 373 ARG A O 1
ATOM 3017 N N . THR A 1 374 ? 15.950 18.887 -14.117 1.00 87.12 374 THR A N 1
ATOM 3018 C CA . THR A 1 374 ? 17.012 18.273 -14.929 1.00 87.12 374 THR A CA 1
ATOM 3019 C C . THR A 1 374 ? 18.125 17.666 -14.067 1.00 87.12 374 THR A C 1
ATOM 3021 O O . THR A 1 374 ? 18.640 16.604 -14.405 1.00 87.12 374 THR A O 1
ATOM 3024 N N . GLU A 1 375 ? 18.461 18.286 -12.932 1.00 86.62 375 GLU A N 1
ATOM 3025 C CA . GLU A 1 375 ? 19.473 17.785 -11.993 1.00 86.62 375 GLU A CA 1
ATOM 3026 C C . GLU A 1 375 ? 19.031 16.473 -11.330 1.00 86.62 375 GLU A C 1
ATOM 3028 O O . GLU A 1 375 ? 19.806 15.523 -11.239 1.00 86.62 375 GLU A O 1
ATOM 3033 N N . GLU A 1 376 ? 17.763 16.391 -10.923 1.00 87.19 376 GLU A N 1
ATOM 3034 C CA . GLU A 1 376 ? 17.173 15.175 -10.354 1.00 87.19 376 GLU A CA 1
ATOM 3035 C C . GLU A 1 376 ? 17.101 14.059 -11.408 1.00 87.19 376 GLU A C 1
ATOM 3037 O O . GLU A 1 376 ? 17.431 12.912 -11.113 1.00 87.19 376 GLU A O 1
ATOM 3042 N N . ILE A 1 377 ? 16.746 14.393 -12.657 1.00 90.25 377 ILE A N 1
ATOM 3043 C CA . ILE A 1 377 ? 16.757 13.446 -13.783 1.00 90.25 377 ILE A CA 1
ATOM 3044 C C . ILE A 1 377 ? 18.176 12.923 -14.036 1.00 90.25 377 ILE A C 1
ATOM 3046 O O . ILE A 1 377 ? 18.339 11.730 -14.281 1.00 90.25 377 ILE A O 1
ATOM 3050 N N . TYR A 1 378 ? 19.205 13.768 -13.935 1.00 91.00 378 TYR A N 1
ATOM 3051 C CA . TYR A 1 378 ? 20.598 13.331 -14.054 1.00 91.00 378 TYR A CA 1
ATOM 3052 C C . TYR A 1 378 ? 20.994 12.352 -12.938 1.00 91.00 378 TYR A C 1
ATOM 3054 O O . TYR A 1 378 ? 21.623 11.327 -13.213 1.00 91.00 378 TYR A O 1
ATOM 3062 N N . SER A 1 379 ? 20.589 12.611 -11.690 1.00 89.19 379 SER A N 1
ATOM 3063 C CA . SER A 1 379 ? 20.787 11.667 -10.582 1.00 89.19 379 SER A CA 1
ATOM 3064 C C . SER A 1 379 ? 20.065 10.339 -10.828 1.00 89.19 379 SER A C 1
ATOM 3066 O O . SER A 1 379 ? 20.669 9.281 -10.655 1.00 89.19 379 SER A O 1
ATOM 3068 N N . LEU A 1 380 ? 18.816 10.376 -11.304 1.00 89.69 380 LEU A N 1
ATOM 3069 C CA . LEU A 1 380 ? 18.071 9.171 -11.681 1.00 89.69 380 LEU A CA 1
ATOM 3070 C C . LEU A 1 380 ? 18.766 8.419 -12.825 1.00 89.69 380 LEU A C 1
ATOM 3072 O O . LEU A 1 380 ? 18.946 7.211 -12.725 1.00 89.69 380 LEU A O 1
ATOM 3076 N N . HIS A 1 381 ? 19.223 9.112 -13.871 1.00 92.12 381 HIS A N 1
ATOM 3077 C CA . HIS A 1 381 ? 19.996 8.521 -14.968 1.00 92.12 381 HIS A CA 1
ATOM 3078 C C . HIS A 1 381 ? 21.242 7.802 -14.455 1.00 92.12 381 HIS A C 1
ATOM 3080 O O . HIS A 1 381 ? 21.472 6.639 -14.789 1.00 92.12 381 HIS A O 1
ATOM 3086 N N . LYS A 1 382 ? 22.014 8.457 -13.579 1.00 90.75 382 LYS A N 1
ATOM 3087 C CA . LYS A 1 382 ? 23.184 7.841 -12.953 1.00 90.75 382 LYS A CA 1
ATOM 3088 C C . LYS A 1 382 ? 22.792 6.588 -12.173 1.00 90.75 382 LYS A C 1
ATOM 3090 O O . LYS A 1 382 ? 23.509 5.595 -12.267 1.00 90.75 382 LYS A O 1
ATOM 3095 N N . ASN A 1 383 ? 21.694 6.614 -11.422 1.00 89.12 383 ASN A N 1
ATOM 3096 C CA . ASN A 1 383 ? 21.253 5.494 -10.590 1.00 89.12 383 ASN A CA 1
ATOM 3097 C C . ASN A 1 383 ? 20.760 4.305 -11.425 1.00 89.12 383 ASN A C 1
ATOM 3099 O O . ASN A 1 383 ? 21.327 3.220 -11.311 1.00 89.12 383 ASN A O 1
ATOM 3103 N N . TYR A 1 384 ? 19.807 4.524 -12.335 1.00 91.12 384 TYR A N 1
ATOM 3104 C CA . TYR A 1 384 ? 19.292 3.491 -13.241 1.00 91.12 384 TYR A CA 1
ATOM 3105 C C . TYR A 1 384 ? 20.375 2.925 -14.175 1.00 91.12 384 TYR A C 1
ATOM 3107 O O . TYR A 1 384 ? 20.337 1.742 -14.510 1.00 91.12 384 TYR A O 1
ATOM 3115 N N . GLY A 1 385 ? 21.348 3.750 -14.570 1.00 92.00 385 GLY A N 1
ATOM 3116 C CA . GLY A 1 385 ? 22.324 3.423 -15.609 1.00 92.00 385 GLY A CA 1
ATOM 3117 C C . GLY A 1 385 ? 21.726 3.503 -17.018 1.00 92.00 385 GLY A C 1
ATOM 3118 O O . GLY A 1 385 ? 20.509 3.418 -17.196 1.00 92.00 385 GLY A O 1
ATOM 3119 N N . ASP A 1 386 ? 22.593 3.648 -18.025 1.00 93.12 386 ASP A N 1
ATOM 3120 C CA . ASP A 1 386 ? 22.210 3.911 -19.421 1.00 93.12 386 ASP A CA 1
ATOM 3121 C C . ASP A 1 386 ? 21.133 2.947 -19.947 1.00 93.12 386 ASP A C 1
ATOM 3123 O O . ASP A 1 386 ? 20.134 3.382 -20.519 1.00 93.12 386 ASP A O 1
ATOM 3127 N N . LEU A 1 387 ? 21.311 1.636 -19.738 1.00 93.62 387 LEU A N 1
ATOM 3128 C CA . LEU A 1 387 ? 20.402 0.610 -20.256 1.00 93.62 387 LEU A CA 1
ATOM 3129 C C . LEU A 1 387 ? 18.993 0.738 -19.663 1.00 93.62 387 LEU A C 1
ATOM 3131 O O . LEU A 1 387 ? 18.028 0.918 -20.407 1.00 93.62 387 LEU A O 1
ATOM 3135 N N . ASN A 1 388 ? 18.862 0.672 -18.335 1.00 92.88 388 ASN A N 1
ATOM 3136 C CA . ASN A 1 388 ? 17.550 0.709 -17.684 1.00 92.88 388 ASN A CA 1
ATOM 3137 C C . ASN A 1 388 ? 16.874 2.070 -17.846 1.00 92.88 388 ASN A C 1
ATOM 3139 O O . ASN A 1 388 ? 15.659 2.127 -18.033 1.00 92.88 388 ASN A O 1
ATOM 3143 N N . PHE A 1 389 ? 17.641 3.162 -17.840 1.00 95.00 389 PHE A N 1
ATOM 3144 C CA . PHE A 1 389 ? 17.087 4.485 -18.092 1.00 95.00 389 PHE A CA 1
ATOM 3145 C C . PHE A 1 389 ? 16.512 4.595 -19.514 1.00 95.00 389 PHE A C 1
ATOM 3147 O O . PHE A 1 389 ? 15.397 5.091 -19.686 1.00 95.00 389 PHE A O 1
ATOM 3154 N N . MET A 1 390 ? 17.206 4.059 -20.529 1.00 95.44 390 MET A N 1
ATOM 3155 C CA . MET A 1 390 ? 16.678 4.002 -21.899 1.00 95.44 390 MET A CA 1
ATOM 3156 C C . MET A 1 390 ? 15.440 3.109 -22.028 1.00 95.44 390 MET A C 1
ATOM 3158 O O . MET A 1 390 ? 14.522 3.461 -22.767 1.00 95.44 390 MET A O 1
ATOM 3162 N N . ILE A 1 391 ? 15.374 1.991 -21.298 1.00 95.12 391 ILE A N 1
ATOM 3163 C CA . ILE A 1 391 ? 14.170 1.146 -21.246 1.00 95.12 391 ILE A CA 1
ATOM 3164 C C . ILE A 1 391 ? 12.972 1.962 -20.736 1.00 95.12 391 ILE A C 1
ATOM 3166 O O . ILE A 1 391 ? 11.921 1.973 -21.379 1.00 95.12 391 ILE A O 1
ATOM 3170 N N . LYS A 1 392 ? 13.134 2.714 -19.635 1.00 94.75 392 LYS A N 1
ATOM 3171 C CA . LYS A 1 392 ? 12.069 3.592 -19.113 1.00 94.75 392 LYS A CA 1
ATOM 3172 C C . LYS A 1 392 ? 11.697 4.707 -20.101 1.00 94.75 392 LYS A C 1
ATOM 3174 O O . LYS A 1 392 ? 10.522 5.043 -20.224 1.00 94.75 392 LYS A O 1
ATOM 3179 N N . TYR A 1 393 ? 12.666 5.261 -20.833 1.00 95.31 393 TYR A N 1
ATOM 3180 C CA . TYR A 1 393 ? 12.408 6.232 -21.905 1.00 95.31 393 TYR A CA 1
ATOM 3181 C C . TYR A 1 393 ? 11.531 5.646 -23.023 1.00 95.31 393 TYR A C 1
ATOM 3183 O O . TYR A 1 393 ? 10.565 6.290 -23.433 1.00 95.31 393 TYR A O 1
ATOM 3191 N N . PHE A 1 394 ? 11.809 4.420 -23.483 1.00 95.56 394 PHE A N 1
ATOM 3192 C CA . PHE A 1 394 ? 10.969 3.756 -24.486 1.00 95.56 394 PHE A CA 1
ATOM 3193 C C . PHE A 1 394 ? 9.568 3.446 -23.965 1.00 95.56 394 PHE A C 1
ATOM 3195 O O . PHE A 1 394 ? 8.599 3.603 -24.707 1.00 95.56 394 PHE A O 1
ATOM 3202 N N . GLU A 1 395 ? 9.443 3.084 -22.688 1.00 94.50 395 GLU A N 1
ATOM 3203 C CA . GLU A 1 395 ? 8.139 2.893 -22.057 1.00 94.50 395 GLU A CA 1
ATOM 3204 C C . GLU A 1 395 ? 7.298 4.178 -22.080 1.00 94.50 395 GLU A C 1
ATOM 3206 O O . GLU A 1 395 ? 6.134 4.143 -22.478 1.00 94.50 395 GLU A O 1
ATOM 3211 N N . LEU A 1 396 ? 7.896 5.320 -21.732 1.00 94.44 396 LEU A N 1
ATOM 3212 C CA . LEU A 1 396 ? 7.229 6.625 -21.787 1.00 94.44 396 LEU A CA 1
ATOM 3213 C C . LEU A 1 396 ? 6.870 7.036 -23.226 1.00 94.44 396 LEU A C 1
ATOM 3215 O O . LEU A 1 396 ? 5.770 7.529 -23.475 1.00 94.44 396 LEU A O 1
ATOM 3219 N N . LEU A 1 397 ? 7.760 6.789 -24.194 1.00 93.88 397 LEU A N 1
ATOM 3220 C CA . LEU A 1 397 ? 7.481 7.046 -25.610 1.00 93.88 397 LEU A CA 1
ATOM 3221 C C . LEU A 1 397 ? 6.303 6.226 -26.145 1.00 93.88 397 LEU A C 1
ATOM 3223 O O . LEU A 1 397 ? 5.486 6.758 -26.909 1.00 93.88 397 LEU A O 1
ATOM 3227 N N . ALA A 1 398 ? 6.233 4.945 -25.774 1.00 92.38 398 ALA A N 1
ATOM 3228 C CA . ALA A 1 398 ? 5.160 4.037 -26.170 1.00 92.38 398 ALA A CA 1
ATOM 3229 C C . ALA A 1 398 ? 3.809 4.464 -25.576 1.00 92.38 398 ALA A C 1
ATOM 3231 O O . ALA A 1 398 ? 2.777 4.331 -26.237 1.00 92.38 398 ALA A O 1
ATOM 3232 N N . ASP A 1 399 ? 3.835 5.047 -24.373 1.00 91.44 399 ASP A N 1
ATOM 3233 C CA . ASP A 1 399 ? 2.679 5.630 -23.683 1.00 91.44 399 ASP A CA 1
ATOM 3234 C C . ASP A 1 399 ? 2.293 7.039 -24.193 1.00 91.44 399 ASP A C 1
ATOM 3236 O O . ASP A 1 399 ? 1.332 7.621 -23.702 1.00 91.44 399 ASP A O 1
ATOM 3240 N N . ASN A 1 400 ? 2.975 7.568 -25.220 1.00 91.50 400 ASN A N 1
ATOM 3241 C CA . ASN A 1 400 ? 2.760 8.913 -25.786 1.00 91.50 400 ASN A CA 1
ATOM 3242 C C . ASN A 1 400 ? 3.060 10.084 -24.839 1.00 91.50 400 ASN A C 1
ATOM 3244 O O . ASN A 1 400 ? 2.544 11.184 -25.034 1.00 91.50 400 ASN A O 1
ATOM 3248 N N . GLU A 1 401 ? 3.937 9.885 -23.862 1.00 93.88 401 GLU A N 1
ATOM 3249 C CA . GLU A 1 401 ? 4.345 10.952 -22.951 1.00 93.88 401 GLU A CA 1
ATOM 3250 C C . GLU A 1 401 ? 5.324 11.939 -23.613 1.00 93.88 401 GLU A C 1
ATOM 3252 O O . GLU A 1 401 ? 6.066 11.599 -24.543 1.00 93.88 401 GLU A O 1
ATOM 3257 N N . ASN A 1 402 ? 5.365 13.179 -23.113 1.00 90.88 402 ASN A N 1
ATOM 3258 C CA . ASN A 1 402 ? 6.347 14.173 -23.554 1.00 90.88 402 ASN A CA 1
ATOM 3259 C C . ASN A 1 402 ? 7.706 13.925 -22.878 1.00 90.88 402 ASN A C 1
ATOM 3261 O O . ASN A 1 402 ? 7.912 14.268 -21.714 1.00 90.88 402 ASN A O 1
ATOM 3265 N N . VAL A 1 403 ? 8.648 13.358 -23.634 1.00 92.50 403 VAL A N 1
ATOM 3266 C CA . VAL A 1 403 ? 9.951 12.898 -23.126 1.00 92.50 403 VAL A CA 1
ATOM 3267 C C . VAL A 1 403 ? 11.135 13.801 -23.482 1.00 92.50 403 VAL A C 1
ATOM 3269 O O . VAL A 1 403 ? 12.273 13.401 -23.252 1.00 92.50 403 VAL A O 1
ATOM 3272 N N . TYR A 1 404 ? 10.916 15.015 -24.004 1.00 89.88 404 TYR A N 1
ATOM 3273 C CA . TYR A 1 404 ? 12.001 15.890 -24.492 1.00 89.88 404 TYR A CA 1
ATOM 3274 C C . TYR A 1 404 ? 13.140 16.089 -23.468 1.00 89.88 404 TYR A C 1
ATOM 3276 O O . TYR A 1 404 ? 14.319 16.031 -23.813 1.00 89.88 404 TYR A O 1
ATOM 3284 N N . LYS A 1 405 ? 12.799 16.253 -22.180 1.00 88.81 405 LYS A N 1
ATOM 3285 C CA . LYS A 1 405 ? 13.788 16.403 -21.093 1.00 88.81 405 LYS A CA 1
ATOM 3286 C C . LYS A 1 405 ? 14.638 15.147 -20.872 1.00 88.81 405 LYS A C 1
ATOM 3288 O O . LYS A 1 405 ? 15.812 15.246 -20.537 1.00 88.81 405 LYS A O 1
ATOM 3293 N N . ILE A 1 406 ? 14.034 13.976 -21.040 1.00 92.69 406 ILE A N 1
ATOM 3294 C CA . ILE A 1 406 ? 14.640 12.662 -20.784 1.00 92.69 406 ILE A CA 1
ATOM 3295 C C . ILE A 1 406 ? 15.491 12.238 -21.988 1.00 92.69 406 ILE A C 1
ATOM 3297 O O . ILE A 1 406 ? 16.562 11.652 -21.834 1.00 92.69 406 ILE A O 1
ATOM 3301 N N . GLU A 1 407 ? 15.041 12.584 -23.195 1.00 91.38 407 GLU A N 1
ATOM 3302 C CA . GLU A 1 407 ? 15.699 12.249 -24.456 1.00 91.38 407 GLU A CA 1
ATOM 3303 C C . GLU A 1 407 ? 17.141 12.765 -24.527 1.00 91.38 407 GLU A C 1
ATOM 3305 O O . GLU A 1 407 ? 18.016 12.086 -25.068 1.00 91.38 407 GLU A O 1
ATOM 3310 N N . ALA A 1 408 ? 17.424 13.916 -23.907 1.00 89.88 408 ALA A N 1
ATOM 3311 C CA . ALA A 1 408 ? 18.766 14.487 -23.834 1.00 89.88 408 ALA A CA 1
ATOM 3312 C C . ALA A 1 408 ? 19.807 13.539 -23.203 1.00 89.88 408 ALA A C 1
ATOM 3314 O O . ALA A 1 408 ? 20.985 13.615 -23.565 1.00 89.88 408 ALA A O 1
ATOM 3315 N N . PHE A 1 409 ? 19.374 12.636 -22.318 1.00 90.56 409 PHE A N 1
ATOM 3316 C CA . PHE A 1 409 ? 20.211 11.634 -21.654 1.00 90.56 409 PHE A CA 1
ATOM 3317 C C . PHE A 1 409 ? 20.281 10.307 -22.435 1.00 90.56 409 PHE A C 1
ATOM 3319 O O . PHE A 1 409 ? 21.180 9.501 -22.223 1.00 90.56 409 PHE A O 1
ATOM 3326 N N . CYS A 1 410 ? 19.401 10.089 -23.416 1.00 91.12 410 CYS A N 1
ATOM 3327 C CA . CYS A 1 410 ? 19.282 8.833 -24.167 1.00 91.12 410 CYS A CA 1
ATOM 3328 C C . CYS A 1 410 ? 20.047 8.857 -25.508 1.00 91.12 410 CYS A C 1
ATOM 3330 O O . CYS A 1 410 ? 19.530 8.446 -26.552 1.00 91.12 410 CYS A O 1
ATOM 3332 N N . LYS A 1 411 ? 21.288 9.368 -25.501 1.00 87.62 411 LYS A N 1
ATOM 3333 C CA . LYS A 1 411 ? 22.095 9.598 -26.722 1.00 87.62 411 LYS A CA 1
ATOM 3334 C C . LYS A 1 411 ? 23.037 8.451 -27.100 1.00 87.62 411 LYS A C 1
ATOM 3336 O O . LYS A 1 411 ? 23.523 8.423 -28.231 1.00 87.62 411 LYS A O 1
ATOM 3341 N N . ASN A 1 412 ? 23.301 7.510 -26.192 1.00 89.81 412 ASN A N 1
ATOM 3342 C CA . ASN A 1 412 ? 24.218 6.394 -26.435 1.00 89.81 412 ASN A CA 1
ATOM 3343 C C . ASN A 1 412 ? 23.632 5.406 -27.467 1.00 89.81 412 ASN A C 1
ATOM 3345 O O . ASN A 1 412 ? 22.836 4.523 -27.148 1.00 89.81 412 ASN A O 1
ATOM 3349 N N . LYS A 1 413 ? 24.040 5.566 -28.733 1.00 84.56 413 LYS A N 1
ATOM 3350 C CA . LYS A 1 413 ? 23.538 4.776 -29.868 1.00 84.56 413 LYS A CA 1
ATOM 3351 C C . LYS A 1 413 ? 23.858 3.283 -29.756 1.00 84.56 413 LYS A C 1
ATOM 3353 O O . LYS A 1 413 ? 23.076 2.483 -30.260 1.00 84.56 413 LYS A O 1
ATOM 3358 N N . ASN A 1 414 ? 24.954 2.922 -29.084 1.00 85.94 414 ASN A N 1
ATOM 3359 C CA . ASN A 1 414 ? 25.392 1.529 -28.957 1.00 85.94 414 ASN A CA 1
ATOM 3360 C C . ASN A 1 414 ? 24.417 0.710 -28.103 1.00 85.94 414 ASN A C 1
ATOM 3362 O O . ASN A 1 414 ? 24.150 -0.446 -28.409 1.00 85.94 414 ASN A O 1
ATOM 3366 N N . ILE A 1 415 ? 23.846 1.326 -27.063 1.00 92.25 415 ILE A N 1
ATOM 3367 C CA . ILE A 1 415 ? 22.909 0.664 -26.142 1.00 92.25 415 ILE A CA 1
ATOM 3368 C C . ILE A 1 415 ? 21.457 0.857 -26.590 1.00 92.25 415 ILE A C 1
ATOM 3370 O O . ILE A 1 415 ? 20.621 -0.004 -26.338 1.00 92.25 415 ILE A O 1
ATOM 3374 N N . LYS A 1 416 ? 21.148 1.947 -27.306 1.00 92.44 416 LYS A N 1
ATOM 3375 C CA . LYS A 1 416 ? 19.775 2.331 -27.672 1.00 92.44 416 LYS A CA 1
ATOM 3376 C C . LYS A 1 416 ? 18.976 1.213 -28.346 1.00 92.44 416 LYS A C 1
ATOM 3378 O O . LYS A 1 416 ? 17.829 0.981 -27.975 1.00 92.44 416 LYS A O 1
ATOM 3383 N N . ARG A 1 417 ? 19.582 0.498 -29.300 1.00 92.00 417 ARG A N 1
ATOM 3384 C CA . ARG A 1 417 ? 18.927 -0.627 -29.988 1.00 92.00 417 ARG A CA 1
ATOM 3385 C C . ARG A 1 417 ? 18.668 -1.797 -29.039 1.00 92.00 417 ARG A C 1
ATOM 3387 O O . ARG A 1 417 ? 17.571 -2.339 -29.026 1.00 92.00 417 ARG A O 1
ATOM 3394 N N . PHE A 1 418 ? 19.649 -2.156 -28.220 1.00 93.81 418 PHE A N 1
ATOM 3395 C CA . PHE A 1 418 ? 19.499 -3.242 -27.255 1.00 93.81 418 PHE A CA 1
ATOM 3396 C C . PHE A 1 418 ? 18.446 -2.911 -26.184 1.00 93.81 418 PHE A C 1
ATOM 3398 O O . PHE A 1 418 ? 17.549 -3.709 -25.936 1.00 93.81 418 PHE A O 1
ATOM 3405 N N . ALA A 1 419 ? 18.469 -1.692 -25.637 1.00 95.50 419 ALA A N 1
ATOM 3406 C CA . ALA A 1 419 ? 17.472 -1.196 -24.688 1.00 95.50 419 ALA A CA 1
ATOM 3407 C C . ALA A 1 419 ? 16.043 -1.233 -25.255 1.00 95.50 419 ALA A C 1
ATOM 3409 O O . ALA A 1 419 ? 15.103 -1.564 -24.534 1.00 95.50 419 ALA A O 1
ATOM 3410 N N . PHE A 1 420 ? 15.879 -0.934 -26.547 1.00 95.19 420 PHE A N 1
ATOM 3411 C CA . PHE A 1 420 ? 14.596 -1.057 -27.234 1.00 95.19 420 PHE A CA 1
ATOM 3412 C C . PHE A 1 420 ? 14.082 -2.503 -27.203 1.00 95.19 420 PHE A C 1
ATOM 3414 O O . PHE A 1 420 ? 12.955 -2.736 -26.772 1.00 95.19 420 PHE A O 1
ATOM 3421 N N . PHE A 1 421 ? 14.912 -3.486 -27.564 1.00 95.12 421 PHE A N 1
ATOM 3422 C CA . PHE A 1 421 ? 14.521 -4.897 -27.481 1.00 95.12 421 PHE A CA 1
ATOM 3423 C C . PHE A 1 421 ? 14.301 -5.369 -26.038 1.00 95.12 421 PHE A C 1
ATOM 3425 O O . PHE A 1 421 ? 13.369 -6.134 -25.803 1.00 95.12 421 PHE A O 1
ATOM 3432 N N . CYS A 1 422 ? 15.064 -4.872 -25.059 1.00 95.25 422 CYS A N 1
ATOM 3433 C CA . CYS A 1 422 ? 14.806 -5.129 -23.638 1.00 95.25 422 CYS A CA 1
ATOM 3434 C C . CYS A 1 422 ? 13.432 -4.615 -23.199 1.00 95.25 422 CYS A C 1
ATOM 3436 O O . CYS A 1 422 ? 12.711 -5.331 -22.506 1.00 95.25 422 CYS A O 1
ATOM 3438 N N . TYR A 1 423 ? 13.027 -3.420 -23.639 1.00 95.50 423 TYR A N 1
ATOM 3439 C CA . TYR A 1 423 ? 11.674 -2.919 -23.394 1.00 95.50 423 TYR A CA 1
ATOM 3440 C C . TYR A 1 423 ? 10.606 -3.838 -24.012 1.00 95.50 423 TYR A C 1
ATOM 3442 O O . TYR A 1 423 ? 9.660 -4.231 -23.322 1.00 95.50 423 TYR A O 1
ATOM 3450 N N . LEU A 1 424 ? 10.777 -4.240 -25.280 1.00 95.12 424 LEU A N 1
ATOM 3451 C CA . LEU A 1 424 ? 9.851 -5.168 -25.940 1.00 95.12 424 LEU A CA 1
ATOM 3452 C C . LEU A 1 424 ? 9.759 -6.502 -25.184 1.00 95.12 424 LEU A C 1
ATOM 3454 O O . LEU A 1 424 ? 8.655 -6.975 -24.918 1.00 95.12 424 LEU A O 1
ATOM 3458 N N . ALA A 1 425 ? 10.894 -7.078 -24.780 1.00 94.50 425 ALA A N 1
ATOM 3459 C CA . ALA A 1 425 ? 10.956 -8.327 -24.024 1.00 94.50 425 ALA A CA 1
ATOM 3460 C C . ALA A 1 425 ? 10.245 -8.219 -22.662 1.00 94.50 425 ALA A C 1
ATOM 3462 O O . ALA A 1 425 ? 9.432 -9.085 -22.324 1.00 94.50 425 ALA A O 1
ATOM 3463 N N . GLN A 1 426 ? 10.464 -7.132 -21.905 1.00 92.94 426 GLN A N 1
ATOM 3464 C CA . GLN A 1 426 ? 9.766 -6.889 -20.631 1.00 92.94 426 GLN A CA 1
ATOM 3465 C C . GLN A 1 426 ? 8.247 -6.844 -20.813 1.00 92.94 426 GLN A C 1
ATOM 3467 O O . GLN A 1 426 ? 7.505 -7.456 -20.040 1.00 92.94 426 GLN A O 1
ATOM 3472 N N . ALA A 1 427 ? 7.781 -6.152 -21.852 1.00 92.94 427 ALA A N 1
ATOM 3473 C CA . ALA A 1 427 ? 6.364 -6.034 -22.158 1.00 92.94 427 ALA A CA 1
ATOM 3474 C C . ALA A 1 427 ? 5.758 -7.347 -22.694 1.00 92.94 427 ALA A C 1
ATOM 3476 O O . ALA A 1 427 ? 4.613 -7.659 -22.378 1.00 92.94 427 ALA A O 1
ATOM 3477 N N . LEU A 1 428 ? 6.520 -8.158 -23.434 1.00 91.88 428 LEU A N 1
ATOM 3478 C CA . LEU A 1 428 ? 6.070 -9.445 -23.980 1.00 91.88 428 LEU A CA 1
ATOM 3479 C C . LEU A 1 428 ? 6.126 -10.607 -22.981 1.00 91.88 428 LEU A C 1
ATOM 3481 O O . LEU A 1 428 ? 5.493 -11.634 -23.221 1.00 91.88 428 LEU A O 1
ATOM 3485 N N . LYS A 1 429 ? 6.830 -10.468 -21.851 1.00 89.75 429 LYS A N 1
ATOM 3486 C CA . LYS A 1 429 ? 7.103 -11.553 -20.888 1.00 89.75 429 LYS A CA 1
ATOM 3487 C C . LYS A 1 429 ? 5.877 -12.385 -20.491 1.00 89.75 429 LYS A C 1
ATOM 3489 O O . LYS A 1 429 ? 5.997 -13.591 -20.315 1.00 89.75 429 LYS A O 1
ATOM 3494 N N . LYS A 1 430 ? 4.697 -11.763 -20.370 1.00 86.44 430 LYS A N 1
ATOM 3495 C CA . LYS A 1 430 ? 3.449 -12.456 -19.992 1.00 86.44 430 LYS A CA 1
ATOM 3496 C C . LYS A 1 430 ? 2.875 -13.364 -21.078 1.00 86.44 430 LYS A C 1
ATOM 3498 O O . LYS A 1 430 ? 2.117 -14.264 -20.740 1.00 86.44 430 LYS A O 1
ATOM 3503 N N . ILE A 1 431 ? 3.177 -13.095 -22.346 1.00 87.50 431 ILE A N 1
ATOM 3504 C CA . ILE A 1 431 ? 2.599 -13.808 -23.494 1.00 87.50 431 ILE A CA 1
ATOM 3505 C C . ILE A 1 431 ? 3.633 -14.601 -24.290 1.00 87.50 431 ILE A C 1
ATOM 3507 O O . ILE A 1 431 ? 3.257 -15.518 -25.005 1.00 87.50 431 ILE A O 1
ATOM 3511 N N . TRP A 1 432 ? 4.922 -14.296 -24.129 1.00 86.38 432 TRP A N 1
ATOM 3512 C CA . TRP A 1 432 ? 6.010 -14.901 -24.897 1.00 86.38 432 TRP A CA 1
ATOM 3513 C C . TRP A 1 432 ? 6.056 -16.430 -24.813 1.00 86.38 432 TRP A C 1
ATOM 3515 O O . TRP A 1 432 ? 6.342 -17.097 -25.800 1.00 86.38 432 TRP A O 1
ATOM 3525 N N . THR A 1 433 ? 5.771 -16.988 -23.634 1.00 83.56 433 THR A N 1
ATOM 3526 C CA . THR A 1 433 ? 5.804 -18.437 -23.384 1.00 83.56 433 THR A CA 1
ATOM 3527 C C . THR A 1 433 ? 4.425 -19.090 -23.409 1.00 83.56 433 THR A C 1
ATOM 3529 O O . THR A 1 433 ? 4.321 -20.298 -23.199 1.00 83.56 433 THR A O 1
ATOM 3532 N N . LEU A 1 434 ? 3.357 -18.318 -23.633 1.00 84.31 434 LEU A N 1
ATOM 3533 C CA . LEU A 1 434 ? 2.015 -18.879 -23.704 1.00 84.31 434 LEU A CA 1
ATOM 3534 C C . LEU A 1 434 ? 1.828 -19.603 -25.034 1.00 84.31 434 LEU A C 1
ATOM 3536 O O . LEU A 1 434 ? 2.230 -19.115 -26.089 1.00 84.31 434 LEU A O 1
ATOM 3540 N N . ASN A 1 435 ? 1.154 -20.751 -24.988 1.00 82.69 435 ASN A N 1
ATOM 3541 C CA . ASN A 1 435 ? 0.654 -21.365 -26.206 1.00 82.69 435 ASN A CA 1
ATOM 3542 C C . ASN A 1 435 ? -0.344 -20.395 -26.854 1.00 82.69 435 ASN A C 1
ATOM 3544 O O . ASN A 1 435 ? -1.237 -19.892 -26.166 1.00 82.69 435 ASN A O 1
ATOM 3548 N N . LEU A 1 436 ? -0.209 -20.148 -28.161 1.00 78.62 436 LEU A N 1
ATOM 3549 C CA . LEU A 1 436 ? -1.115 -19.268 -28.903 1.00 78.62 436 LEU A CA 1
ATOM 3550 C C . LEU A 1 436 ? -2.579 -19.634 -28.630 1.00 78.62 436 LEU A C 1
ATOM 3552 O O . LEU A 1 436 ? -3.364 -18.748 -28.316 1.00 78.62 436 LEU A O 1
ATOM 3556 N N . CYS A 1 437 ? -2.926 -20.924 -28.595 1.00 76.12 437 CYS A N 1
ATOM 3557 C CA . CYS A 1 437 ? -4.289 -21.388 -28.321 1.00 76.12 437 CYS A CA 1
ATOM 3558 C C . CYS A 1 437 ? -4.829 -20.914 -26.957 1.00 76.12 437 CYS A C 1
ATOM 3560 O O . CYS A 1 437 ? -6.031 -20.712 -26.793 1.00 76.12 437 CYS A O 1
ATOM 3562 N N . ASP A 1 438 ? -3.964 -20.730 -25.957 1.00 77.81 438 ASP A N 1
ATOM 3563 C CA . ASP A 1 438 ? -4.364 -20.306 -24.611 1.00 77.81 438 ASP A CA 1
ATOM 3564 C C . ASP A 1 438 ? -4.518 -18.787 -24.484 1.00 77.81 438 ASP A C 1
ATOM 3566 O O . ASP A 1 438 ? -5.290 -18.325 -23.639 1.00 77.81 438 ASP A O 1
ATOM 3570 N N . ILE A 1 439 ? -3.846 -18.015 -25.347 1.00 73.12 439 ILE A N 1
ATOM 3571 C CA . ILE A 1 439 ? -4.018 -16.559 -25.441 1.00 73.12 439 ILE A CA 1
ATOM 3572 C C . ILE A 1 439 ? -5.463 -16.222 -25.838 1.00 73.12 439 ILE A C 1
ATOM 3574 O O . ILE A 1 439 ? -6.048 -15.301 -25.270 1.00 73.12 439 ILE A O 1
ATOM 3578 N N . PHE A 1 440 ? -6.065 -16.998 -26.748 1.00 69.94 440 PHE A N 1
ATOM 3579 C CA . PHE A 1 440 ? -7.412 -16.733 -27.283 1.00 69.94 440 PHE A CA 1
ATOM 3580 C C . PHE A 1 440 ? -8.546 -17.357 -26.458 1.00 69.94 440 PHE A C 1
ATOM 3582 O O . PHE A 1 440 ? -9.675 -16.882 -26.514 1.00 69.94 440 PHE A O 1
ATOM 3589 N N . LYS A 1 441 ? -8.261 -18.345 -25.597 1.00 71.69 441 LYS A N 1
ATOM 3590 C CA . LYS A 1 441 ? -9.250 -18.859 -24.625 1.00 71.69 441 LYS A CA 1
ATOM 3591 C C . LYS A 1 441 ? -9.590 -17.851 -23.525 1.00 71.69 441 LYS A C 1
ATOM 3593 O O . LYS A 1 441 ? -10.641 -17.963 -22.896 1.00 71.69 441 LYS A O 1
ATOM 3598 N N . LYS A 1 442 ? -8.693 -16.899 -23.248 1.00 74.62 442 LYS A N 1
ATOM 3599 C CA . LYS A 1 442 ? -8.837 -15.906 -22.177 1.00 74.62 442 LYS A CA 1
ATOM 3600 C C . LYS A 1 442 ? -8.981 -14.513 -22.782 1.00 74.62 442 LYS A C 1
ATOM 3602 O O . LYS A 1 442 ? -7.992 -13.909 -23.190 1.00 74.62 442 LYS A O 1
ATOM 3607 N N . SER A 1 443 ? -10.199 -13.972 -22.770 1.00 76.00 443 SER A N 1
ATOM 3608 C CA . SER A 1 443 ? -10.510 -12.633 -23.302 1.00 76.00 443 SER A CA 1
ATOM 3609 C C . SER A 1 443 ? -9.572 -11.539 -22.774 1.00 76.00 443 SER A C 1
ATOM 3611 O O . SER A 1 443 ? -9.126 -10.682 -23.531 1.00 76.00 443 SER A O 1
ATOM 3613 N N . GLU A 1 444 ? -9.191 -11.603 -21.497 1.00 82.81 444 GLU A N 1
ATOM 3614 C CA . GLU A 1 444 ? -8.249 -10.662 -20.880 1.00 82.81 444 GLU A CA 1
ATOM 3615 C C . GLU A 1 444 ? -6.849 -10.701 -21.511 1.00 82.81 444 GLU A C 1
ATOM 3617 O O . GLU A 1 444 ? -6.224 -9.657 -21.705 1.00 82.81 444 GLU A O 1
ATOM 3622 N N . THR A 1 445 ? -6.343 -11.893 -21.846 1.00 83.12 445 THR A N 1
ATOM 3623 C CA . THR A 1 445 ? -5.012 -12.062 -22.450 1.00 83.12 445 THR A CA 1
ATOM 3624 C C . THR A 1 445 ? -4.997 -11.546 -23.887 1.00 83.12 445 THR A C 1
ATOM 3626 O O . THR A 1 445 ? -4.040 -10.881 -24.285 1.00 83.12 445 THR A O 1
ATOM 3629 N N . LEU A 1 446 ? -6.086 -11.755 -24.630 1.00 83.12 446 LEU A N 1
ATOM 3630 C CA . LEU A 1 446 ? -6.265 -11.191 -25.966 1.00 83.12 446 LEU A CA 1
ATOM 3631 C C . LEU A 1 446 ? -6.308 -9.654 -25.951 1.00 83.12 446 LEU A C 1
ATOM 3633 O O . LEU A 1 446 ? -5.597 -9.005 -26.721 1.00 83.12 446 LEU A O 1
ATOM 3637 N N . ILE A 1 447 ? -7.093 -9.063 -25.042 1.00 86.88 447 ILE A N 1
ATOM 3638 C CA . ILE A 1 447 ? -7.166 -7.602 -24.862 1.00 86.88 447 ILE A CA 1
ATOM 3639 C C . ILE A 1 447 ? -5.785 -7.039 -24.507 1.00 86.88 447 ILE A C 1
ATOM 3641 O O . ILE A 1 447 ? -5.366 -6.013 -25.048 1.00 86.88 447 ILE A O 1
ATOM 3645 N N . TYR A 1 448 ? -5.054 -7.722 -23.624 1.00 88.75 448 TYR A N 1
ATOM 3646 C CA . TYR A 1 448 ? -3.687 -7.352 -23.274 1.00 88.75 448 TYR A CA 1
ATOM 3647 C C . TYR A 1 448 ? -2.751 -7.380 -24.491 1.00 88.75 448 TYR A C 1
ATOM 3649 O O . TYR A 1 448 ? -2.026 -6.408 -24.711 1.00 88.75 448 TYR A O 1
ATOM 3657 N N . PHE A 1 449 ? -2.800 -8.436 -25.311 1.00 90.25 449 PHE A N 1
ATOM 3658 C CA . PHE A 1 449 ? -1.956 -8.550 -26.501 1.00 90.25 449 PHE A CA 1
ATOM 3659 C C . PHE A 1 449 ? -2.264 -7.453 -27.533 1.00 90.25 449 PHE A C 1
ATOM 3661 O O . PHE A 1 449 ? -1.346 -6.786 -28.007 1.00 90.25 449 PHE A O 1
ATOM 3668 N N . ASN A 1 450 ? -3.543 -7.163 -27.791 1.00 90.75 450 ASN A N 1
ATOM 3669 C CA . ASN A 1 450 ? -3.954 -6.055 -28.661 1.00 90.75 450 ASN A CA 1
ATOM 3670 C C . ASN A 1 450 ? -3.375 -4.707 -28.193 1.00 90.75 450 ASN A C 1
ATOM 3672 O O . ASN A 1 450 ? -2.803 -3.941 -28.971 1.00 90.75 450 ASN A O 1
ATOM 3676 N N . ASN A 1 451 ? -3.486 -4.423 -26.891 1.00 91.94 451 ASN A N 1
ATOM 3677 C CA . ASN A 1 451 ? -2.965 -3.187 -26.312 1.00 91.94 451 ASN A CA 1
ATOM 3678 C C . ASN A 1 451 ? -1.437 -3.088 -26.443 1.00 91.94 451 ASN A C 1
ATOM 3680 O O . ASN A 1 451 ? -0.924 -2.000 -26.702 1.00 91.94 451 ASN A O 1
ATOM 3684 N N . LEU A 1 452 ? -0.714 -4.205 -26.306 1.00 92.75 452 LEU A N 1
ATOM 3685 C CA . LEU A 1 452 ? 0.730 -4.248 -26.547 1.00 92.75 452 LEU A CA 1
ATOM 3686 C C . LEU A 1 452 ? 1.082 -3.959 -28.007 1.00 92.75 452 LEU A C 1
ATOM 3688 O O . LEU A 1 452 ? 1.932 -3.107 -28.259 1.00 92.75 452 LEU A O 1
ATOM 3692 N N . VAL A 1 453 ? 0.405 -4.605 -28.961 1.00 93.00 453 VAL A N 1
ATOM 3693 C CA . VAL A 1 453 ? 0.642 -4.389 -30.398 1.00 93.00 453 VAL A CA 1
ATOM 3694 C C . VAL A 1 453 ? 0.436 -2.920 -30.764 1.00 93.00 453 VAL A C 1
ATOM 3696 O O . VAL A 1 453 ? 1.305 -2.320 -31.392 1.00 93.00 453 VAL A O 1
ATOM 3699 N N . LYS A 1 454 ? -0.648 -2.291 -30.290 1.00 92.25 454 LYS A N 1
ATOM 3700 C CA . LYS A 1 454 ? -0.893 -0.852 -30.502 1.00 92.25 454 LYS A CA 1
ATOM 3701 C C . LYS A 1 454 ? 0.241 0.024 -29.963 1.00 92.25 454 LYS A C 1
ATOM 3703 O O . LYS A 1 454 ? 0.672 0.952 -30.649 1.00 92.25 454 LYS A O 1
ATOM 3708 N N . LYS A 1 455 ? 0.743 -0.271 -28.757 1.00 93.06 455 LYS A N 1
ATOM 3709 C CA . LYS A 1 455 ? 1.878 0.454 -28.160 1.00 93.06 455 LYS A CA 1
ATOM 3710 C C . LYS A 1 455 ? 3.152 0.298 -28.983 1.00 93.06 455 LYS A C 1
ATOM 3712 O O . LYS A 1 455 ? 3.850 1.281 -29.214 1.00 93.06 455 LYS A O 1
ATOM 3717 N N . PHE A 1 456 ? 3.443 -0.914 -29.443 1.00 94.50 456 PHE A N 1
ATOM 3718 C CA . PHE A 1 456 ? 4.652 -1.200 -30.210 1.00 94.50 456 PHE A CA 1
ATOM 3719 C C . PHE A 1 456 ? 4.616 -0.586 -31.607 1.00 94.50 456 PHE A C 1
ATOM 3721 O O . PHE A 1 456 ? 5.592 0.044 -31.994 1.00 94.50 456 PHE A O 1
ATOM 3728 N N . VAL A 1 457 ? 3.495 -0.669 -32.328 1.00 91.44 457 VAL A N 1
ATOM 3729 C CA . VAL A 1 457 ? 3.340 -0.012 -33.640 1.00 91.44 457 VAL A CA 1
ATOM 3730 C C . VAL A 1 457 ? 3.533 1.501 -33.515 1.00 91.44 457 VAL A C 1
ATOM 3732 O O . VAL A 1 457 ? 4.250 2.117 -34.302 1.00 91.44 457 VAL A O 1
ATOM 3735 N N . ASN A 1 458 ? 2.953 2.113 -32.480 1.00 89.25 458 ASN A N 1
ATOM 3736 C CA . ASN A 1 458 ? 3.168 3.528 -32.191 1.00 89.25 458 ASN A CA 1
ATOM 3737 C C . ASN A 1 458 ? 4.646 3.851 -31.907 1.00 89.25 458 ASN A C 1
ATOM 3739 O O . ASN A 1 458 ? 5.178 4.839 -32.413 1.00 89.25 458 ASN A O 1
ATOM 3743 N N . LEU A 1 459 ? 5.322 3.014 -31.119 1.00 92.56 459 LEU A N 1
ATOM 3744 C CA . LEU A 1 459 ? 6.743 3.179 -30.833 1.00 92.56 459 LEU A CA 1
ATOM 3745 C C . LEU A 1 459 ? 7.603 3.029 -32.101 1.00 92.56 459 LEU A C 1
ATOM 3747 O O . LEU A 1 459 ? 8.517 3.826 -32.316 1.00 92.56 459 LEU A O 1
ATOM 3751 N N . GLU A 1 460 ? 7.286 2.065 -32.967 1.00 91.88 460 GLU A N 1
ATOM 3752 C CA . GLU A 1 460 ? 8.013 1.827 -34.217 1.00 91.88 460 GLU A CA 1
ATOM 3753 C C . GLU A 1 460 ? 7.894 3.010 -35.177 1.00 91.88 460 GLU A C 1
ATOM 3755 O O . GLU A 1 460 ? 8.896 3.432 -35.751 1.00 91.88 460 GLU A O 1
ATOM 3760 N N . ASN A 1 461 ? 6.717 3.634 -35.267 1.00 88.81 461 ASN A N 1
ATOM 3761 C CA . ASN A 1 461 ? 6.522 4.842 -36.073 1.00 88.81 461 ASN A CA 1
ATOM 3762 C C . ASN A 1 461 ? 7.443 5.999 -35.648 1.00 88.81 461 ASN A C 1
ATOM 3764 O O . ASN A 1 461 ? 7.838 6.812 -36.487 1.00 88.81 461 ASN A O 1
ATOM 3768 N N . LYS A 1 462 ? 7.801 6.067 -34.359 1.00 89.62 462 LYS A N 1
ATOM 3769 C CA . LYS A 1 462 ? 8.670 7.112 -33.800 1.00 89.62 462 LYS A CA 1
ATOM 3770 C C . LYS A 1 462 ? 10.155 6.784 -33.928 1.00 89.62 462 LYS A C 1
ATOM 3772 O O . LYS A 1 462 ? 10.952 7.687 -34.166 1.00 89.62 462 LYS A O 1
ATOM 3777 N N . VAL A 1 463 ? 10.537 5.520 -33.728 1.00 89.62 463 VAL A N 1
ATOM 3778 C CA . VAL A 1 463 ? 11.946 5.134 -33.528 1.00 89.62 463 VAL A CA 1
ATOM 3779 C C . VAL A 1 463 ? 12.521 4.325 -34.700 1.00 89.62 463 VAL A C 1
ATOM 3781 O O . VAL A 1 463 ? 13.713 4.454 -34.975 1.00 89.62 463 VAL A O 1
ATOM 3784 N N . LYS A 1 464 ? 11.695 3.547 -35.417 1.00 88.38 464 LYS A N 1
ATOM 3785 C CA . LYS A 1 464 ? 12.065 2.716 -36.583 1.00 88.38 464 LYS A CA 1
ATOM 3786 C C . LYS A 1 464 ? 13.285 1.825 -36.326 1.00 88.38 464 LYS A C 1
ATOM 3788 O O . LYS A 1 464 ? 14.310 1.939 -37.001 1.00 88.38 464 LYS A O 1
ATOM 3793 N N . MET A 1 465 ? 13.203 0.976 -35.301 1.00 86.12 465 MET A N 1
ATOM 3794 C CA . MET A 1 465 ? 14.338 0.175 -34.816 1.00 86.12 465 MET A CA 1
ATOM 3795 C C . MET A 1 465 ? 14.078 -1.334 -34.787 1.00 86.12 465 MET A C 1
ATOM 3797 O O . MET A 1 465 ? 15.025 -2.099 -34.587 1.00 86.12 465 MET A O 1
ATOM 3801 N N . SER A 1 466 ? 12.846 -1.786 -35.025 1.00 83.44 466 SER A N 1
ATOM 3802 C CA . SER A 1 466 ? 12.473 -3.194 -34.852 1.00 83.44 466 SER A CA 1
ATOM 3803 C C . SER A 1 466 ? 13.008 -4.148 -35.922 1.00 83.44 466 SER A C 1
ATOM 3805 O O . SER A 1 466 ? 13.012 -5.355 -35.700 1.00 83.44 466 SER A O 1
ATOM 3807 N N . ASN A 1 467 ? 13.471 -3.634 -37.068 1.00 83.19 467 ASN A N 1
ATOM 3808 C CA . ASN A 1 467 ? 13.830 -4.433 -38.250 1.00 83.19 467 ASN A CA 1
ATOM 3809 C C . ASN A 1 467 ? 12.717 -5.418 -38.673 1.00 83.19 467 ASN A C 1
ATOM 3811 O O . ASN A 1 467 ? 13.012 -6.549 -39.050 1.00 83.19 467 ASN A O 1
ATOM 3815 N N . GLY A 1 468 ? 11.451 -4.999 -38.592 1.00 86.50 468 GLY A N 1
ATOM 3816 C CA . GLY A 1 468 ? 10.292 -5.806 -38.990 1.00 86.50 468 GLY A CA 1
ATOM 3817 C C . GLY A 1 468 ? 9.720 -6.697 -37.885 1.00 86.50 468 GLY A C 1
ATOM 3818 O O . GLY A 1 468 ? 8.618 -7.207 -38.044 1.00 86.50 468 GLY A O 1
ATOM 3819 N N . PHE A 1 469 ? 10.386 -6.830 -36.730 1.00 90.50 469 PHE A N 1
ATOM 3820 C CA . PHE A 1 469 ? 9.880 -7.646 -35.617 1.00 90.50 469 PHE A CA 1
ATOM 3821 C C . PHE A 1 469 ? 8.495 -7.191 -35.126 1.00 90.50 469 PHE A C 1
ATOM 3823 O O . PHE A 1 469 ? 7.627 -8.013 -34.842 1.00 90.50 469 PHE A O 1
ATOM 3830 N N . ILE A 1 470 ? 8.267 -5.876 -35.023 1.00 92.50 470 ILE A N 1
ATOM 3831 C CA . ILE A 1 470 ? 6.968 -5.344 -34.583 1.00 92.50 470 ILE A CA 1
ATOM 3832 C C . ILE A 1 470 ? 5.886 -5.607 -35.635 1.00 92.50 470 ILE A C 1
ATOM 3834 O O . ILE A 1 470 ? 4.753 -5.915 -35.265 1.00 92.50 470 ILE A O 1
ATOM 3838 N N . ASP A 1 471 ? 6.238 -5.548 -36.919 1.00 91.81 471 ASP A N 1
ATOM 3839 C CA . ASP A 1 471 ? 5.314 -5.850 -38.012 1.00 91.81 471 ASP A CA 1
ATOM 3840 C C . ASP A 1 471 ? 4.934 -7.336 -38.013 1.00 91.81 471 ASP A C 1
ATOM 3842 O O . ASP A 1 471 ? 3.752 -7.661 -38.100 1.00 91.81 471 ASP A O 1
ATOM 3846 N N . GLU A 1 472 ? 5.902 -8.239 -37.828 1.00 91.25 472 GLU A N 1
ATOM 3847 C CA . GLU A 1 472 ? 5.662 -9.681 -37.677 1.00 91.25 472 GLU A CA 1
ATOM 3848 C C . GLU A 1 472 ? 4.772 -9.985 -36.462 1.00 91.25 472 GLU A C 1
ATOM 3850 O O . GLU A 1 472 ? 3.829 -10.779 -36.547 1.00 91.25 472 GLU A O 1
ATOM 3855 N N . LEU A 1 473 ? 5.015 -9.317 -35.330 1.00 90.81 473 LEU A N 1
ATOM 3856 C CA . LEU A 1 473 ? 4.192 -9.463 -34.129 1.00 90.81 473 LEU A CA 1
ATOM 3857 C C . LEU A 1 473 ? 2.757 -8.966 -34.364 1.00 90.81 473 LEU A C 1
ATOM 3859 O O . LEU A 1 473 ? 1.798 -9.625 -33.954 1.00 90.81 473 LEU A O 1
ATOM 3863 N N . ALA A 1 474 ? 2.597 -7.823 -35.033 1.00 92.31 474 ALA A N 1
ATOM 3864 C CA . ALA A 1 474 ? 1.290 -7.277 -35.378 1.00 92.31 474 ALA A CA 1
ATOM 3865 C C . ALA A 1 474 ? 0.538 -8.202 -36.344 1.00 92.31 474 ALA A C 1
ATOM 3867 O O . ALA A 1 474 ? -0.632 -8.504 -36.114 1.00 92.31 474 ALA A O 1
ATOM 3868 N N . GLN A 1 475 ? 1.213 -8.713 -37.379 1.00 92.25 475 GLN A N 1
ATOM 3869 C CA . GLN A 1 475 ? 0.656 -9.701 -38.307 1.00 92.25 475 GLN A CA 1
ATOM 3870 C C . GLN A 1 475 ? 0.228 -10.975 -37.581 1.00 92.25 475 GLN A C 1
ATOM 3872 O O . GLN A 1 475 ? -0.869 -11.470 -37.828 1.00 92.25 475 GLN A O 1
ATOM 3877 N N . THR A 1 476 ? 1.041 -11.463 -36.640 1.00 89.06 476 THR A N 1
ATOM 3878 C CA . THR A 1 476 ? 0.703 -12.627 -35.810 1.00 89.06 476 THR A CA 1
ATOM 3879 C C . THR A 1 476 ? -0.572 -12.371 -35.013 1.00 89.06 476 THR A C 1
ATOM 3881 O O . THR A 1 476 ? -1.494 -13.182 -35.046 1.00 89.06 476 THR A O 1
ATOM 3884 N N . TYR A 1 477 ? -0.675 -11.217 -34.347 1.00 90.31 477 TYR A N 1
ATOM 3885 C CA . TYR A 1 477 ? -1.894 -10.831 -33.638 1.00 90.31 477 TYR A CA 1
ATOM 3886 C C . TYR A 1 477 ? -3.112 -10.776 -34.570 1.00 90.31 477 TYR A C 1
ATOM 3888 O O . TYR A 1 477 ? -4.147 -11.350 -34.238 1.00 90.31 477 TYR A O 1
ATOM 3896 N N . TYR A 1 478 ? -3.005 -10.127 -35.735 1.00 89.75 478 TYR A N 1
ATOM 3897 C CA . TYR A 1 478 ? -4.124 -10.008 -36.675 1.00 89.75 478 TYR A CA 1
ATOM 3898 C C . TYR A 1 478 ? -4.552 -11.357 -37.246 1.00 89.75 478 TYR A C 1
ATOM 3900 O O . TYR A 1 478 ? -5.747 -11.636 -37.298 1.00 89.75 478 TYR A O 1
ATOM 3908 N N . TYR A 1 479 ? -3.595 -12.206 -37.620 1.00 86.81 479 TYR A N 1
ATOM 3909 C CA . TYR A 1 479 ? -3.873 -13.557 -38.094 1.00 86.81 479 TYR A CA 1
ATOM 3910 C C . TYR A 1 479 ? -4.599 -14.374 -37.026 1.00 86.81 479 TYR A C 1
ATOM 3912 O O . TYR A 1 479 ? -5.630 -14.983 -37.297 1.00 86.81 479 TYR A O 1
ATOM 3920 N N . CYS A 1 480 ? -4.119 -14.346 -35.785 1.00 80.56 480 CYS A N 1
ATOM 3921 C CA . CYS A 1 480 ? -4.770 -15.096 -34.723 1.00 80.56 480 CYS A CA 1
ATOM 3922 C C . CYS A 1 480 ? -6.125 -14.498 -34.302 1.00 80.56 480 CYS A C 1
ATOM 3924 O O . CYS A 1 480 ? -7.046 -15.250 -33.995 1.00 80.56 480 CYS A O 1
ATOM 3926 N N . SER A 1 481 ? -6.279 -13.169 -34.323 1.00 83.69 481 SER A N 1
ATOM 3927 C CA . SER A 1 481 ? -7.576 -12.508 -34.116 1.00 83.69 481 SER A CA 1
ATOM 3928 C C . SER A 1 481 ? -8.579 -12.947 -35.180 1.00 83.69 481 SER A C 1
ATOM 3930 O O . SER A 1 481 ? -9.705 -13.291 -34.843 1.00 83.69 481 SER A O 1
ATOM 3932 N N . PHE A 1 482 ? -8.147 -13.007 -36.443 1.00 85.12 482 PHE A N 1
ATOM 3933 C CA . PHE A 1 482 ? -8.957 -13.516 -37.541 1.00 85.12 482 PHE A CA 1
ATOM 3934 C C . PHE A 1 482 ? -9.377 -14.969 -37.287 1.00 85.12 482 PHE A C 1
ATOM 3936 O O . PHE A 1 482 ? -10.562 -15.265 -37.329 1.00 85.12 482 PHE A O 1
ATOM 3943 N N . LEU A 1 483 ? -8.458 -15.875 -36.934 1.00 81.81 483 LEU A N 1
ATOM 3944 C CA . LEU A 1 483 ? -8.820 -17.268 -36.616 1.00 81.81 483 LEU A CA 1
ATOM 3945 C C . LEU A 1 483 ? -9.879 -17.371 -35.504 1.00 81.81 483 LEU A C 1
ATOM 3947 O O . LEU A 1 483 ? -10.812 -18.171 -35.610 1.00 81.81 483 LEU A O 1
ATOM 3951 N N . ASN A 1 484 ? -9.757 -16.534 -34.471 1.00 79.62 484 ASN A N 1
ATOM 3952 C CA . ASN A 1 484 ? -10.711 -16.480 -33.369 1.00 79.62 484 ASN A CA 1
ATOM 3953 C C . ASN A 1 484 ? -12.100 -15.988 -33.816 1.00 79.62 484 ASN A C 1
ATOM 3955 O O . ASN A 1 484 ? -13.103 -16.572 -33.410 1.00 79.62 484 ASN A O 1
ATOM 3959 N N . ASP A 1 485 ? -12.171 -14.980 -34.691 1.00 83.06 485 ASP A N 1
ATOM 3960 C CA . ASP A 1 485 ? -13.439 -14.470 -35.238 1.00 83.06 485 ASP A CA 1
ATOM 3961 C C . ASP A 1 485 ? -14.205 -15.547 -36.037 1.00 83.06 485 ASP A C 1
ATOM 3963 O O . ASP A 1 485 ? -15.437 -15.537 -36.076 1.00 83.06 485 ASP A O 1
ATOM 3967 N N . TYR A 1 486 ? -13.494 -16.526 -36.611 1.00 82.25 486 TYR A N 1
ATOM 3968 C CA . TYR A 1 486 ? -14.072 -17.676 -37.322 1.00 82.25 486 TYR A CA 1
ATOM 3969 C C . TYR A 1 486 ? -14.237 -18.939 -36.451 1.00 82.25 486 TYR A C 1
ATOM 3971 O O . TYR A 1 486 ? -14.560 -20.005 -36.976 1.00 82.25 486 TYR A O 1
ATOM 3979 N N . ASN A 1 487 ? -14.057 -18.846 -35.126 1.00 75.62 487 ASN A N 1
ATOM 3980 C CA . ASN A 1 487 ? -14.141 -19.969 -34.176 1.00 75.62 487 ASN A CA 1
ATOM 3981 C C . ASN A 1 487 ? -13.209 -21.159 -34.498 1.00 75.62 487 ASN A C 1
ATOM 3983 O O . ASN A 1 487 ? -13.505 -22.302 -34.131 1.00 75.62 487 ASN A O 1
ATOM 3987 N N . ILE A 1 488 ? -12.079 -20.907 -35.163 1.00 69.25 488 ILE A N 1
ATOM 3988 C CA . ILE A 1 488 ? -11.064 -21.928 -35.437 1.00 69.25 488 ILE A CA 1
ATOM 3989 C C . ILE A 1 488 ? -10.210 -22.072 -34.169 1.00 69.25 488 ILE A C 1
ATOM 3991 O O . ILE A 1 488 ? -9.541 -21.121 -33.766 1.00 69.25 488 ILE A O 1
ATOM 3995 N N . LYS A 1 489 ? -10.304 -23.233 -33.507 1.00 60.94 489 LYS A N 1
ATOM 3996 C CA . LYS A 1 489 ? -9.671 -23.512 -32.206 1.00 60.94 489 LYS A CA 1
ATOM 3997 C C . LYS A 1 489 ? -8.294 -24.138 -32.317 1.00 60.94 489 LYS A C 1
ATOM 3999 O O . LYS A 1 489 ? -8.146 -25.063 -33.145 1.00 60.94 489 LYS A O 1
#

pLDDT: mean 88.55, std 8.44, range [32.66, 97.75]

Radius of gyration: 25.71 Å; chains: 1; bounding box: 59×46×77 Å